Protein AF-0000000080788513 (afdb_homodimer)

Organism: Sulfurisphaera tokodaii (strain DSM 16993 / JCM 10545 / NBRC 100140 / 7) (NCBI:txid273063)

Radius of gyration: 25.27 Å; Cα contacts (8 Å, |Δi|>4): 1192; chains: 2; bounding box: 51×70×57 Å

Nearest PDB structures (foldseek):
  5jgk-assembly2_B  TM=6.630E-01  e=1.196E-06  Aspergillus fumigatus Z5
  5jgl-assembly1_A  TM=6.484E-01  e=6.871E-07  Aspergillus fumigatus
  5egp-assembly2_B  TM=6.580E-01  e=2.216E-06  Aspergillus fumigatus Z5
  5e72-assembly1_A  TM=6.162E-01  e=5.370E-07  Thermococcus kodakarensis KOD1
  5w7k-assembly1_A  TM=5.493E-01  e=1.353E-06  Penicillium oxalicum

Structure (mmCIF, N/CA/C/O backbone):
data_AF-0000000080788513-model_v1
#
loop_
_entity.id
_entity.type
_entity.pdbx_description
1 polymer 'Methyltransferase domain-containing protein'
#
loop_
_atom_site.group_PDB
_atom_site.id
_atom_site.type_symbol
_atom_site.label_atom_id
_atom_site.label_alt_id
_atom_site.label_comp_id
_atom_site.label_asym_id
_atom_site.label_entity_id
_atom_site.label_seq_id
_atom_site.pdbx_PDB_ins_code
_atom_site.Cartn_x
_atom_site.Cartn_y
_atom_site.Cartn_z
_atom_site.occupancy
_atom_site.B_iso_or_equiv
_atom_site.auth_seq_id
_atom_site.auth_comp_id
_atom_site.auth_asym_id
_atom_site.auth_atom_id
_atom_site.pdbx_PDB_model_num
ATOM 1 N N . MET A 1 1 ? -17.047 25.328 -23.75 1 23 1 MET A N 1
ATOM 2 C CA . MET A 1 1 ? -15.641 24.969 -23.781 1 23 1 MET A CA 1
ATOM 3 C C . MET A 1 1 ? -15.164 24.531 -22.391 1 23 1 MET A C 1
ATOM 5 O O . MET A 1 1 ? -14.797 25.359 -21.562 1 23 1 MET A O 1
ATOM 9 N N . THR A 1 2 ? -15.875 23.672 -21.578 1 30.8 2 THR A N 1
ATOM 10 C CA . THR A 1 2 ? -15.93 23.391 -20.156 1 30.8 2 THR A CA 1
ATOM 11 C C . THR A 1 2 ? -14.578 22.891 -19.641 1 30.8 2 THR A C 1
ATOM 13 O O . THR A 1 2 ? -14.031 21.906 -20.156 1 30.8 2 THR A O 1
ATOM 16 N N . SER A 1 3 ? -13.703 23.734 -19.234 1 34.97 3 SER A N 1
ATOM 17 C CA . SER A 1 3 ? -12.305 23.609 -18.859 1 34.97 3 SER A CA 1
ATOM 18 C C . SER A 1 3 ? -12.094 22.438 -17.891 1 34.97 3 SER A C 1
ATOM 20 O O . SER A 1 3 ? -12.945 22.172 -17.047 1 34.97 3 SER A O 1
ATOM 22 N N . ASP A 1 4 ? -11.5 21.375 -18.203 1 39.53 4 ASP A N 1
ATOM 23 C CA . ASP A 1 4 ? -11.086 20.234 -17.406 1 39.53 4 ASP A CA 1
ATOM 24 C C . ASP A 1 4 ? -10.734 20.656 -15.977 1 39.53 4 ASP A C 1
ATOM 26 O O . ASP A 1 4 ? -9.922 21.562 -15.781 1 39.53 4 ASP A O 1
ATOM 30 N N . PRO A 1 5 ? -11.609 20.641 -15.055 1 45.72 5 PRO A N 1
ATOM 31 C CA . PRO A 1 5 ? -11.273 21.141 -13.719 1 45.72 5 PRO A CA 1
ATOM 32 C C . PRO A 1 5 ? -9.875 20.719 -13.266 1 45.72 5 PRO A C 1
ATOM 34 O O . PRO A 1 5 ? -9.461 19.578 -13.516 1 45.72 5 PRO A O 1
ATOM 37 N N . GLU A 1 6 ? -8.883 21.531 -13.398 1 49.72 6 GLU A N 1
ATOM 38 C CA . GLU A 1 6 ? -7.484 21.359 -13.023 1 49.72 6 GLU A CA 1
ATOM 39 C C . GLU A 1 6 ? -7.359 20.891 -11.578 1 49.72 6 GLU A C 1
ATOM 41 O O . GLU A 1 6 ? -8.133 21.297 -10.711 1 49.72 6 GLU A O 1
ATOM 46 N N . LYS A 1 7 ? -6.715 19.844 -11.43 1 58.94 7 LYS A N 1
ATOM 47 C CA . LYS A 1 7 ? -6.25 19.469 -10.102 1 58.94 7 LYS A CA 1
ATOM 48 C C . LYS A 1 7 ? -5.688 20.672 -9.344 1 58.94 7 LYS A C 1
ATOM 50 O O . LYS A 1 7 ? -4.734 21.297 -9.805 1 58.94 7 LYS A O 1
ATOM 55 N N . ASP A 1 8 ? -6.609 21.266 -8.477 1 73.88 8 ASP A N 1
ATOM 56 C CA . ASP A 1 8 ? -6.199 22.391 -7.648 1 73.88 8 ASP A CA 1
ATOM 57 C C . ASP A 1 8 ? -6.488 22.125 -6.172 1 73.88 8 ASP A C 1
ATOM 59 O O . ASP A 1 8 ? -7.637 22.234 -5.73 1 73.88 8 ASP A O 1
ATOM 63 N N . VAL A 1 9 ? -5.516 21.766 -5.434 1 80.25 9 VAL A N 1
ATOM 64 C CA . VAL A 1 9 ? -5.633 21.438 -4.016 1 80.25 9 VAL A CA 1
ATOM 65 C C . VAL A 1 9 ? -6.199 22.641 -3.264 1 80.25 9 VAL A C 1
ATOM 67 O O . VAL A 1 9 ? -7 22.484 -2.34 1 80.25 9 VAL A O 1
ATOM 70 N N . SER A 1 10 ? -5.918 23.844 -3.725 1 86.06 10 SER A N 1
ATOM 71 C CA . SER A 1 10 ? -6.426 25.047 -3.057 1 86.06 10 SER A CA 1
ATOM 72 C C . SER A 1 10 ? -7.945 25.141 -3.176 1 86.06 10 SER A C 1
ATOM 74 O O . SER A 1 10 ? -8.625 25.469 -2.205 1 86.06 10 SER A O 1
ATOM 76 N N . LYS A 1 11 ? -8.383 24.812 -4.289 1 89.25 11 LYS A N 1
ATOM 77 C CA . LYS A 1 11 ? -9.82 24.922 -4.539 1 89.25 11 LYS A CA 1
ATOM 78 C C . LYS A 1 11 ? -10.594 23.906 -3.701 1 89.25 11 LYS A C 1
ATOM 80 O O . LYS A 1 11 ? -11.68 24.219 -3.189 1 89.25 11 LYS A O 1
ATOM 85 N N . ILE A 1 12 ? -10.055 22.797 -3.543 1 91.69 12 ILE A N 1
ATOM 86 C CA . ILE A 1 12 ? -10.742 21.766 -2.773 1 91.69 12 ILE A CA 1
ATOM 87 C C . ILE A 1 12 ? -10.812 22.172 -1.305 1 91.69 12 ILE A C 1
ATOM 89 O O . ILE A 1 12 ? -11.852 22.016 -0.657 1 91.69 12 ILE A O 1
ATOM 93 N N . PHE A 1 13 ? -9.773 22.734 -0.816 1 91.88 13 PHE A N 1
ATOM 94 C CA . PHE A 1 13 ? -9.734 23.109 0.592 1 91.88 13 PHE A CA 1
ATOM 95 C C . PHE A 1 13 ? -10.703 24.266 0.873 1 91.88 13 PHE A C 1
ATOM 97 O O . PHE A 1 13 ? -11.297 24.328 1.952 1 91.88 13 PHE A O 1
ATOM 104 N N . GLU A 1 14 ? -10.828 25.109 -0.089 1 91.12 14 GLU A N 1
ATOM 105 C CA . GLU A 1 14 ? -11.812 26.172 0.037 1 91.12 14 GLU A CA 1
ATOM 106 C C . GLU A 1 14 ? -13.234 25.625 0.011 1 91.12 14 GLU A C 1
ATOM 108 O O . GLU A 1 14 ? -14.07 26 0.833 1 91.12 14 GLU A O 1
ATOM 113 N N . LEU A 1 15 ? -13.391 24.766 -0.878 1 93.56 15 LEU A N 1
ATOM 114 C CA . LEU A 1 15 ? -14.719 24.188 -1.089 1 93.56 15 LEU A CA 1
ATOM 115 C C . LEU A 1 15 ? -15.164 23.391 0.127 1 93.56 15 LEU A C 1
ATOM 117 O O . LEU A 1 15 ? -16.312 23.484 0.553 1 93.56 15 LEU A O 1
ATOM 121 N N . ILE A 1 16 ? -14.266 22.641 0.732 1 93.94 16 ILE A N 1
ATOM 122 C CA . ILE A 1 16 ? -14.641 21.797 1.863 1 93.94 16 ILE A CA 1
ATOM 123 C C . ILE A 1 16 ? -14.508 22.594 3.162 1 93.94 16 ILE A C 1
ATOM 125 O O . ILE A 1 16 ? -14.852 22.094 4.238 1 93.94 16 ILE A O 1
ATOM 129 N N . GLU A 1 17 ? -13.977 23.766 3.061 1 91.5 17 GLU A N 1
ATOM 130 C CA . GLU A 1 17 ? -13.766 24.609 4.238 1 91.5 17 GLU A CA 1
ATOM 131 C C . GLU A 1 17 ? -12.891 23.891 5.27 1 91.5 17 GLU A C 1
ATOM 133 O O . GLU A 1 17 ? -13.281 23.75 6.43 1 91.5 17 GLU A O 1
ATOM 138 N N . TRP A 1 18 ? -11.75 23.484 4.789 1 90.94 18 TRP A N 1
ATOM 139 C CA . TRP A 1 18 ? -10.812 22.812 5.684 1 90.94 18 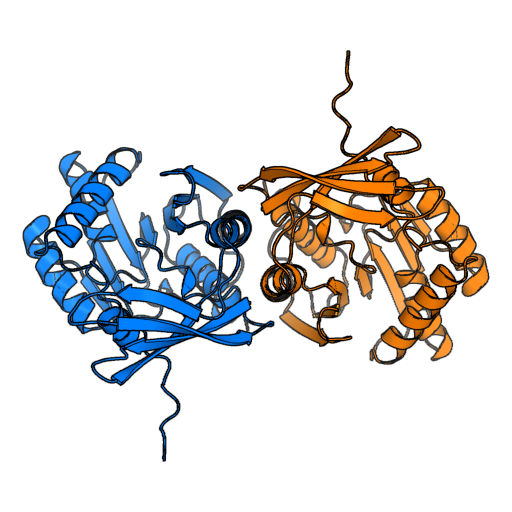TRP A CA 1
ATOM 140 C C . TRP A 1 18 ? -10.508 23.672 6.906 1 90.94 18 TRP A C 1
ATOM 142 O O . TRP A 1 18 ? -10.203 24.859 6.773 1 90.94 18 TRP A O 1
ATOM 152 N N . PRO A 1 19 ? -10.617 23.094 8.117 1 91.75 19 PRO A N 1
ATOM 153 C CA . PRO A 1 19 ? -10.5 23.891 9.344 1 91.75 19 PRO A CA 1
ATOM 154 C C . PRO A 1 19 ? -9.047 24.172 9.727 1 91.75 19 PRO A C 1
ATOM 156 O O . PRO A 1 19 ? -8.547 23.641 10.719 1 91.75 19 PRO A O 1
ATOM 159 N N . GLU A 1 20 ? -8.438 25.141 9.062 1 90.75 20 GLU A N 1
ATOM 160 C CA . GLU A 1 20 ? -7.023 25.422 9.305 1 90.75 20 GLU A CA 1
ATOM 161 C C . GLU A 1 20 ? -6.82 26.875 9.75 1 90.75 20 GLU A C 1
ATOM 163 O O . GLU A 1 20 ? -5.684 27.328 9.867 1 90.75 20 GLU A O 1
ATOM 168 N N . ASP A 1 21 ? -7.945 27.547 9.984 1 91.31 21 ASP A N 1
ATOM 169 C CA . ASP A 1 21 ? -7.895 28.906 10.539 1 91.31 21 ASP A CA 1
ATOM 170 C C . ASP A 1 21 ? -7.855 28.859 12.062 1 91.31 21 ASP A C 1
ATOM 172 O O . ASP A 1 21 ? -8.859 28.547 12.711 1 91.31 21 ASP A O 1
ATOM 176 N N . ILE A 1 22 ? -6.785 29.297 12.594 1 90.38 22 ILE A N 1
ATOM 177 C CA . ILE A 1 22 ? -6.574 29.156 14.031 1 90.38 22 ILE A CA 1
ATOM 178 C C . ILE A 1 22 ? -7.473 30.141 14.781 1 90.38 22 ILE A C 1
ATOM 180 O O . ILE A 1 22 ? -7.68 30.016 15.984 1 90.38 22 ILE A O 1
ATOM 184 N N . ASP A 1 23 ? -7.941 31.094 14.062 1 92.31 23 ASP A N 1
ATOM 185 C CA . ASP A 1 23 ? -8.805 32.062 14.719 1 92.31 23 ASP A CA 1
ATOM 186 C C . ASP A 1 23 ? -10.242 31.562 14.805 1 92.31 23 ASP A C 1
ATOM 188 O O . ASP A 1 23 ? -11.062 32.125 15.539 1 92.31 23 ASP A O 1
ATOM 192 N N . SER A 1 24 ? -10.547 30.578 14.062 1 94.25 24 SER A N 1
ATOM 193 C CA . SER A 1 24 ? -11.852 29.953 14.172 1 94.25 24 SER A CA 1
ATOM 194 C C . SER A 1 24 ? -11.914 29 15.375 1 94.25 24 SER A C 1
ATOM 196 O O . SER A 1 24 ? -10.883 28.531 15.852 1 94.25 24 SER A O 1
ATOM 198 N N . GLU A 1 25 ? -13.117 28.688 15.844 1 95.19 25 GLU A N 1
ATOM 199 C CA . GLU A 1 25 ? -13.297 27.781 16.984 1 95.19 25 GLU A CA 1
ATOM 200 C C . GLU A 1 25 ? -12.758 26.391 16.672 1 95.19 25 GLU A C 1
ATOM 202 O O . GLU A 1 25 ? -12.047 25.797 17.469 1 95.19 25 GLU A O 1
ATOM 207 N N . ILE A 1 26 ? -13.062 25.922 15.523 1 94.56 26 ILE A N 1
ATOM 208 C CA . ILE A 1 26 ? -12.648 24.578 15.141 1 94.56 26 ILE A CA 1
ATOM 209 C C . ILE A 1 26 ? -11.133 24.547 14.945 1 94.56 26 ILE A C 1
ATOM 211 O O . ILE A 1 26 ? -10.469 23.562 15.32 1 94.56 26 ILE A O 1
ATOM 215 N N . GLY A 1 27 ? -10.602 25.578 14.336 1 94.88 27 GLY A N 1
ATOM 216 C CA . GLY A 1 27 ? -9.156 25.672 14.148 1 94.88 27 GLY A CA 1
ATOM 217 C C . GLY A 1 27 ? -8.391 25.703 15.461 1 94.88 27 GLY A C 1
ATOM 218 O O . GLY A 1 27 ? -7.355 25.047 15.594 1 94.88 27 GLY A O 1
ATOM 219 N N . LYS A 1 28 ? -8.922 26.422 16.391 1 95.25 28 LYS A N 1
ATOM 220 C CA . LYS A 1 28 ? -8.305 26.5 17.719 1 95.25 28 LYS A CA 1
ATOM 221 C C . LYS A 1 28 ? -8.312 25.141 18.406 1 95.25 28 LYS A C 1
ATOM 223 O O . LYS A 1 28 ? -7.324 24.75 19.031 1 95.25 28 LYS A O 1
ATOM 228 N N . LYS A 1 29 ? -9.438 24.516 18.281 1 96.81 29 LYS A N 1
ATOM 229 C CA . LYS A 1 29 ? -9.547 23.203 18.875 1 96.81 29 LYS A CA 1
ATOM 230 C C . LYS A 1 29 ? -8.555 22.219 18.266 1 96.81 29 LYS A C 1
ATOM 232 O O . LYS A 1 29 ? -7.941 21.422 18.969 1 96.81 29 LYS A O 1
ATOM 237 N N . ARG A 1 30 ? -8.438 22.297 17 1 96.12 30 ARG A N 1
ATOM 238 C CA . ARG A 1 30 ? -7.484 21.453 16.281 1 96.12 30 ARG A CA 1
ATOM 239 C C . ARG A 1 30 ? -6.055 21.734 16.734 1 96.12 30 ARG A C 1
ATOM 241 O O . ARG A 1 30 ? -5.254 20.812 16.906 1 96.12 30 ARG A O 1
ATOM 248 N N . PHE A 1 31 ? -5.762 23.016 16.922 1 97.44 31 PHE A N 1
ATOM 249 C CA . PHE A 1 31 ? -4.43 23.438 17.359 1 97.44 31 PHE A CA 1
ATOM 250 C C . PHE A 1 31 ? -4.125 22.922 18.75 1 97.44 31 PHE A C 1
ATOM 252 O O . PHE A 1 31 ? -3.055 22.359 19 1 97.44 31 PHE A O 1
ATOM 259 N N . GLU A 1 32 ? -5.082 23 19.594 1 96.81 32 GLU A N 1
ATOM 260 C CA . GLU A 1 32 ? -4.918 22.516 20.969 1 96.81 32 GLU A CA 1
ATOM 261 C C . GLU A 1 32 ? -4.758 21 21 1 96.81 32 GLU A C 1
ATOM 263 O O . GLU A 1 32 ? -3.955 20.484 21.781 1 96.81 32 GLU A O 1
ATOM 268 N N . ALA A 1 33 ? -5.527 20.359 20.203 1 96 33 ALA A N 1
ATOM 269 C CA . ALA A 1 33 ? -5.422 18.906 20.125 1 96 33 ALA A CA 1
ATOM 270 C C . ALA A 1 33 ? -4.039 18.484 19.641 1 96 33 ALA A C 1
ATOM 272 O O . ALA A 1 33 ? -3.482 17.484 20.125 1 96 33 ALA A O 1
ATOM 273 N N . ALA A 1 34 ? -3.52 19.234 18.703 1 97.06 34 ALA A N 1
ATOM 274 C CA . ALA A 1 34 ? -2.184 18.938 18.188 1 97.06 34 ALA A CA 1
ATOM 275 C C . ALA A 1 34 ? -1.124 19.141 19.266 1 97.06 34 ALA A C 1
ATOM 277 O O . ALA A 1 34 ? -0.234 18.297 19.438 1 97.06 34 ALA A O 1
ATOM 278 N N . ILE A 1 35 ? -1.222 20.219 20 1 97.12 35 ILE A N 1
ATOM 279 C CA . ILE A 1 35 ? -0.284 20.484 21.094 1 97.12 35 ILE A CA 1
ATOM 280 C C . ILE A 1 35 ? -0.312 19.328 22.078 1 97.12 35 ILE A C 1
ATOM 282 O O . ILE A 1 35 ? 0.737 18.812 22.484 1 97.12 35 ILE A O 1
ATOM 286 N N . ASN A 1 36 ? -1.496 18.906 22.422 1 95.62 36 ASN A N 1
ATOM 287 C CA . ASN A 1 36 ? -1.652 17.812 23.391 1 95.62 36 ASN A CA 1
ATOM 288 C C . ASN A 1 36 ? -1.079 16.5 22.859 1 95.62 36 ASN A C 1
ATOM 290 O O . ASN A 1 36 ? -0.474 15.742 23.609 1 95.62 36 ASN A O 1
ATOM 294 N N . LEU A 1 37 ? -1.304 16.297 21.656 1 95.25 37 LEU A N 1
ATOM 295 C CA . LEU A 1 37 ? -0.772 15.094 21.031 1 95.25 37 LEU A CA 1
ATOM 296 C C . LEU A 1 37 ? 0.75 15.055 21.125 1 95.25 37 LEU A C 1
ATOM 298 O O . LEU A 1 37 ? 1.328 14.008 21.438 1 95.25 37 LEU A O 1
ATOM 302 N N . PHE A 1 38 ? 1.405 16.141 20.891 1 96.25 38 PHE A N 1
ATOM 303 C CA . PHE A 1 38 ? 2.859 16.188 20.797 1 96.25 38 PHE A CA 1
ATOM 304 C C . PHE A 1 38 ? 3.488 16.188 22.188 1 96.25 38 PHE A C 1
ATOM 306 O O . PHE A 1 38 ? 4.684 15.922 22.344 1 96.25 38 PHE A O 1
ATOM 313 N N . ARG A 1 39 ? 2.719 16.469 23.203 1 91.62 39 ARG A N 1
ATOM 314 C CA . ARG A 1 39 ? 3.23 16.469 24.578 1 91.62 39 ARG A CA 1
ATOM 315 C C . ARG A 1 39 ? 3.67 15.078 24.984 1 91.62 39 ARG A C 1
ATOM 317 O O . ARG A 1 39 ? 4.543 14.922 25.844 1 91.62 39 ARG A O 1
ATOM 324 N N . ASP A 1 40 ? 3.057 14.141 24.328 1 86.06 40 ASP A N 1
ATOM 325 C CA . ASP A 1 40 ? 3.328 12.75 24.688 1 86.06 40 ASP A CA 1
ATOM 326 C C . ASP A 1 40 ? 4.586 12.242 23.984 1 86.06 40 ASP A C 1
ATOM 328 O O . ASP A 1 40 ? 5.047 11.133 24.25 1 86.06 40 ASP A O 1
ATOM 332 N N . PHE A 1 41 ? 5.141 13.055 23.109 1 86.25 41 PHE A N 1
ATOM 333 C CA . PHE A 1 41 ? 6.312 12.617 22.359 1 86.25 41 PHE A CA 1
ATOM 334 C C . PHE A 1 41 ? 7.594 13.031 23.062 1 86.25 41 PHE A C 1
ATOM 336 O O . PHE A 1 41 ? 7.684 14.141 23.609 1 86.25 41 PHE A O 1
ATOM 343 N N . THR A 1 42 ? 8.484 12.023 23.266 1 76.12 42 THR A N 1
ATOM 344 C CA . THR A 1 42 ? 9.773 12.297 23.906 1 76.12 42 THR A CA 1
ATOM 345 C C . THR A 1 42 ? 10.852 12.539 22.859 1 76.12 42 THR A C 1
ATOM 347 O O . THR A 1 42 ? 11.008 11.758 21.922 1 76.12 42 THR A O 1
ATOM 350 N N . PHE A 1 43 ? 11.422 13.719 23.031 1 72.5 43 PHE A N 1
ATOM 351 C CA . PHE A 1 43 ? 12.492 14.07 22.109 1 72.5 43 PHE A CA 1
ATOM 352 C C . PHE A 1 43 ? 13.812 14.258 22.859 1 72.5 43 PHE A C 1
ATOM 354 O O . PHE A 1 43 ? 13.82 14.695 24 1 72.5 43 PHE A O 1
ATOM 361 N N . SER A 1 44 ? 14.758 13.719 22.344 1 68.19 44 SER A N 1
ATOM 362 C CA . SER A 1 44 ? 16.016 13.641 23.094 1 68.19 44 SER A CA 1
ATOM 363 C C . SER A 1 44 ? 16.844 14.914 22.906 1 68.19 44 SER A C 1
ATOM 365 O O . SER A 1 44 ? 17.625 15.281 23.797 1 68.19 44 SER A O 1
ATOM 367 N N . ALA A 1 45 ? 16.672 15.508 21.812 1 67.69 45 ALA A N 1
ATOM 368 C CA . ALA A 1 45 ? 17.562 16.625 21.562 1 67.69 45 ALA A CA 1
ATOM 369 C C . ALA A 1 45 ? 17.141 17.859 22.344 1 67.69 45 ALA A C 1
ATOM 3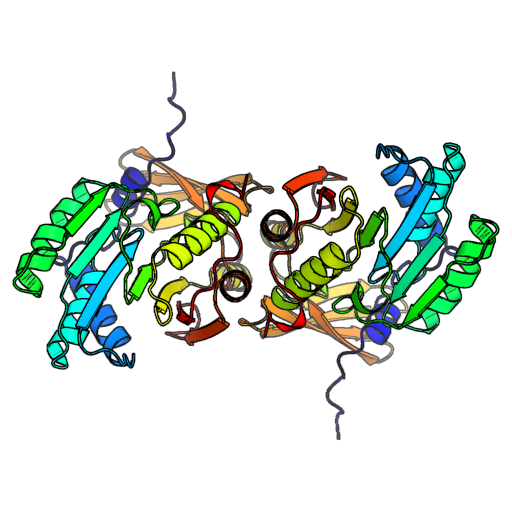71 O O . ALA A 1 45 ? 16.016 17.938 22.828 1 67.69 45 ALA A O 1
ATOM 372 N N . LYS A 1 46 ? 18.172 18.703 22.5 1 74.62 46 LYS A N 1
ATOM 373 C CA . LYS A 1 46 ? 17.859 19.969 23.172 1 74.62 46 LYS A CA 1
ATOM 374 C C . LYS A 1 46 ? 17.469 21.047 22.172 1 74.62 46 LYS A C 1
ATOM 376 O O . LYS A 1 46 ? 16.766 22 22.531 1 74.62 46 LYS A O 1
ATOM 381 N N . LYS A 1 47 ? 17.922 21.016 21 1 86.31 47 LYS A N 1
ATOM 382 C CA . LYS A 1 47 ? 17.641 21.984 19.953 1 86.31 47 LYS A CA 1
ATOM 383 C C . LYS A 1 47 ? 17.062 21.297 18.719 1 86.31 47 LYS A C 1
ATOM 385 O O . LYS A 1 47 ? 17.609 20.297 18.25 1 86.31 47 LYS A O 1
ATOM 390 N N . TYR A 1 48 ? 15.891 22.016 18.281 1 94.38 48 TYR A N 1
ATOM 391 C CA . TYR A 1 48 ? 15.195 21.297 17.234 1 94.38 48 TYR A CA 1
ATOM 392 C C . TYR A 1 48 ? 15.055 22.156 15.977 1 94.38 48 TYR A C 1
ATOM 394 O O . TYR A 1 48 ? 14.75 23.344 16.078 1 94.38 48 TYR A O 1
ATOM 402 N N . ILE A 1 49 ? 15.391 21.578 14.883 1 97.44 49 ILE A N 1
ATOM 403 C CA . ILE A 1 49 ? 14.953 22.047 13.57 1 97.44 49 ILE A CA 1
ATOM 404 C C . ILE A 1 49 ? 13.766 21.203 13.094 1 97.44 49 ILE A C 1
ATOM 406 O O . ILE A 1 49 ? 13.867 19.984 12.969 1 97.44 49 ILE A O 1
ATOM 410 N N . ILE A 1 50 ? 12.633 21.906 12.852 1 98.25 50 ILE A N 1
ATOM 411 C CA . ILE A 1 50 ? 11.398 21.219 12.453 1 98.25 50 ILE A CA 1
ATOM 412 C C . ILE A 1 50 ? 11.055 21.594 11.008 1 98.25 50 ILE A C 1
ATOM 414 O O . ILE A 1 50 ? 11.047 22.781 10.656 1 98.25 50 ILE A O 1
ATOM 418 N N . LEU A 1 51 ? 10.844 20.594 10.203 1 98.81 51 LEU A N 1
ATOM 419 C CA . LEU A 1 51 ? 10.375 20.766 8.828 1 98.81 51 LEU A CA 1
ATOM 420 C C . LEU A 1 51 ? 8.984 20.156 8.648 1 98.81 51 LEU A C 1
ATOM 422 O O . LEU A 1 51 ? 8.836 18.938 8.656 1 98.81 51 LEU A O 1
ATOM 426 N N . GLU A 1 52 ? 7.992 21.016 8.523 1 98.88 52 GLU A N 1
ATOM 427 C CA . GLU A 1 52 ? 6.648 20.531 8.227 1 98.88 52 GLU A CA 1
ATOM 428 C C . GLU A 1 52 ? 6.383 20.516 6.723 1 98.88 52 GLU A C 1
ATOM 430 O O . GLU A 1 52 ? 6.656 21.5 6.035 1 98.88 52 GLU A O 1
ATOM 435 N N . VAL A 1 53 ? 5.836 19.391 6.27 1 98.69 53 VAL A N 1
ATOM 436 C CA . VAL A 1 53 ? 5.547 19.172 4.855 1 98.69 53 VAL A CA 1
ATOM 437 C C . VAL A 1 53 ? 4.035 19.109 4.641 1 98.69 53 VAL A C 1
ATOM 439 O O . VAL A 1 53 ? 3.307 18.562 5.477 1 98.69 53 VAL A O 1
ATOM 442 N N . ALA A 1 54 ? 3.561 19.688 3.486 1 97.56 54 ALA A N 1
ATOM 443 C CA . ALA A 1 54 ? 2.121 19.859 3.307 1 97.56 54 ALA A CA 1
ATOM 444 C C . ALA A 1 54 ? 1.486 20.484 4.539 1 97.56 54 ALA A C 1
ATOM 446 O O . ALA A 1 54 ? 0.495 19.984 5.066 1 97.56 54 ALA A O 1
ATOM 447 N N . GLY A 1 55 ? 2.021 21.656 4.906 1 97.56 55 GLY A N 1
ATOM 448 C CA . GLY A 1 55 ? 1.787 22.156 6.25 1 97.56 55 GLY A CA 1
ATOM 449 C C . GLY A 1 55 ? 0.595 23.094 6.336 1 97.56 55 GLY A C 1
ATOM 450 O O . GLY A 1 55 ? 0.126 23.406 7.43 1 97.56 55 GLY A O 1
ATOM 451 N N . GLY A 1 56 ? 0.131 23.547 5.203 1 96.38 56 GLY A N 1
ATOM 452 C CA . GLY A 1 56 ? -0.985 24.469 5.234 1 96.38 56 GLY A CA 1
ATOM 453 C C . GLY A 1 56 ? -0.705 25.703 6.066 1 96.38 56 GLY A C 1
ATOM 454 O O . GLY A 1 56 ? 0.299 26.391 5.852 1 96.38 56 GLY A O 1
ATOM 455 N N . THR A 1 57 ? -1.556 25.922 7.027 1 97.25 57 THR A N 1
ATOM 456 C CA . THR A 1 57 ? -1.395 27.109 7.867 1 97.25 57 THR A CA 1
ATOM 457 C C . THR A 1 57 ? -0.489 26.812 9.055 1 97.25 57 THR A C 1
ATOM 459 O O . THR A 1 57 ? -0.392 27.609 9.992 1 97.25 57 THR A O 1
ATOM 462 N N . GLY A 1 58 ? 0.093 25.672 9.094 1 98.25 58 GLY A N 1
ATOM 463 C CA . GLY A 1 58 ? 1.166 25.359 10.031 1 98.25 58 GLY A CA 1
ATOM 464 C C . GLY A 1 58 ? 0.666 24.844 11.367 1 98.25 58 GLY A C 1
ATOM 465 O O . GLY A 1 58 ? 1.395 24.875 12.359 1 98.25 58 GLY A O 1
ATOM 466 N N . ILE A 1 59 ? -0.533 24.344 11.406 1 97.75 59 ILE A N 1
ATOM 467 C CA . ILE A 1 59 ? -1.127 23.875 12.656 1 97.75 59 ILE A CA 1
ATOM 468 C C . ILE A 1 59 ? -0.216 22.844 13.312 1 97.75 59 ILE A C 1
ATOM 470 O O . ILE A 1 59 ? 0.09 22.938 14.5 1 97.75 59 ILE A O 1
ATOM 474 N N . GLY A 1 60 ? 0.226 21.922 12.57 1 98.06 60 GLY A N 1
ATOM 475 C CA . GLY A 1 60 ? 1.053 20.844 13.102 1 98.06 60 GLY A CA 1
ATOM 476 C C . GLY A 1 60 ? 2.414 21.312 13.578 1 98.06 60 GLY A C 1
ATOM 477 O O . GLY A 1 60 ? 2.773 21.125 14.742 1 98.06 60 GLY A O 1
ATOM 478 N N . GLY A 1 61 ? 3.184 21.953 12.695 1 98.5 61 GLY A N 1
ATOM 479 C CA . GLY A 1 61 ? 4.527 22.406 13 1 98.5 61 GLY A CA 1
ATOM 480 C C . GLY A 1 61 ? 4.57 23.406 14.148 1 98.5 61 GLY A C 1
ATOM 481 O O . GLY A 1 61 ? 5.434 23.328 15.023 1 98.5 61 GLY A O 1
ATOM 482 N N . ILE A 1 62 ? 3.635 24.312 14.141 1 98.75 62 ILE A N 1
ATOM 483 C CA . ILE A 1 62 ? 3.586 25.328 15.18 1 98.75 62 ILE A CA 1
ATOM 484 C C . ILE A 1 62 ? 3.197 24.688 16.516 1 98.75 62 ILE A C 1
ATOM 486 O O . ILE A 1 62 ? 3.758 25.031 17.562 1 98.75 62 ILE A O 1
ATOM 490 N N . ALA A 1 63 ? 2.246 23.766 16.453 1 98.44 63 ALA A N 1
ATOM 491 C CA . ALA A 1 63 ? 1.87 23.047 17.672 1 98.44 63 ALA A CA 1
ATOM 492 C C . ALA A 1 63 ? 3.053 22.266 18.234 1 98.44 63 ALA A C 1
ATOM 494 O O . ALA A 1 63 ? 3.283 22.25 19.438 1 98.44 63 ALA A O 1
ATOM 495 N N . LEU A 1 64 ? 3.76 21.578 17.344 1 98 64 LEU A N 1
ATOM 496 C CA . LEU A 1 64 ? 4.93 20.828 17.781 1 98 64 LEU A CA 1
ATOM 497 C C . LEU A 1 64 ? 5.977 21.75 18.406 1 98 64 LEU A C 1
ATOM 499 O O . LEU A 1 64 ? 6.496 21.469 19.484 1 98 64 LEU A O 1
ATOM 503 N N . ALA A 1 65 ? 6.262 22.844 17.75 1 97.69 65 ALA A N 1
ATOM 504 C CA . ALA A 1 65 ? 7.219 23.828 18.266 1 97.69 65 ALA A CA 1
ATOM 505 C C . ALA A 1 65 ? 6.789 24.344 19.625 1 97.69 65 ALA A C 1
ATOM 507 O O . ALA A 1 65 ? 7.594 24.406 20.562 1 97.69 65 ALA A O 1
ATOM 508 N N . LYS A 1 66 ? 5.527 24.688 19.703 1 97.38 66 LYS A N 1
ATOM 509 C CA . LYS A 1 66 ? 5 25.219 20.953 1 97.38 66 LYS A CA 1
ATOM 510 C C . LYS A 1 66 ? 5.133 24.203 22.094 1 97.38 66 LYS A C 1
ATOM 512 O O . LYS A 1 66 ? 5.555 24.531 23.188 1 97.38 66 LYS A O 1
ATOM 517 N N . SER A 1 67 ? 4.762 22.969 21.812 1 95.94 67 SER A N 1
ATOM 518 C CA . SER A 1 67 ? 4.863 21.906 22.797 1 95.94 67 SER A CA 1
ATOM 519 C C . SER A 1 67 ? 6.301 21.734 23.281 1 95.94 67 SER A C 1
ATOM 521 O O . SER A 1 67 ? 6.531 21.516 24.469 1 95.94 67 SER A O 1
ATOM 523 N N . LEU A 1 68 ? 7.234 21.875 22.406 1 95.06 68 LEU A N 1
ATOM 524 C CA . LEU A 1 68 ? 8.648 21.75 22.766 1 95.06 68 LEU A CA 1
ATOM 525 C C . LEU A 1 68 ? 9.102 22.953 23.594 1 95.06 68 LEU A C 1
ATOM 527 O O . LEU A 1 68 ? 9.773 22.766 24.625 1 95.06 68 LEU A O 1
ATOM 531 N N . ILE A 1 69 ? 8.719 24.078 23.172 1 94.81 69 ILE A N 1
ATOM 532 C CA . ILE A 1 69 ? 9.102 25.297 23.875 1 94.81 69 ILE A CA 1
ATOM 533 C C . ILE A 1 69 ? 8.523 25.297 25.281 1 94.81 69 ILE A C 1
ATOM 535 O O . ILE A 1 69 ? 9.211 25.641 26.25 1 94.81 69 ILE A O 1
ATOM 539 N N . ASP A 1 70 ? 7.32 24.844 25.375 1 93.31 70 ASP A N 1
ATOM 540 C CA . ASP A 1 70 ? 6.656 24.766 26.672 1 93.31 70 ASP A CA 1
ATOM 541 C C . ASP A 1 70 ? 7.395 23.812 27.609 1 93.31 70 ASP A C 1
ATOM 543 O O . ASP A 1 70 ? 7.262 23.906 28.844 1 93.31 70 ASP A O 1
ATOM 547 N N . ARG A 1 71 ? 8.117 22.922 27.078 1 91.88 71 ARG A N 1
ATOM 548 C CA . ARG A 1 71 ? 8.859 21.938 27.859 1 91.88 71 ARG A CA 1
ATOM 549 C C . ARG A 1 71 ? 10.336 22.344 27.969 1 91.88 71 ARG A C 1
ATOM 551 O O . ARG A 1 71 ? 11.188 21.5 28.281 1 91.88 71 ARG A O 1
ATOM 558 N N . ASN A 1 72 ? 10.688 23.484 27.625 1 91.25 72 ASN A N 1
ATOM 559 C CA . ASN A 1 72 ? 11.984 24.141 27.797 1 91.25 72 ASN A CA 1
ATOM 560 C C . ASN A 1 72 ? 13.008 23.625 26.797 1 91.25 72 ASN A C 1
ATOM 562 O O . ASN A 1 72 ? 14.203 23.562 27.094 1 91.25 72 ASN A O 1
ATOM 566 N N . PHE A 1 73 ? 12.492 23.156 25.672 1 93.06 73 PHE A N 1
ATOM 567 C CA . PHE A 1 73 ? 13.375 22.875 24.547 1 93.06 73 PHE A CA 1
ATOM 568 C C . PHE A 1 73 ? 13.5 24.094 23.641 1 93.06 73 PHE A C 1
ATOM 570 O O . PHE A 1 73 ? 12.656 24.984 23.688 1 93.06 73 PHE A O 1
ATOM 577 N N . GLU A 1 74 ? 14.547 24.062 22.938 1 94.25 74 GLU A N 1
ATOM 578 C CA . GLU A 1 74 ? 14.758 25.141 21.969 1 94.25 74 GLU A CA 1
ATOM 579 C C . GLU A 1 74 ? 14.367 24.703 20.562 1 94.25 74 GLU A C 1
ATOM 581 O O . GLU A 1 74 ? 14.734 23.609 20.125 1 94.25 74 GLU A O 1
ATOM 586 N N . VAL A 1 75 ? 13.625 25.562 19.938 1 96.25 75 VAL A N 1
ATOM 587 C CA . VAL A 1 75 ? 13.367 25.391 18.516 1 96.25 75 VAL A CA 1
ATOM 588 C C . VAL A 1 75 ? 14.156 26.438 17.719 1 96.25 75 VAL A C 1
ATOM 590 O O . VAL A 1 75 ? 13.789 27.609 17.688 1 96.25 75 VAL A O 1
ATOM 593 N N . SER A 1 76 ? 15.227 25.922 17.156 1 95.62 76 SER A N 1
ATOM 594 C CA . SER A 1 76 ? 16.125 26.844 16.453 1 95.62 76 SER A CA 1
ATOM 595 C C . SER A 1 76 ? 15.539 27.281 15.117 1 95.62 76 SER A C 1
ATOM 597 O O . SER A 1 76 ? 15.836 28.375 14.633 1 95.62 76 SER A O 1
ATOM 599 N N . LYS A 1 77 ? 14.766 26.391 14.531 1 97.69 77 LYS A N 1
ATOM 600 C CA . LYS A 1 77 ? 14.195 26.703 13.227 1 97.69 77 LYS A CA 1
ATOM 601 C C . LYS A 1 77 ? 12.914 25.906 12.984 1 97.69 77 LYS A C 1
ATOM 603 O O . LYS A 1 77 ? 12.844 24.719 13.297 1 97.69 77 LYS A O 1
ATOM 608 N N . LEU A 1 78 ? 11.922 26.594 12.539 1 98.75 78 LEU A N 1
ATOM 609 C CA . LEU A 1 78 ? 10.688 26 12.039 1 98.75 78 LEU A CA 1
ATOM 610 C C . LEU A 1 78 ? 10.469 26.344 10.57 1 98.75 78 LEU A C 1
ATOM 612 O O . LEU A 1 78 ? 10.375 27.516 10.211 1 98.75 78 LEU A O 1
ATOM 616 N N . ILE A 1 79 ? 10.492 25.281 9.75 1 98.88 79 ILE A N 1
ATOM 617 C CA . ILE A 1 79 ? 10.25 25.453 8.32 1 98.88 79 ILE A CA 1
ATOM 618 C C . ILE A 1 79 ? 8.914 24.797 7.953 1 98.88 79 ILE A C 1
ATOM 620 O O . ILE A 1 79 ? 8.664 23.641 8.289 1 98.88 79 ILE A O 1
ATOM 624 N N . ILE A 1 80 ? 8.055 25.594 7.336 1 98.88 80 ILE A N 1
ATOM 625 C CA . ILE A 1 80 ? 6.758 25.078 6.895 1 98.88 80 ILE A CA 1
ATOM 626 C C . ILE A 1 80 ? 6.664 25.172 5.371 1 98.88 80 ILE A C 1
ATOM 628 O O . ILE A 1 80 ? 6.883 26.234 4.789 1 98.88 80 ILE A O 1
ATOM 632 N N . THR A 1 81 ? 6.344 24.016 4.723 1 98.75 81 THR A N 1
ATOM 633 C CA . THR A 1 81 ? 6.223 23.969 3.27 1 98.75 81 THR A CA 1
ATOM 634 C C . THR A 1 81 ? 4.816 23.562 2.854 1 98.75 81 THR A C 1
ATOM 636 O O . THR A 1 81 ? 4.156 22.797 3.559 1 98.75 81 THR A O 1
ATOM 639 N N . ASP A 1 82 ? 4.379 24.062 1.791 1 97.44 82 ASP A N 1
ATOM 640 C CA . ASP A 1 82 ? 3.096 23.766 1.16 1 97.44 82 ASP A CA 1
ATOM 641 C C . ASP A 1 82 ? 3.061 24.281 -0.28 1 97.44 82 ASP A C 1
ATOM 643 O O . ASP A 1 82 ? 3.928 25.047 -0.693 1 97.44 82 ASP A O 1
ATOM 647 N N . LEU A 1 83 ? 2.094 23.766 -1.004 1 95.31 83 LEU A N 1
ATOM 648 C CA . LEU A 1 83 ? 1.939 24.25 -2.373 1 95.31 83 LEU A CA 1
ATOM 649 C C . LEU A 1 83 ? 1.17 25.562 -2.406 1 95.31 83 LEU A C 1
ATOM 651 O O . LEU A 1 83 ? 1.258 26.312 -3.381 1 95.31 83 LEU A O 1
ATOM 655 N N . ARG A 1 84 ? 0.424 25.938 -1.344 1 94.06 84 ARG A N 1
ATOM 656 C CA . ARG A 1 84 ? -0.477 27.078 -1.3 1 94.06 84 ARG A CA 1
ATOM 657 C C . ARG A 1 84 ? 0.188 28.281 -0.625 1 94.06 84 ARG A C 1
ATOM 659 O O . ARG A 1 84 ? 0.294 28.328 0.602 1 94.06 84 ARG A O 1
ATOM 666 N N . GLU A 1 85 ? 0.473 29.188 -1.417 1 96.31 85 GLU A N 1
ATOM 667 C CA . GLU A 1 85 ? 1.152 30.375 -0.926 1 96.31 85 GLU A CA 1
ATOM 668 C C . GLU A 1 85 ? 0.309 31.094 0.119 1 96.31 85 GLU A C 1
ATOM 670 O O . GLU A 1 85 ? 0.832 31.562 1.136 1 96.31 85 GLU A O 1
ATOM 675 N N . LYS A 1 86 ? -0.879 31.203 -0.102 1 94.88 86 LYS A N 1
ATOM 676 C CA . LYS A 1 86 ? -1.769 31.922 0.816 1 94.88 86 LYS A CA 1
ATOM 677 C C . LYS A 1 86 ? -1.806 31.234 2.18 1 94.88 86 LYS A C 1
ATOM 679 O O . LYS A 1 86 ? -1.858 31.891 3.215 1 94.88 86 LYS A O 1
ATOM 684 N N . ALA A 1 87 ? -1.829 29.922 2.191 1 95.5 87 ALA A N 1
ATOM 685 C CA . ALA A 1 87 ? -1.788 29.188 3.449 1 95.5 87 ALA A CA 1
ATOM 686 C C . ALA A 1 87 ? -0.491 29.453 4.203 1 95.5 87 ALA A C 1
ATOM 688 O O . ALA A 1 87 ? -0.5 29.625 5.43 1 95.5 87 ALA A O 1
ATOM 689 N N . LEU A 1 88 ? 0.597 29.609 3.484 1 97.94 88 LEU A N 1
ATOM 690 C CA . LEU A 1 88 ? 1.905 29.828 4.09 1 97.94 88 LEU A CA 1
ATOM 691 C C . LEU A 1 88 ? 1.988 31.219 4.699 1 97.94 88 LEU A C 1
ATOM 693 O O . LEU A 1 88 ? 2.645 31.422 5.727 1 97.94 88 LEU A O 1
ATOM 697 N N . GLU A 1 89 ? 1.358 32.156 4.078 1 97.94 89 GLU A N 1
ATOM 698 C CA . GLU A 1 89 ? 1.298 33.5 4.66 1 97.94 89 GLU A CA 1
ATOM 699 C C . GLU A 1 89 ? 0.594 33.5 6.016 1 97.94 89 GLU A C 1
ATOM 701 O O . GLU A 1 89 ? 1.045 34.125 6.961 1 97.94 89 GLU A O 1
ATOM 706 N N . LYS A 1 90 ? -0.454 32.75 6.047 1 97.44 90 LYS A N 1
ATOM 707 C CA . LYS A 1 90 ? -1.16 32.594 7.312 1 97.44 90 LYS A CA 1
ATOM 708 C C . LYS A 1 90 ? -0.293 31.859 8.336 1 97.44 90 LYS A C 1
ATOM 710 O O . LYS A 1 90 ? -0.363 32.156 9.531 1 97.44 90 LYS A O 1
ATOM 715 N N . ALA A 1 91 ? 0.471 30.953 7.895 1 98.44 91 ALA A N 1
ATOM 716 C CA . ALA A 1 91 ? 1.368 30.219 8.781 1 98.44 91 ALA A CA 1
ATOM 717 C C . ALA A 1 91 ? 2.383 31.156 9.438 1 98.44 91 ALA A C 1
ATOM 719 O O . ALA A 1 91 ? 2.707 31 10.617 1 98.44 91 ALA A O 1
ATOM 720 N N . LYS A 1 92 ? 2.871 32.094 8.648 1 98.44 92 LYS A N 1
ATOM 721 C CA . LYS A 1 92 ? 3.799 33.062 9.188 1 98.44 92 LYS A CA 1
ATOM 722 C C . LYS A 1 92 ? 3.15 33.875 10.305 1 98.44 92 LYS A C 1
ATOM 724 O O . LYS A 1 92 ? 3.734 34.062 11.375 1 98.44 92 LYS A O 1
ATOM 729 N N . GLU A 1 93 ? 1.993 34.281 10.031 1 98 93 GLU A N 1
ATOM 730 C CA . GLU A 1 93 ? 1.259 35.062 11.031 1 98 93 GLU A CA 1
ATOM 731 C C . GLU A 1 93 ? 0.983 34.219 12.281 1 98 93 GLU A C 1
ATOM 733 O O . GLU A 1 93 ? 1.182 34.719 13.398 1 98 93 GLU A O 1
ATOM 738 N N . PHE A 1 94 ? 0.542 33.062 12.031 1 98.12 94 PHE A N 1
ATOM 739 C CA . PHE A 1 94 ? 0.194 32.125 13.109 1 98.12 94 PHE A CA 1
ATOM 740 C C . PHE A 1 94 ? 1.412 31.828 13.969 1 98.12 94 PHE A C 1
ATOM 742 O O . PHE A 1 94 ? 1.329 31.844 15.203 1 98.12 94 PHE A O 1
ATOM 749 N N . SER A 1 95 ? 2.549 31.594 13.328 1 98.5 95 SER A N 1
ATOM 750 C CA . SER A 1 95 ? 3.762 31.266 14.07 1 98.5 95 SER A CA 1
ATOM 751 C C . SER A 1 95 ? 4.254 32.469 14.883 1 98.5 95 SER A C 1
ATOM 753 O O . SER A 1 95 ? 4.672 32.312 16.031 1 98.5 95 SER A O 1
ATOM 755 N N . ARG A 1 96 ? 4.141 33.656 14.336 1 97.88 96 ARG A N 1
ATOM 756 C CA . ARG A 1 96 ? 4.508 34.875 15.07 1 97.88 96 ARG A CA 1
ATOM 757 C C . ARG A 1 96 ? 3.656 35.031 16.328 1 97.88 96 ARG A C 1
ATOM 759 O O . ARG A 1 96 ? 4.176 35.312 17.406 1 97.88 96 ARG A O 1
ATOM 766 N N . LYS A 1 97 ? 2.461 34.781 16.188 1 97.31 97 LYS A N 1
ATOM 767 C CA . LYS A 1 97 ? 1.507 34.969 17.266 1 97.31 97 LYS A CA 1
ATOM 768 C C . LYS A 1 97 ? 1.714 33.938 18.359 1 97.31 97 LYS A C 1
ATOM 770 O O . LYS A 1 97 ? 1.734 34.281 19.547 1 97.31 97 LYS A O 1
ATOM 775 N N . GLU A 1 98 ? 1.903 32.688 17.984 1 97.44 98 GLU A N 1
ATOM 776 C CA . GLU A 1 98 ? 1.87 31.594 18.938 1 97.44 98 GLU A CA 1
ATOM 777 C C . GLU A 1 98 ? 3.258 31.328 19.5 1 97.44 98 GLU A C 1
ATOM 779 O O . GLU A 1 98 ? 3.389 30.844 20.641 1 97.44 98 GLU A O 1
ATOM 784 N N . LEU A 1 99 ? 4.328 31.672 18.703 1 97.81 99 LEU A N 1
ATOM 785 C CA . LEU A 1 99 ? 5.668 31.25 19.094 1 97.81 99 LEU A CA 1
ATOM 786 C C . LEU A 1 99 ? 6.547 32.469 19.406 1 97.81 99 LEU A C 1
ATOM 788 O O . LEU A 1 99 ? 7.605 32.312 20.031 1 97.81 99 LEU A O 1
ATOM 792 N N . GLY A 1 100 ? 6.176 33.594 18.969 1 97.25 100 GLY A N 1
ATOM 793 C CA . GLY A 1 100 ? 6.992 34.781 19.156 1 97.25 100 GLY A CA 1
ATOM 794 C C . GLY A 1 100 ? 8.016 34.969 18.062 1 97.25 100 GLY A C 1
ATOM 795 O O . GLY A 1 100 ? 8.797 35.938 18.094 1 97.25 100 GLY A O 1
ATOM 796 N N . PHE A 1 101 ? 8.055 34.031 17.156 1 97.5 101 PHE A N 1
ATOM 797 C CA . PHE A 1 101 ? 8.891 34.188 15.969 1 97.5 101 PHE A CA 1
ATOM 798 C C . PHE A 1 101 ? 8.188 33.656 14.734 1 97.5 101 PHE A C 1
ATOM 800 O O . PHE A 1 101 ? 7.23 32.875 14.852 1 97.5 101 PHE A O 1
ATOM 807 N N . GLU A 1 102 ? 8.703 34.031 13.586 1 98 102 GLU A N 1
ATOM 808 C CA . GLU A 1 102 ? 8.086 33.656 12.312 1 98 102 GLU A CA 1
ATOM 809 C C . GLU A 1 102 ? 8.742 32.406 11.734 1 98 102 GLU A C 1
ATOM 811 O O . GLU A 1 102 ? 9.969 32.312 11.648 1 98 102 GLU A O 1
ATOM 816 N N . ALA A 1 103 ? 7.941 31.516 11.359 1 98.62 103 ALA A N 1
ATOM 817 C CA . ALA A 1 103 ? 8.438 30.328 10.656 1 98.62 103 ALA A CA 1
ATOM 818 C C . ALA A 1 103 ? 8.969 30.703 9.273 1 98.62 103 ALA A C 1
ATOM 820 O O . ALA A 1 103 ? 8.445 31.609 8.625 1 98.62 103 ALA A O 1
ATOM 821 N N . GLU A 1 104 ? 10.008 30.016 8.883 1 98.75 104 GLU A N 1
ATOM 822 C CA . GLU A 1 104 ? 10.406 30.062 7.48 1 98.75 104 GLU A CA 1
ATOM 823 C C . GLU A 1 104 ? 9.43 29.266 6.609 1 98.75 104 GLU A C 1
ATOM 825 O O . GLU A 1 104 ? 9 28.172 6.992 1 98.75 104 GLU A O 1
ATOM 830 N N . THR A 1 105 ? 9.008 29.891 5.508 1 98.75 105 THR A N 1
ATOM 831 C CA . THR A 1 105 ? 8.039 29.188 4.668 1 98.75 105 THR A CA 1
ATOM 832 C C . THR A 1 105 ? 8.562 29.062 3.238 1 98.75 105 THR A C 1
ATOM 834 O O . THR A 1 105 ? 9.312 29.922 2.768 1 98.75 105 THR A O 1
ATOM 837 N N . HIS A 1 106 ? 8.195 27.922 2.553 1 98.62 106 HIS A N 1
ATOM 838 C CA . HIS A 1 106 ? 8.531 27.688 1.154 1 98.62 106 HIS A CA 1
ATOM 839 C C . HIS A 1 106 ? 7.375 27.031 0.404 1 98.62 106 HIS A C 1
ATOM 841 O O . HIS A 1 106 ? 6.789 26.062 0.878 1 98.62 106 HIS A O 1
ATOM 847 N N . VAL A 1 107 ? 7.02 27.688 -0.744 1 98.06 107 VAL A N 1
ATOM 848 C CA . VAL A 1 107 ? 6.184 26.953 -1.686 1 98.06 107 VAL A CA 1
ATOM 849 C C . VAL A 1 107 ? 6.992 25.828 -2.322 1 98.06 107 VAL A C 1
ATOM 851 O O . VAL A 1 107 ? 7.887 26.078 -3.135 1 98.06 107 VAL A O 1
ATOM 854 N N . LEU A 1 108 ? 6.648 24.562 -1.912 1 97.69 108 LEU A N 1
ATOM 855 C CA . LEU A 1 108 ? 7.512 23.453 -2.299 1 97.69 108 LEU A CA 1
ATOM 856 C C . LEU A 1 108 ? 6.73 22.156 -2.344 1 97.69 108 LEU A C 1
ATOM 858 O O . LEU A 1 108 ? 5.902 21.891 -1.468 1 97.69 108 LEU A O 1
ATOM 862 N N . ASP A 1 109 ? 6.957 21.406 -3.395 1 96.69 109 ASP A N 1
ATOM 863 C CA . ASP A 1 109 ? 6.406 20.062 -3.521 1 96.69 109 ASP A CA 1
ATOM 864 C C . ASP A 1 109 ? 6.984 19.125 -2.461 1 96.69 109 ASP A C 1
ATOM 866 O O . ASP A 1 109 ? 8.203 19.094 -2.256 1 96.69 109 ASP A O 1
ATOM 870 N N . ALA A 1 110 ? 6.105 18.453 -1.763 1 97.19 110 ALA A N 1
ATOM 871 C CA . ALA A 1 110 ? 6.496 17.547 -0.681 1 97.19 110 ALA A CA 1
ATOM 872 C C . ALA A 1 110 ? 7.531 16.531 -1.161 1 97.19 110 ALA A C 1
ATOM 874 O O . ALA A 1 110 ? 8.352 16.047 -0.374 1 97.19 110 ALA A O 1
ATOM 875 N N . ARG A 1 111 ? 7.516 16.203 -2.443 1 97.19 111 ARG A N 1
ATOM 876 C CA . ARG A 1 111 ? 8.398 15.195 -3.018 1 97.19 111 ARG A CA 1
ATOM 877 C C . ARG A 1 111 ? 9.805 15.75 -3.225 1 97.19 111 ARG A C 1
ATOM 879 O O . ARG A 1 111 ? 10.727 15.008 -3.572 1 97.19 111 ARG A O 1
ATOM 886 N N . GLU A 1 112 ? 9.992 17.016 -2.943 1 97.62 112 GLU A N 1
ATOM 887 C CA . GLU A 1 112 ? 11.258 17.656 -3.301 1 97.62 112 GLU A CA 1
ATOM 888 C C . GLU A 1 112 ? 11.836 18.438 -2.123 1 97.62 112 GLU A C 1
ATOM 890 O O . GLU A 1 112 ? 12.625 19.359 -2.314 1 97.62 112 GLU A O 1
ATOM 895 N N . ILE A 1 113 ? 11.5 18.078 -0.994 1 98 113 ILE A N 1
ATOM 896 C CA . ILE A 1 113 ? 11.891 18.875 0.161 1 98 113 ILE A CA 1
ATOM 897 C C . ILE A 1 113 ? 13.398 18.734 0.395 1 98 113 ILE A C 1
ATOM 899 O O . ILE A 1 113 ? 14.008 19.578 1.057 1 98 113 ILE A O 1
ATOM 903 N N . HIS A 1 114 ? 14.016 17.688 -0.111 1 97.81 114 HIS A N 1
ATOM 904 C CA . HIS A 1 114 ? 15.453 17.516 0.03 1 97.81 114 HIS A CA 1
ATOM 905 C C . HIS A 1 114 ? 16.219 18.625 -0.672 1 97.81 114 HIS A C 1
ATOM 907 O O . HIS A 1 114 ? 17.391 18.875 -0.361 1 97.81 114 HIS A O 1
ATOM 913 N N . LYS A 1 115 ? 15.586 19.297 -1.513 1 97.56 115 LYS A N 1
ATOM 914 C CA . LYS A 1 115 ? 16.219 20.375 -2.264 1 97.56 115 LYS A CA 1
ATOM 915 C C . LYS A 1 115 ? 16.469 21.594 -1.376 1 97.56 115 LYS A C 1
ATOM 917 O O . LYS A 1 115 ? 17.25 22.484 -1.733 1 97.56 115 LYS A O 1
ATOM 922 N N . LEU A 1 116 ? 15.758 21.656 -0.285 1 98.06 116 LEU A N 1
ATOM 923 C CA . LEU A 1 116 ? 15.984 22.75 0.655 1 98.06 116 LEU A CA 1
ATOM 924 C C . LEU A 1 116 ? 17.375 22.672 1.264 1 98.06 116 LEU A C 1
ATOM 926 O O . LEU A 1 116 ? 17.875 23.641 1.824 1 98.06 116 LEU A O 1
ATOM 930 N N . GLY A 1 117 ? 18 21.484 1.304 1 97.56 117 GLY A N 1
ATOM 931 C CA . GLY A 1 117 ? 19.328 21.297 1.862 1 97.56 117 GLY A CA 1
ATOM 932 C C . GLY A 1 117 ? 19.344 21.297 3.379 1 97.56 117 GLY A C 1
ATOM 933 O O . GLY A 1 117 ? 20.406 21.359 3.992 1 97.56 117 GLY A O 1
ATOM 934 N N . VAL A 1 118 ? 18.234 21.25 3.957 1 96.94 118 VAL A N 1
ATOM 935 C CA . VAL A 1 118 ? 18.125 21.281 5.414 1 96.94 118 VAL A CA 1
ATOM 936 C C . VAL A 1 118 ? 18.266 19.875 5.973 1 96.94 118 VAL A C 1
ATOM 938 O O . VAL A 1 118 ? 17.844 18.906 5.34 1 96.94 118 VAL A O 1
ATOM 941 N N . LYS A 1 119 ? 18.891 19.766 7.121 1 97.56 119 LYS A N 1
ATOM 942 C CA . LYS A 1 119 ? 18.859 18.547 7.938 1 97.56 119 LYS A CA 1
ATOM 943 C C . LYS A 1 119 ? 18.078 18.766 9.227 1 97.56 119 LYS A C 1
ATOM 945 O O . LYS A 1 119 ? 18.609 19.297 10.203 1 97.56 119 LYS A O 1
ATOM 950 N N . ALA A 1 120 ? 16.891 18.312 9.227 1 97.81 120 ALA A N 1
ATOM 951 C CA . ALA A 1 120 ? 15.969 18.562 10.328 1 97.81 120 ALA A CA 1
ATOM 952 C C . ALA A 1 120 ? 16.062 17.469 11.383 1 97.81 120 ALA A C 1
ATOM 954 O O . ALA A 1 120 ? 16.531 16.375 11.102 1 97.81 120 ALA A O 1
ATOM 955 N N . ASP A 1 121 ? 15.672 17.859 12.586 1 96.88 121 ASP A N 1
ATOM 956 C CA . ASP A 1 121 ? 15.477 16.875 13.648 1 96.88 121 ASP A CA 1
ATOM 957 C C . ASP A 1 121 ? 14.141 16.156 13.484 1 96.88 121 ASP A C 1
ATOM 959 O O . ASP A 1 121 ? 14.016 14.984 13.844 1 96.88 121 ASP A O 1
ATOM 963 N N . VAL A 1 122 ? 13.18 16.891 13 1 97.25 122 VAL A N 1
ATOM 964 C CA . VAL A 1 122 ? 11.844 16.344 12.812 1 97.25 122 VAL A CA 1
ATOM 965 C C . VAL A 1 122 ? 11.281 16.781 11.461 1 97.25 122 VAL A C 1
ATOM 967 O O . VAL A 1 122 ? 11.328 17.969 11.125 1 97.25 122 VAL A O 1
ATOM 970 N N . VAL A 1 123 ? 10.875 15.852 10.68 1 98.62 123 VAL A N 1
ATOM 971 C CA . VAL A 1 123 ? 9.984 16.109 9.555 1 98.62 123 VAL A CA 1
ATOM 972 C C . VAL A 1 123 ? 8.562 15.703 9.922 1 98.62 123 VAL A C 1
ATOM 974 O O . VAL A 1 123 ? 8.344 14.625 10.484 1 98.62 123 VAL A O 1
ATOM 977 N N . LEU A 1 124 ? 7.633 16.594 9.633 1 98.75 124 LEU A N 1
ATOM 978 C CA . LEU A 1 124 ? 6.262 16.375 10.086 1 98.75 124 LEU A CA 1
ATOM 979 C C . LEU A 1 124 ? 5.281 16.531 8.93 1 98.75 124 LEU A C 1
ATOM 981 O O . LEU A 1 124 ? 5.312 17.531 8.211 1 98.75 124 LEU A O 1
ATOM 985 N N . MET A 1 125 ? 4.547 15.555 8.695 1 98.62 125 MET A N 1
ATOM 986 C CA . MET A 1 125 ? 3.32 15.648 7.914 1 98.62 125 MET A CA 1
ATOM 987 C C . MET A 1 125 ? 2.092 15.484 8.805 1 98.62 125 MET A C 1
ATOM 989 O O . MET A 1 125 ? 1.84 14.398 9.328 1 98.62 125 MET A O 1
ATOM 993 N N . TYR A 1 126 ? 1.307 16.547 8.914 1 97.75 126 TYR A N 1
ATOM 994 C CA . TYR A 1 126 ? 0.23 16.578 9.891 1 97.75 126 TYR A CA 1
ATOM 995 C C . TYR A 1 126 ? -1.09 16.984 9.25 1 97.75 126 TYR A C 1
ATOM 997 O O . TYR A 1 126 ? -1.117 17.844 8.375 1 97.75 126 TYR A O 1
ATOM 1005 N N . GLY A 1 127 ? -2.18 16.344 9.672 1 95 127 GLY A N 1
ATOM 1006 C CA . GLY A 1 127 ? -3.506 16.797 9.297 1 95 127 GLY A CA 1
ATOM 1007 C C . GLY A 1 127 ? -4.113 16.016 8.156 1 95 127 GLY A C 1
ATOM 1008 O O . GLY A 1 127 ? -4.852 16.562 7.34 1 95 127 GLY A O 1
ATOM 1009 N N . ASN A 1 128 ? -3.717 14.805 7.984 1 94.25 128 ASN A N 1
ATOM 1010 C CA . ASN A 1 128 ? -4.309 13.93 6.98 1 94.25 128 ASN A CA 1
ATOM 1011 C C . ASN A 1 128 ? -4.02 14.43 5.566 1 94.25 128 ASN A C 1
ATOM 1013 O O . ASN A 1 128 ? -4.926 14.516 4.734 1 94.25 128 ASN A O 1
ATOM 1017 N N . SER A 1 129 ? -2.84 14.789 5.359 1 95.94 129 SER A N 1
ATOM 1018 C CA . SER A 1 129 ? -2.43 15.227 4.031 1 95.94 129 SER A CA 1
ATOM 1019 C C . SER A 1 129 ? -2.109 14.039 3.131 1 95.94 129 SER A C 1
ATOM 1021 O O . SER A 1 129 ? -2.184 14.148 1.904 1 95.94 129 SER A O 1
ATOM 1023 N N . HIS A 1 130 ? -1.882 12.867 3.674 1 96.62 130 HIS A N 1
ATOM 1024 C CA . HIS A 1 130 ? -1.355 11.703 2.973 1 96.62 130 HIS A CA 1
ATOM 1025 C C . HIS A 1 130 ? -2.322 11.227 1.896 1 96.62 130 HIS A C 1
ATOM 1027 O O . HIS A 1 130 ? -1.901 10.664 0.881 1 96.62 130 HIS A O 1
ATOM 1033 N N . PRO A 1 131 ? -3.639 11.453 1.986 1 96.31 131 PRO A N 1
ATOM 1034 C CA . PRO A 1 131 ? -4.531 10.953 0.937 1 96.31 131 PRO A CA 1
ATOM 1035 C C . PRO A 1 131 ? -4.273 11.609 -0.417 1 96.31 131 PRO A C 1
ATOM 1037 O O . PRO A 1 131 ? -4.695 11.086 -1.452 1 96.31 131 PRO A O 1
ATOM 1040 N N . HIS A 1 132 ? -3.629 12.734 -0.371 1 95.25 132 HIS A N 1
ATOM 1041 C CA . HIS A 1 132 ? -3.379 13.453 -1.615 1 95.25 132 HIS A CA 1
ATOM 1042 C C . HIS A 1 132 ? -2.135 12.914 -2.318 1 95.25 132 HIS A C 1
ATOM 1044 O O . HIS A 1 132 ? -1.734 13.438 -3.361 1 95.25 132 HIS A O 1
ATOM 1050 N N . PHE A 1 133 ? -1.528 11.953 -1.768 1 96.5 133 PHE A N 1
ATOM 1051 C CA . PHE A 1 133 ? -0.344 11.305 -2.324 1 96.5 133 PHE A CA 1
ATOM 1052 C C . PHE A 1 133 ? -0.687 9.93 -2.879 1 96.5 133 PHE A C 1
ATOM 1054 O O . PHE A 1 133 ? -1.287 9.109 -2.184 1 96.5 133 PHE A O 1
ATOM 1061 N N . SER A 1 134 ? -0.331 9.672 -4.125 1 96.38 134 SER A N 1
ATOM 1062 C CA . SER A 1 134 ? -0.331 8.289 -4.609 1 96.38 134 SER A CA 1
ATOM 1063 C C . SER A 1 134 ? 0.743 7.465 -3.912 1 96.38 134 SER A C 1
ATOM 1065 O O . SER A 1 134 ? 1.55 7.996 -3.148 1 96.38 134 SER A O 1
ATOM 1067 N N . THR A 1 135 ? 0.728 6.195 -4.172 1 96.19 135 THR A N 1
ATOM 1068 C CA . THR A 1 135 ? 1.779 5.348 -3.623 1 96.19 135 THR A CA 1
ATOM 1069 C C . THR A 1 135 ? 3.156 5.844 -4.059 1 96.19 135 THR A C 1
ATOM 1071 O O . THR A 1 135 ? 4.062 5.977 -3.234 1 96.19 135 THR A O 1
ATOM 1074 N N . LEU A 1 136 ? 3.24 6.164 -5.285 1 95.06 136 LEU A N 1
ATOM 1075 C CA . LEU A 1 136 ? 4.512 6.637 -5.82 1 95.06 136 LEU A CA 1
ATOM 1076 C C . LEU A 1 136 ? 4.898 7.98 -5.207 1 95.06 136 LEU A C 1
ATOM 1078 O O . LEU A 1 136 ? 6.066 8.211 -4.891 1 95.06 136 LEU A O 1
ATOM 1082 N N . ASP A 1 137 ? 3.91 8.867 -5.082 1 96.31 137 ASP A N 1
ATOM 1083 C CA . ASP A 1 137 ? 4.168 10.156 -4.445 1 96.31 137 ASP A CA 1
ATOM 1084 C C . ASP A 1 137 ? 4.699 9.977 -3.027 1 96.31 137 ASP A C 1
ATOM 1086 O O . ASP A 1 137 ? 5.629 10.672 -2.613 1 96.31 137 ASP A O 1
ATOM 1090 N N . MET A 1 138 ? 4.113 9.047 -2.307 1 97.81 138 MET A N 1
ATOM 1091 C CA . MET A 1 138 ? 4.523 8.805 -0.927 1 97.81 138 MET A CA 1
ATOM 1092 C C . MET A 1 138 ? 5.953 8.273 -0.871 1 97.81 138 MET A C 1
ATOM 1094 O O . MET A 1 138 ? 6.738 8.672 -0.012 1 97.81 138 MET A O 1
ATOM 1098 N N . ILE A 1 139 ? 6.285 7.418 -1.778 1 97.12 139 ILE A N 1
ATOM 1099 C CA . ILE A 1 139 ? 7.633 6.863 -1.825 1 97.12 139 ILE A CA 1
ATOM 1100 C C . ILE A 1 139 ? 8.641 7.984 -2.078 1 97.12 139 ILE A C 1
ATOM 1102 O O . ILE A 1 139 ? 9.672 8.062 -1.402 1 97.12 139 ILE A O 1
ATOM 1106 N N . LYS A 1 140 ? 8.344 8.852 -3.016 1 97 140 LYS A N 1
ATOM 1107 C CA . LYS A 1 140 ? 9.227 9.977 -3.303 1 97 140 LYS A CA 1
ATOM 1108 C C . LYS A 1 140 ? 9.344 10.898 -2.098 1 97 140 LYS A C 1
ATOM 1110 O O . LYS A 1 140 ? 10.43 11.398 -1.792 1 97 140 LYS A O 1
ATOM 1115 N N . PHE A 1 141 ? 8.219 11.094 -1.464 1 98.44 141 PHE A N 1
ATOM 1116 C CA . PHE A 1 141 ? 8.234 11.906 -0.256 1 98.44 141 PHE A CA 1
ATOM 1117 C C . PHE A 1 141 ? 9.109 11.273 0.814 1 98.44 141 PHE A C 1
ATOM 1119 O O . PHE A 1 141 ? 9.93 11.953 1.436 1 98.44 141 PHE A O 1
ATOM 1126 N N . LEU A 1 142 ? 8.953 10 1.041 1 98.44 142 LEU A N 1
ATOM 1127 C CA . LEU A 1 142 ? 9.727 9.312 2.072 1 98.44 142 LEU A CA 1
ATOM 1128 C C . LEU A 1 142 ? 11.219 9.367 1.758 1 98.44 142 LEU A C 1
ATOM 1130 O O . LEU A 1 142 ? 12.039 9.555 2.658 1 98.44 142 LEU A O 1
ATOM 1134 N N . SER A 1 143 ? 11.539 9.188 0.512 1 97.62 143 SER A N 1
ATOM 1135 C CA . SER A 1 143 ? 12.93 9.328 0.082 1 97.62 143 SER A CA 1
ATOM 1136 C C . SER A 1 143 ? 13.453 10.734 0.359 1 97.62 143 SER A C 1
ATOM 1138 O O . SER A 1 143 ? 14.523 10.906 0.938 1 97.62 143 SER A O 1
ATOM 1140 N N . SER A 1 144 ? 12.664 11.695 0.008 1 98.25 144 SER A N 1
ATOM 1141 C CA . SER A 1 144 ? 13.039 13.094 0.223 1 98.25 144 SER A CA 1
ATOM 1142 C C . SER A 1 144 ? 13.172 13.406 1.709 1 98.25 144 SER A C 1
ATOM 1144 O O . SER A 1 144 ? 14.102 14.109 2.119 1 98.25 144 SER A O 1
ATOM 1146 N N . ALA A 1 145 ? 12.25 12.875 2.477 1 98.62 145 ALA A N 1
ATOM 1147 C CA . ALA A 1 145 ? 12.273 13.078 3.922 1 98.62 145 ALA A CA 1
ATOM 1148 C C . ALA A 1 145 ? 13.531 12.477 4.543 1 98.62 145 ALA A C 1
ATOM 1150 O O . ALA A 1 145 ? 14.18 13.094 5.391 1 98.62 145 ALA A O 1
ATOM 1151 N N . SER A 1 146 ? 13.867 11.281 4.09 1 97.81 146 SER A N 1
ATOM 1152 C CA . SER A 1 146 ? 15.055 10.625 4.621 1 97.81 146 SER A CA 1
ATOM 1153 C C . SER A 1 146 ? 16.312 11.43 4.332 1 97.81 146 SER A C 1
ATOM 1155 O O . SER A 1 146 ? 17.234 11.484 5.156 1 97.81 146 SER A O 1
ATOM 1157 N N . LEU A 1 147 ? 16.359 12.086 3.227 1 97.88 147 LEU A N 1
ATOM 1158 C CA . LEU A 1 147 ? 17.5 12.906 2.828 1 97.88 147 LEU A CA 1
ATOM 1159 C C . LEU A 1 147 ? 17.531 14.211 3.613 1 97.88 147 LEU A C 1
ATOM 1161 O O . LEU A 1 147 ? 18.562 14.883 3.68 1 97.88 147 LEU A O 1
ATOM 1165 N N . SER A 1 148 ? 16.406 14.555 4.191 1 98.44 148 SER A N 1
ATOM 1166 C CA . SER A 1 148 ? 16.266 15.859 4.828 1 98.44 148 SER A CA 1
ATOM 1167 C C . SER A 1 148 ? 16.375 15.758 6.344 1 98.44 148 SER A C 1
ATOM 1169 O O . SER A 1 148 ? 16.219 16.75 7.055 1 98.44 148 SER A O 1
ATOM 1171 N N . LEU A 1 149 ? 16.625 14.555 6.812 1 97.88 149 LEU A N 1
ATOM 1172 C CA . LEU A 1 149 ? 16.703 14.32 8.25 1 97.88 149 LEU A CA 1
ATOM 1173 C C . LEU A 1 149 ? 18.141 14.078 8.695 1 97.88 149 LEU A C 1
ATOM 1175 O O . LEU A 1 149 ? 18.938 13.539 7.941 1 97.88 149 LEU A O 1
ATOM 1179 N N . LYS A 1 150 ? 18.406 14.555 9.891 1 95.94 150 LYS A N 1
ATOM 1180 C CA . LYS A 1 150 ? 19.625 14.125 10.562 1 95.94 150 LYS A CA 1
ATOM 1181 C C . LYS A 1 150 ? 19.641 12.609 10.758 1 95.94 150 LYS A C 1
ATOM 1183 O O . LYS A 1 150 ? 18.609 11.953 10.617 1 95.94 150 LYS A O 1
ATOM 1188 N N . GLU A 1 151 ? 20.781 12 11.148 1 94.94 151 GLU A N 1
ATOM 1189 C CA . GLU A 1 151 ? 20.938 10.562 11.32 1 94.94 151 GLU A CA 1
ATOM 1190 C C . GLU A 1 151 ? 19.984 10.023 12.383 1 94.94 151 GLU A C 1
ATOM 1192 O O . GLU A 1 151 ? 19.469 8.906 12.258 1 94.94 151 GLU A O 1
ATOM 1197 N N . ASP A 1 152 ? 19.75 10.812 13.359 1 94.12 152 ASP A N 1
ATOM 1198 C CA . ASP A 1 152 ? 18.844 10.398 14.43 1 94.12 152 ASP A CA 1
ATOM 1199 C C . ASP A 1 152 ? 17.516 11.125 14.328 1 94.12 152 ASP A C 1
ATOM 1201 O O . ASP A 1 152 ? 16.797 11.266 15.32 1 94.12 152 ASP A O 1
ATOM 1205 N N . GLY A 1 153 ? 17.219 11.68 13.133 1 95.38 153 GLY A N 1
ATOM 1206 C CA . GLY A 1 153 ? 15.992 12.438 12.922 1 95.38 153 GLY A CA 1
ATOM 1207 C C . GLY A 1 153 ? 14.742 11.57 12.938 1 95.38 153 GLY A C 1
ATOM 1208 O O . GLY A 1 153 ? 14.836 10.344 12.906 1 95.38 153 GLY A O 1
ATOM 1209 N N . ILE A 1 154 ? 13.602 12.273 13.047 1 96.69 154 ILE A N 1
ATOM 1210 C CA . ILE A 1 154 ? 12.32 11.594 13.188 1 96.69 154 ILE A CA 1
ATOM 1211 C C . ILE A 1 154 ? 11.344 12.125 12.141 1 96.69 154 ILE A C 1
ATOM 1213 O O . ILE A 1 154 ? 11.242 13.336 11.922 1 96.69 154 ILE A O 1
ATOM 1217 N N . LEU A 1 155 ? 10.711 11.203 11.461 1 98.38 155 LEU A N 1
ATOM 1218 C CA . LEU A 1 155 ? 9.57 11.547 10.617 1 98.38 155 LEU A CA 1
ATOM 1219 C C . LEU A 1 155 ? 8.258 11.188 11.305 1 98.38 155 LEU A C 1
ATOM 1221 O O . LEU A 1 155 ? 8.102 10.07 11.812 1 98.38 155 LEU A O 1
ATOM 1225 N N . LEU A 1 156 ? 7.34 12.141 11.367 1 98.31 156 LEU A N 1
ATOM 1226 C CA . LEU A 1 156 ? 5.992 11.938 11.883 1 98.31 156 LEU A CA 1
ATOM 1227 C C . LEU A 1 156 ? 4.953 12.141 10.789 1 98.31 156 LEU A C 1
ATOM 1229 O O . LEU A 1 156 ? 4.934 13.188 10.133 1 98.31 156 LEU A O 1
ATOM 1233 N N . ILE A 1 157 ? 4.152 11.141 10.602 1 98.75 157 ILE A N 1
ATOM 1234 C CA . ILE A 1 157 ? 3.033 11.25 9.672 1 98.75 157 ILE A CA 1
ATOM 1235 C C . ILE A 1 157 ? 1.721 11.016 10.414 1 98.75 157 ILE A C 1
ATOM 1237 O O . ILE A 1 157 ? 1.432 9.891 10.844 1 98.75 157 ILE A O 1
ATOM 1241 N N . GLN A 1 158 ? 0.985 12.039 10.578 1 98.12 158 GLN A N 1
ATOM 1242 C CA . GLN A 1 158 ? -0.323 11.914 11.211 1 98.12 158 GLN A CA 1
ATOM 1243 C C . GLN A 1 158 ? -1.426 11.758 10.164 1 98.12 158 GLN A C 1
ATOM 1245 O O . GLN A 1 158 ? -1.492 12.531 9.203 1 98.12 158 GLN A O 1
ATOM 1250 N N . GLY A 1 159 ? -2.172 10.742 10.281 1 95.69 159 GLY A N 1
ATOM 1251 C CA . GLY A 1 159 ? -3.252 10.539 9.328 1 95.69 159 GLY A CA 1
ATOM 1252 C C . GLY A 1 159 ? -4.301 9.555 9.828 1 95.69 159 GLY A C 1
ATOM 1253 O O . GLY A 1 159 ? -4.492 9.406 11.031 1 95.69 159 GLY A O 1
ATOM 1254 N N . MET A 1 160 ? -5.074 9.117 8.859 1 95.69 160 MET A N 1
ATOM 1255 C CA . MET A 1 160 ? -6.207 8.242 9.148 1 95.69 160 MET A CA 1
ATOM 1256 C C . MET A 1 160 ? -6.121 6.953 8.344 1 95.69 160 MET A C 1
ATOM 1258 O O . MET A 1 160 ? -5.578 6.941 7.234 1 95.69 160 MET A O 1
ATOM 1262 N N . ASN A 1 161 ? -6.668 5.895 8.977 1 95.94 161 ASN A N 1
ATOM 1263 C CA . ASN A 1 161 ? -6.875 4.637 8.266 1 95.94 161 ASN A CA 1
ATOM 1264 C C . ASN A 1 161 ? -8.125 4.684 7.391 1 95.94 161 ASN A C 1
ATOM 1266 O O . ASN A 1 161 ? -9.195 4.227 7.805 1 95.94 161 ASN A O 1
ATOM 1270 N N . MET A 1 162 ? -7.98 5.117 6.234 1 94.62 162 MET A N 1
ATOM 1271 C CA . MET A 1 162 ? -9.117 5.383 5.359 1 94.62 162 MET A CA 1
ATOM 1272 C C . MET A 1 162 ? -9.68 4.086 4.793 1 94.62 162 MET A C 1
ATOM 1274 O O . MET A 1 162 ? -10.891 3.975 4.559 1 94.62 162 MET A O 1
ATOM 1278 N N . LEU A 1 163 ? -8.812 3.125 4.555 1 93.75 163 LEU A N 1
ATOM 1279 C CA . LEU A 1 163 ? -9.289 1.832 4.074 1 93.75 163 LEU A CA 1
ATOM 1280 C C . LEU A 1 163 ? -10.242 1.195 5.078 1 93.75 163 LEU A C 1
ATOM 1282 O O . LEU A 1 163 ? -11.281 0.645 4.691 1 93.75 163 LEU A O 1
ATOM 1286 N N . LEU A 1 164 ? -9.867 1.266 6.309 1 92.81 164 LEU A N 1
ATOM 1287 C CA . LEU A 1 164 ? -10.734 0.717 7.344 1 92.81 164 LEU A CA 1
ATOM 1288 C C . LEU A 1 164 ? -12.102 1.387 7.32 1 92.81 164 LEU A C 1
ATOM 1290 O O . LEU A 1 164 ? -13.125 0.725 7.508 1 92.81 164 LEU A O 1
ATOM 1294 N N . ASP A 1 165 ? -12.078 2.635 7.074 1 91.5 165 ASP A N 1
ATOM 1295 C CA . ASP A 1 165 ? -13.336 3.369 6.973 1 91.5 165 ASP A CA 1
ATOM 1296 C C . ASP A 1 165 ? -14.195 2.828 5.836 1 91.5 165 ASP A C 1
ATOM 1298 O O . ASP A 1 165 ? -15.398 2.629 6 1 91.5 165 ASP A O 1
ATOM 1302 N N . ILE A 1 166 ? -13.633 2.582 4.742 1 92.31 166 ILE A N 1
ATOM 1303 C CA . ILE A 1 166 ? -14.328 2.061 3.572 1 92.31 166 ILE A CA 1
ATOM 1304 C C . ILE A 1 166 ? -14.828 0.646 3.855 1 92.31 166 ILE A C 1
ATOM 1306 O O . ILE A 1 166 ? -15.938 0.279 3.453 1 92.31 166 ILE A O 1
ATOM 1310 N N . ILE A 1 167 ? -14 -0.096 4.527 1 92.38 167 ILE A N 1
ATOM 1311 C CA . ILE A 1 167 ? -14.359 -1.47 4.863 1 92.38 167 ILE A CA 1
ATOM 1312 C C . ILE A 1 167 ? -15.594 -1.476 5.762 1 92.38 167 ILE A C 1
ATOM 1314 O O . ILE A 1 167 ? -16.5 -2.281 5.566 1 92.38 167 ILE A O 1
ATOM 1318 N N . ASN A 1 168 ? -15.68 -0.572 6.664 1 91.94 168 ASN A N 1
ATOM 1319 C CA . ASN A 1 168 ? -16.75 -0.542 7.656 1 91.94 168 ASN A CA 1
ATOM 1320 C C . ASN A 1 168 ? -18.016 0.115 7.102 1 91.94 168 ASN A C 1
ATOM 1322 O O . ASN A 1 168 ? -19.125 -0.328 7.391 1 91.94 168 ASN A O 1
ATOM 1326 N N . LYS A 1 169 ? -17.797 1.106 6.293 1 92.31 169 LYS A N 1
ATOM 1327 C CA . LYS A 1 169 ? -18.953 1.91 5.895 1 92.31 169 LYS A CA 1
ATOM 1328 C C . LYS A 1 169 ? -19.312 1.67 4.43 1 92.31 169 LYS A C 1
ATOM 1330 O O . LYS A 1 169 ? -20.391 2.051 3.977 1 92.31 169 LYS A O 1
ATOM 1335 N N . GLY A 1 170 ? -18.391 1.091 3.73 1 93.06 170 GLY A N 1
ATOM 1336 C CA . GLY A 1 170 ? -18.578 0.937 2.297 1 93.06 170 GLY A CA 1
ATOM 1337 C C . GLY A 1 170 ? -18.172 2.16 1.503 1 93.06 170 GLY A C 1
ATOM 1338 O O . GLY A 1 170 ? -18.375 3.293 1.945 1 93.06 170 GLY A O 1
ATOM 1339 N N . TYR A 1 171 ? -17.641 1.937 0.332 1 95.31 171 TYR A N 1
ATOM 1340 C CA . TYR A 1 171 ? -17.328 3.039 -0.57 1 95.31 171 TYR A CA 1
ATOM 1341 C C . TYR A 1 171 ? -18.609 3.652 -1.145 1 95.31 171 TYR A C 1
ATOM 1343 O O . TYR A 1 171 ? -19.531 2.936 -1.519 1 95.31 171 TYR A O 1
ATOM 1351 N N . LYS A 1 172 ? -18.656 4.945 -1.194 1 95.31 172 LYS A N 1
ATOM 1352 C CA . LYS A 1 172 ? -19.828 5.641 -1.692 1 95.31 172 LYS A CA 1
ATOM 1353 C C . LYS A 1 172 ? -19.562 6.305 -3.039 1 95.31 172 LYS A C 1
ATOM 1355 O O . LYS A 1 172 ? -18.625 7.105 -3.162 1 95.31 172 LYS A O 1
ATOM 1360 N N . GLN A 1 173 ? -20.406 6.031 -3.975 1 96.19 173 GLN A N 1
ATOM 1361 C CA . GLN A 1 173 ? -20.312 6.672 -5.281 1 96.19 173 GLN A CA 1
ATOM 1362 C C . GLN A 1 173 ? -20.672 8.156 -5.199 1 96.19 173 GLN A C 1
ATOM 1364 O O . GLN A 1 173 ? -20.125 8.969 -5.949 1 96.19 173 GLN A O 1
ATOM 1369 N N . VAL A 1 174 ? -21.609 8.43 -4.375 1 97.5 174 VAL A N 1
ATOM 1370 C CA . VAL A 1 174 ? -22.016 9.789 -4.043 1 97.5 174 VAL A CA 1
ATOM 1371 C C . VAL A 1 174 ? -22.016 9.984 -2.529 1 97.5 174 VAL A C 1
ATOM 1373 O O . VAL A 1 174 ? -22.547 9.148 -1.791 1 97.5 174 VAL A O 1
ATOM 1376 N N . LEU A 1 175 ? -21.391 11.047 -2.07 1 96.56 175 LEU A N 1
ATOM 1377 C CA . LEU A 1 175 ? -21.281 11.289 -0.638 1 96.56 175 LEU A CA 1
ATOM 1378 C C . LEU A 1 175 ? -21.672 12.727 -0.304 1 96.56 175 LEU A C 1
ATOM 1380 O O . LEU A 1 175 ? -21.141 13.672 -0.889 1 96.56 175 LEU A O 1
ATOM 1384 N N . PRO A 1 176 ? -22.672 12.867 0.573 1 97.12 176 PRO A N 1
ATOM 1385 C CA . PRO A 1 176 ? -22.875 14.211 1.126 1 97.12 176 PRO A CA 1
ATOM 1386 C C . PRO A 1 176 ? -21.734 14.641 2.043 1 97.12 176 PRO A C 1
ATOM 1388 O O . PRO A 1 176 ? -21.438 13.961 3.025 1 97.12 176 PRO A O 1
ATOM 1391 N N . GLU A 1 177 ? -21.062 15.688 1.708 1 96.44 177 GLU A N 1
ATOM 1392 C CA . GLU A 1 177 ? -19.906 16.172 2.463 1 96.44 177 GLU A CA 1
ATOM 1393 C C . GLU A 1 177 ? -20.328 17.203 3.494 1 96.44 177 GLU A C 1
ATOM 1395 O O . GLU A 1 177 ? -19.828 17.203 4.625 1 96.44 177 GLU A O 1
ATOM 1400 N N . LYS A 1 178 ? -21.109 18.125 3.074 1 96.38 178 LYS A N 1
ATOM 1401 C CA . LYS A 1 178 ? -21.672 19.172 3.918 1 96.38 178 LYS A CA 1
ATOM 1402 C C . LYS A 1 178 ? -23.047 19.594 3.428 1 96.38 178 LYS A C 1
ATOM 1404 O O . LYS A 1 178 ? -23.219 19.938 2.256 1 96.38 178 LYS A O 1
ATOM 1409 N N . VAL A 1 179 ? -24.031 19.531 4.387 1 97 179 VAL A N 1
ATOM 1410 C CA . VAL A 1 179 ? -25.391 19.906 4.035 1 97 179 VAL A CA 1
ATOM 1411 C C . VAL A 1 179 ? -25.938 20.875 5.078 1 97 179 VAL A C 1
ATOM 1413 O O . VAL A 1 179 ? -26.234 20.469 6.211 1 97 179 VAL A O 1
ATOM 1416 N N . THR A 1 180 ? -26 22.062 4.641 1 96.38 180 THR A N 1
ATOM 1417 C CA . THR A 1 180 ? -26.609 23.125 5.422 1 96.38 180 THR A CA 1
ATOM 1418 C C . THR A 1 180 ? -27.594 23.922 4.57 1 96.38 180 THR A C 1
ATOM 1420 O O . THR A 1 180 ? -27.797 23.609 3.396 1 96.38 180 THR A O 1
ATOM 1423 N N . ASP A 1 181 ? -28.172 24.953 5.266 1 95.56 181 ASP A N 1
ATOM 1424 C CA . ASP A 1 181 ? -29.141 25.766 4.547 1 95.56 181 ASP A CA 1
ATOM 1425 C C . ASP A 1 181 ? -28.469 26.547 3.42 1 95.56 181 ASP A C 1
ATOM 1427 O O . ASP A 1 181 ? -29.094 26.859 2.402 1 95.56 181 ASP A O 1
ATOM 1431 N N . ASN A 1 182 ? -27.266 26.844 3.557 1 95.12 182 ASN A N 1
ATOM 1432 C CA . ASN A 1 182 ? -26.594 27.719 2.602 1 95.12 182 ASN A CA 1
ATOM 1433 C C . ASN A 1 182 ? -25.547 26.969 1.789 1 95.12 182 ASN A C 1
ATOM 1435 O O . ASN A 1 182 ? -24.875 27.547 0.935 1 95.12 182 ASN A O 1
ATOM 1439 N N . LYS A 1 183 ? -25.406 25.625 2.061 1 96.56 183 LYS A N 1
ATOM 1440 C CA . LYS A 1 183 ? -24.406 24.828 1.348 1 96.56 183 LYS A CA 1
ATOM 1441 C C . LYS A 1 183 ? -24.828 23.359 1.262 1 96.56 183 LYS A C 1
ATOM 1443 O O . LYS A 1 183 ? -25.109 22.734 2.281 1 96.56 183 LYS A O 1
ATOM 1448 N N . VAL A 1 184 ? -24.859 22.922 0.044 1 98.19 184 VAL A N 1
ATOM 1449 C CA . VAL A 1 184 ? -25.094 21.5 -0.215 1 98.19 184 VAL A CA 1
ATOM 1450 C C . VAL A 1 184 ? -23.922 20.938 -1.031 1 98.19 184 VAL A C 1
ATOM 1452 O O . VAL A 1 184 ? -23.984 20.906 -2.264 1 98.19 184 VAL A O 1
ATOM 1455 N N . LEU A 1 185 ? -22.891 20.469 -0.315 1 98.25 185 LEU A N 1
ATOM 1456 C CA . LEU A 1 185 ? -21.688 19.953 -0.937 1 98.25 185 LEU A CA 1
ATOM 1457 C C . LEU A 1 185 ? -21.719 18.422 -1.022 1 98.25 185 LEU A C 1
ATOM 1459 O O . LEU A 1 185 ? -21.891 17.75 -0.007 1 98.25 185 LEU A O 1
ATOM 1463 N N . ILE A 1 186 ? -21.609 17.938 -2.227 1 98.25 186 ILE A N 1
ATOM 1464 C CA . ILE A 1 186 ? -21.531 16.484 -2.424 1 98.25 186 ILE A CA 1
ATOM 1465 C C . ILE A 1 186 ? -20.25 16.141 -3.17 1 98.25 186 ILE A C 1
ATOM 1467 O O . ILE A 1 186 ? -19.641 17 -3.807 1 98.25 186 ILE A O 1
ATOM 1471 N N . SER A 1 187 ? -19.75 14.984 -3.055 1 97.5 187 SER A N 1
ATOM 1472 C CA . SER A 1 187 ? -18.672 14.445 -3.863 1 97.5 187 SER A CA 1
ATOM 1473 C C . SER A 1 187 ? -19.109 13.211 -4.637 1 97.5 187 SER A C 1
ATOM 1475 O O . SER A 1 187 ? -19.906 12.414 -4.137 1 97.5 187 SER A O 1
ATOM 1477 N N . LEU A 1 188 ? -18.656 13.117 -5.879 1 98.06 188 LEU A N 1
ATOM 1478 C CA . LEU A 1 188 ? -19 12.008 -6.762 1 98.06 188 LEU A CA 1
ATOM 1479 C C . LEU A 1 188 ? -17.75 11.289 -7.266 1 98.06 188 LEU A C 1
ATOM 1481 O O . LEU A 1 188 ? -16.766 11.938 -7.605 1 98.06 188 LEU A O 1
ATOM 1485 N N . HIS A 1 189 ? -17.875 9.969 -7.297 1 97.56 189 HIS A N 1
ATOM 1486 C CA . HIS A 1 189 ? -16.828 9.164 -7.922 1 97.56 189 HIS A CA 1
ATOM 1487 C C . HIS A 1 189 ? -16.734 9.445 -9.422 1 97.56 189 HIS A C 1
ATOM 1489 O O . HIS A 1 189 ? -17.766 9.453 -10.109 1 97.56 189 HIS A O 1
ATOM 1495 N N . VAL A 1 190 ? -15.539 9.68 -9.883 1 97.06 190 VAL A N 1
ATOM 1496 C CA . VAL A 1 190 ? -15.328 9.906 -11.312 1 97.06 190 VAL A CA 1
ATOM 1497 C C . VAL A 1 190 ? -14.609 8.711 -11.93 1 97.06 190 VAL A C 1
ATOM 1499 O O . VAL A 1 190 ? -15.078 8.141 -12.914 1 97.06 190 VAL A O 1
ATOM 1502 N N . SER A 1 191 ? -13.484 8.32 -11.359 1 96.5 191 SER A N 1
ATOM 1503 C CA . SER A 1 191 ? -12.68 7.219 -11.891 1 96.5 191 SER A CA 1
ATOM 1504 C C . SER A 1 191 ? -11.703 6.688 -10.852 1 96.5 191 SER A C 1
ATOM 1506 O O . SER A 1 191 ? -11.531 7.293 -9.789 1 96.5 191 SER A O 1
ATOM 1508 N N . TYR A 1 192 ? -11.211 5.547 -11.172 1 96 192 TYR A N 1
ATOM 1509 C CA . TYR A 1 192 ? -10.156 4.906 -10.391 1 96 192 TYR A CA 1
ATOM 1510 C C . TYR A 1 192 ? -8.906 4.695 -11.234 1 96 192 TYR A C 1
ATOM 1512 O O . TYR A 1 192 ? -8.977 4.125 -12.328 1 96 192 TYR A O 1
ATOM 1520 N N . ASP A 1 193 ? -7.766 5.258 -10.758 1 95.88 193 ASP A N 1
ATOM 1521 C CA . ASP A 1 193 ? -6.473 5.051 -11.406 1 95.88 193 ASP A CA 1
ATOM 1522 C C . ASP A 1 193 ? -5.734 3.865 -10.789 1 95.88 193 ASP A C 1
ATOM 1524 O O . ASP A 1 193 ? -5.16 3.98 -9.703 1 95.88 193 ASP A O 1
ATOM 1528 N N . GLU A 1 194 ? -5.609 2.768 -11.438 1 93.19 194 GLU A N 1
ATOM 1529 C CA . GLU A 1 194 ? -5.055 1.529 -10.898 1 93.19 194 GLU A CA 1
ATOM 1530 C C . GLU A 1 194 ? -3.537 1.621 -10.766 1 93.19 194 GLU A C 1
ATOM 1532 O O . GLU A 1 194 ? -2.932 0.869 -10 1 93.19 194 GLU A O 1
ATOM 1537 N N . ILE A 1 195 ? -2.912 2.48 -11.516 1 93.94 195 ILE A N 1
ATOM 1538 C CA . ILE A 1 195 ? -1.461 2.633 -11.469 1 93.94 195 ILE A CA 1
ATOM 1539 C C . ILE A 1 195 ? -1.068 3.492 -10.273 1 93.94 195 ILE A C 1
ATOM 1541 O O . ILE A 1 195 ? -0.123 3.164 -9.547 1 93.94 195 ILE A O 1
ATOM 1545 N N . ARG A 1 196 ? -1.884 4.484 -10.031 1 95 196 ARG A N 1
ATOM 1546 C CA . ARG A 1 196 ? -1.562 5.414 -8.953 1 95 196 ARG A CA 1
ATOM 1547 C C . ARG A 1 196 ? -2.275 5.02 -7.664 1 95 196 ARG A C 1
ATOM 1549 O O . ARG A 1 196 ? -1.921 5.496 -6.582 1 95 196 ARG A O 1
ATOM 1556 N N . GLY A 1 197 ? -3.301 4.219 -7.738 1 95.5 197 GLY A N 1
ATOM 1557 C CA . GLY A 1 197 ? -4.094 3.828 -6.582 1 95.5 197 GLY A CA 1
ATOM 1558 C C . GLY A 1 197 ? -4.988 4.938 -6.07 1 95.5 197 GLY A C 1
ATOM 1559 O O . GLY A 1 197 ? -5.309 4.984 -4.879 1 95.5 197 GLY A O 1
ATOM 1560 N N . THR A 1 198 ? -5.359 5.859 -6.953 1 96.94 198 THR A N 1
ATOM 1561 C CA . THR A 1 198 ? -6.129 7.012 -6.508 1 96.94 198 THR A CA 1
ATOM 1562 C C . THR A 1 198 ? -7.535 6.984 -7.094 1 96.94 198 THR A C 1
ATOM 1564 O O . THR A 1 198 ? -7.758 6.418 -8.164 1 96.94 198 THR A O 1
ATOM 1567 N N . PHE A 1 199 ? -8.43 7.555 -6.352 1 96.69 199 PHE A N 1
ATOM 1568 C CA . PHE A 1 199 ? -9.812 7.762 -6.762 1 96.69 199 PHE A CA 1
ATOM 1569 C C . PHE A 1 199 ? -10.062 9.234 -7.078 1 96.69 199 PHE A C 1
ATOM 1571 O O . PHE A 1 199 ? -9.898 10.094 -6.215 1 96.69 199 PHE A O 1
ATOM 1578 N N . ARG A 1 200 ? -10.438 9.445 -8.312 1 97.12 200 ARG A N 1
ATOM 1579 C CA . ARG A 1 200 ? -10.797 10.805 -8.711 1 97.12 200 ARG A CA 1
ATOM 1580 C C . ARG A 1 200 ? -12.242 11.125 -8.344 1 97.12 200 ARG A C 1
ATOM 1582 O O . ARG A 1 200 ? -13.156 10.383 -8.703 1 97.12 200 ARG A O 1
ATOM 1589 N N . ARG A 1 201 ? -12.359 12.188 -7.605 1 97.19 201 ARG A N 1
ATOM 1590 C CA . ARG A 1 201 ? -13.695 12.609 -7.211 1 97.19 201 ARG A CA 1
ATOM 1591 C C . ARG A 1 201 ? -13.93 14.078 -7.547 1 97.19 201 ARG A C 1
ATOM 1593 O O . ARG A 1 201 ? -13.008 14.883 -7.496 1 97.19 201 ARG A O 1
ATOM 1600 N N . ILE A 1 202 ? -15.102 14.336 -7.867 1 97.31 202 ILE A N 1
ATOM 1601 C CA . ILE A 1 202 ? -15.492 15.727 -8.062 1 97.31 202 ILE A CA 1
ATOM 1602 C C . ILE A 1 202 ? -16.359 16.188 -6.895 1 97.31 202 ILE A C 1
ATOM 1604 O O . ILE A 1 202 ? -17.281 15.484 -6.48 1 97.31 202 ILE A O 1
ATOM 1608 N N . TYR A 1 203 ? -15.977 17.266 -6.34 1 97.19 203 TYR A N 1
ATOM 1609 C CA . TYR A 1 203 ? -16.766 17.969 -5.332 1 97.19 203 TYR A CA 1
ATOM 1610 C C . TYR A 1 203 ? -17.562 19.094 -5.961 1 97.19 203 TYR A C 1
ATOM 1612 O O . TYR A 1 203 ? -17.031 19.891 -6.746 1 97.19 203 TYR A O 1
ATOM 1620 N N . ILE A 1 204 ? -18.828 19.141 -5.578 1 97.44 204 ILE A N 1
ATOM 1621 C CA . ILE A 1 204 ? -19.672 20.188 -6.164 1 97.44 204 ILE A CA 1
ATOM 1622 C C . ILE A 1 204 ? -20.641 20.719 -5.105 1 97.44 204 ILE A C 1
ATOM 1624 O O . ILE A 1 204 ? -21.312 19.938 -4.426 1 97.44 204 ILE A O 1
ATOM 1628 N N . ASP A 1 205 ? -20.578 22.016 -4.957 1 98 205 ASP A N 1
ATOM 1629 C CA . ASP A 1 205 ? -21.609 22.688 -4.176 1 98 205 ASP A CA 1
ATOM 1630 C C . ASP A 1 205 ? -22.844 22.969 -5.027 1 98 205 ASP A C 1
ATOM 1632 O O . ASP A 1 205 ? -22.812 23.812 -5.926 1 98 205 ASP A O 1
ATOM 1636 N N . LEU A 1 206 ? -23.938 22.359 -4.668 1 97.62 206 LEU A N 1
ATOM 1637 C CA . LEU A 1 206 ? -25.125 22.391 -5.512 1 97.62 206 LEU A CA 1
ATOM 1638 C C . LEU A 1 206 ? -25.781 23.766 -5.473 1 97.62 206 LEU A C 1
ATOM 1640 O O . LEU A 1 206 ? -26.625 24.078 -6.32 1 97.62 206 LEU A O 1
ATOM 1644 N N . ILE A 1 207 ? -25.469 24.578 -4.547 1 97.56 207 ILE A N 1
ATOM 1645 C CA . ILE A 1 207 ? -26.047 25.906 -4.43 1 97.56 207 ILE A CA 1
ATOM 1646 C C . ILE A 1 207 ? -25.219 26.906 -5.23 1 97.56 207 ILE A C 1
ATOM 1648 O O . ILE A 1 207 ? -25.734 27.562 -6.148 1 97.56 207 ILE A O 1
ATOM 1652 N N . SER A 1 208 ? -23.984 27.031 -5.008 1 96.31 208 SER A N 1
ATOM 1653 C CA . SER A 1 208 ? -23.109 28.016 -5.652 1 96.31 208 SER A CA 1
ATOM 1654 C C . SER A 1 208 ? -22.672 27.547 -7.031 1 96.31 208 SER A C 1
ATOM 1656 O O . SER A 1 208 ? -22.25 28.344 -7.867 1 96.31 208 SER A O 1
ATOM 1658 N N . GLY A 1 209 ? -22.594 26.234 -7.191 1 96.19 209 GLY A N 1
ATOM 1659 C CA . GLY A 1 209 ? -22.078 25.672 -8.43 1 96.19 209 GLY A CA 1
ATOM 1660 C C . GLY A 1 209 ? -20.562 25.516 -8.43 1 96.19 209 GLY A C 1
ATOM 1661 O O . GLY A 1 209 ? -20 24.938 -9.359 1 96.19 209 GLY A O 1
ATOM 1662 N N . ASN A 1 210 ? -19.922 25.953 -7.41 1 95.62 210 ASN A N 1
ATOM 1663 C CA . ASN A 1 210 ? -18.484 25.766 -7.32 1 95.62 210 ASN A CA 1
ATOM 1664 C C . ASN A 1 210 ? -18.109 24.297 -7.277 1 95.62 210 ASN A C 1
ATOM 1666 O O . ASN A 1 210 ? -18.812 23.484 -6.676 1 95.62 210 ASN A O 1
ATOM 1670 N N . ARG A 1 211 ? -17.016 23.969 -7.969 1 96 211 ARG A N 1
ATOM 1671 C CA . ARG A 1 211 ? -16.609 22.562 -8.016 1 96 211 ARG A CA 1
ATOM 1672 C C . ARG A 1 211 ? -15.094 22.422 -8.062 1 96 211 ARG A C 1
ATOM 1674 O O . ARG A 1 211 ? -14.391 23.375 -8.391 1 96 211 ARG A O 1
ATOM 1681 N N . ALA A 1 212 ? -14.633 21.297 -7.676 1 95.94 212 ALA A N 1
ATOM 1682 C CA . ALA A 1 212 ? -13.219 20.953 -7.703 1 95.94 212 ALA A CA 1
ATOM 1683 C C . ALA A 1 212 ? -13.023 19.453 -7.852 1 95.94 212 ALA A C 1
ATOM 1685 O O . ALA A 1 212 ? -13.852 18.656 -7.387 1 95.94 212 ALA A O 1
ATOM 1686 N N . ILE A 1 213 ? -11.969 19.094 -8.539 1 95.75 213 ILE A N 1
ATOM 1687 C CA . ILE A 1 213 ? -11.625 17.688 -8.703 1 95.75 213 ILE A CA 1
ATOM 1688 C C . ILE A 1 213 ? -10.398 17.359 -7.863 1 95.75 213 ILE A C 1
ATOM 1690 O O . ILE A 1 213 ? -9.453 18.141 -7.793 1 95.75 213 ILE A O 1
ATOM 1694 N N . VAL A 1 214 ? -10.453 16.188 -7.254 1 95.06 214 VAL A N 1
ATOM 1695 C CA . VAL A 1 214 ? -9.312 15.781 -6.438 1 95.06 214 VAL A CA 1
ATOM 1696 C C . VAL A 1 214 ? -9.047 14.289 -6.641 1 95.06 214 VAL A C 1
ATOM 1698 O O . VAL A 1 214 ? -9.961 13.523 -6.949 1 95.06 214 VAL A O 1
ATOM 1701 N N . ASP A 1 215 ? -7.848 13.891 -6.605 1 95.94 215 ASP A N 1
ATOM 1702 C CA . ASP A 1 215 ? -7.418 12.5 -6.555 1 95.94 215 ASP A CA 1
ATOM 1703 C C . ASP A 1 215 ? -7.016 12.094 -5.137 1 95.94 215 ASP A C 1
ATOM 1705 O O . ASP A 1 215 ? -6.125 12.711 -4.543 1 95.94 215 ASP A O 1
ATOM 1709 N N . LEU A 1 216 ? -7.684 11.07 -4.668 1 96.06 216 LEU A N 1
ATOM 1710 C CA . LEU A 1 216 ? -7.426 10.633 -3.301 1 96.06 216 LEU A CA 1
ATOM 1711 C C . LEU A 1 216 ? -7.02 9.164 -3.268 1 96.06 216 LEU A C 1
ATOM 1713 O O . LEU A 1 216 ? -7.562 8.352 -4.012 1 96.06 216 LEU A O 1
ATOM 1717 N N . LYS A 1 217 ? -6.113 8.891 -2.475 1 96.69 217 LYS A N 1
ATOM 1718 C CA . LYS A 1 217 ? -5.816 7.496 -2.15 1 96.69 217 LYS A CA 1
ATOM 1719 C C . LYS A 1 217 ? -6.344 7.129 -0.767 1 96.69 217 LYS A C 1
ATOM 1721 O O . LYS A 1 217 ? -6.18 7.891 0.189 1 96.69 217 LYS A O 1
ATOM 1726 N N . PHE A 1 218 ? -6.938 5.973 -0.679 1 96.06 218 PHE A N 1
ATOM 1727 C CA . PHE A 1 218 ? -7.461 5.488 0.592 1 96.06 218 PHE A CA 1
ATOM 1728 C C . PHE A 1 218 ? -6.449 4.578 1.282 1 96.06 218 PHE A C 1
ATOM 1730 O O . PHE A 1 218 ? -6.535 3.354 1.18 1 96.06 218 PHE A O 1
ATOM 1737 N N . TRP A 1 219 ? -5.652 5.188 2.043 1 96.75 219 TRP A N 1
ATOM 1738 C CA . TRP A 1 219 ? -4.516 4.527 2.676 1 96.75 219 TRP A CA 1
ATOM 1739 C C . TRP A 1 219 ? -4.965 3.686 3.865 1 96.75 219 TRP A C 1
ATOM 1741 O O . TRP A 1 219 ? -5.918 4.043 4.562 1 96.75 219 TRP A O 1
ATOM 1751 N N . ASP A 1 220 ? -4.297 2.592 4.059 1 95.12 220 ASP A N 1
ATOM 1752 C CA . ASP A 1 220 ? -4.262 2.018 5.402 1 95.12 220 ASP A CA 1
ATOM 1753 C C . ASP A 1 220 ? -2.91 2.252 6.066 1 95.12 220 ASP A C 1
ATOM 1755 O O . ASP A 1 220 ? -1.964 2.709 5.422 1 95.12 220 ASP A O 1
ATOM 1759 N N . PHE A 1 221 ? -2.82 2.059 7.328 1 97 221 PHE A N 1
ATOM 1760 C CA . PHE A 1 221 ? -1.582 2.318 8.055 1 97 221 PHE A CA 1
ATOM 1761 C C . PHE A 1 221 ? -0.505 1.312 7.664 1 97 221 PHE A C 1
ATOM 1763 O O . PHE A 1 221 ? 0.68 1.647 7.629 1 97 221 PHE A O 1
ATOM 1770 N N . ALA A 1 222 ? -0.891 0.097 7.352 1 96.5 222 ALA A N 1
ATOM 1771 C CA . ALA A 1 222 ? 0.081 -0.939 7.016 1 96.5 222 ALA A CA 1
ATOM 1772 C C . ALA A 1 222 ? 0.908 -0.54 5.797 1 96.5 222 ALA A C 1
ATOM 1774 O O . ALA A 1 222 ? 2.117 -0.779 5.754 1 96.5 222 ALA A O 1
ATOM 1775 N N . GLU A 1 223 ? 0.228 -0.024 4.805 1 97 223 GLU A N 1
ATOM 1776 C CA . GLU A 1 223 ? 0.951 0.43 3.621 1 97 223 GLU A CA 1
ATOM 1777 C C . GLU A 1 223 ? 1.957 1.522 3.973 1 97 223 GLU A C 1
ATOM 1779 O O . GLU A 1 223 ? 3.113 1.469 3.549 1 97 223 GLU A O 1
ATOM 1784 N N . ILE A 1 224 ? 1.541 2.504 4.746 1 97.88 224 ILE A N 1
ATOM 1785 C CA . ILE A 1 224 ? 2.424 3.596 5.148 1 97.88 224 ILE A CA 1
ATOM 1786 C C . ILE A 1 224 ? 3.58 3.045 5.977 1 97.88 224 ILE A C 1
ATOM 1788 O O . ILE A 1 224 ? 4.742 3.371 5.727 1 97.88 224 ILE A O 1
ATOM 1792 N N . LEU A 1 225 ? 3.264 2.211 6.926 1 97.94 225 LEU A N 1
ATOM 1793 C CA . LEU A 1 225 ? 4.277 1.605 7.785 1 97.94 225 LEU A CA 1
ATOM 1794 C C . LEU A 1 225 ? 5.281 0.809 6.961 1 97.94 225 LEU A C 1
ATOM 1796 O O . LEU A 1 225 ? 6.492 0.925 7.168 1 97.94 225 LEU A O 1
ATOM 1800 N N . GLY A 1 226 ? 4.746 0.01 6.113 1 96.5 226 GLY A N 1
ATOM 1801 C CA . GLY A 1 226 ? 5.621 -0.79 5.273 1 96.5 226 GLY A CA 1
ATOM 1802 C C . GLY A 1 226 ? 6.594 0.045 4.461 1 96.5 226 GLY A C 1
ATOM 1803 O O . GLY A 1 226 ? 7.789 -0.25 4.418 1 96.5 226 GLY A O 1
ATOM 1804 N N . LEU A 1 227 ? 6.082 1.047 3.828 1 97.19 227 LEU A N 1
ATOM 1805 C CA . LEU A 1 227 ? 6.938 1.937 3.053 1 97.19 227 LEU A CA 1
ATOM 1806 C C . LEU A 1 227 ? 7.984 2.596 3.943 1 97.19 227 LEU A C 1
ATOM 1808 O O . LEU A 1 227 ? 9.156 2.676 3.572 1 97.19 227 LEU A O 1
ATOM 1812 N N . CYS A 1 228 ? 7.547 3.041 5.09 1 98 228 CYS A N 1
ATOM 1813 C CA . CYS A 1 228 ? 8.453 3.713 6.012 1 98 228 CYS A CA 1
ATOM 1814 C C . CYS A 1 228 ? 9.586 2.785 6.438 1 98 228 CYS A C 1
ATOM 1816 O O . CYS A 1 228 ? 10.727 3.229 6.617 1 98 228 CYS A O 1
ATOM 1818 N N . LYS A 1 229 ? 9.305 1.534 6.586 1 96.69 229 LYS A N 1
ATOM 1819 C CA . LYS A 1 229 ? 10.297 0.576 7.066 1 96.69 229 LYS A CA 1
ATOM 1820 C C . LYS A 1 229 ? 11.43 0.407 6.055 1 96.69 229 LYS A C 1
ATOM 1822 O O . LYS A 1 229 ? 12.508 -0.087 6.398 1 96.69 229 LYS A O 1
ATOM 1827 N N . ILE A 1 230 ? 11.172 0.758 4.844 1 96.44 230 ILE A N 1
ATOM 1828 C CA . ILE A 1 230 ? 12.211 0.713 3.828 1 96.44 230 ILE A CA 1
ATOM 1829 C C . ILE A 1 230 ? 13.203 1.853 4.055 1 96.44 230 ILE A C 1
ATOM 1831 O O . ILE A 1 230 ? 14.414 1.675 3.889 1 96.44 230 ILE A O 1
ATOM 1835 N N . PHE A 1 231 ? 12.719 3.006 4.547 1 97.31 231 PHE A N 1
ATOM 1836 C CA . PHE A 1 231 ? 13.523 4.223 4.582 1 97.31 231 PHE A CA 1
ATOM 1837 C C . PHE A 1 231 ? 13.961 4.539 6.008 1 97.31 231 PHE A C 1
ATOM 1839 O O . PHE A 1 231 ? 14.758 5.449 6.227 1 97.31 231 PHE A O 1
ATOM 1846 N N . PHE A 1 232 ? 13.453 3.803 6.961 1 97.5 232 PHE A N 1
ATOM 1847 C CA . PHE A 1 232 ? 13.75 4.066 8.359 1 97.5 232 PHE A CA 1
ATOM 1848 C C . PHE A 1 232 ? 13.992 2.766 9.117 1 97.5 232 PHE A C 1
ATOM 1850 O O . PHE A 1 232 ? 13.328 1.762 8.859 1 97.5 232 PHE A O 1
ATOM 1857 N N . ARG A 1 233 ? 14.828 2.807 10.086 1 96.44 233 ARG A N 1
ATOM 1858 C CA . ARG A 1 233 ? 15.219 1.603 10.812 1 96.44 233 ARG A CA 1
ATOM 1859 C C . ARG A 1 233 ? 14.188 1.23 11.867 1 96.44 233 ARG A C 1
ATOM 1861 O O . ARG A 1 233 ? 14.031 0.054 12.203 1 96.44 233 ARG A O 1
ATOM 1868 N N . GLU A 1 234 ? 13.609 2.201 12.43 1 96.62 234 GLU A N 1
ATOM 1869 C CA . GLU A 1 234 ? 12.578 1.989 13.438 1 96.62 234 GLU A CA 1
ATOM 1870 C C . GLU A 1 234 ? 11.273 2.68 13.047 1 96.62 234 GLU A C 1
ATOM 1872 O O . GLU A 1 234 ? 11.258 3.883 12.773 1 96.62 234 GLU A O 1
ATOM 1877 N N . VAL A 1 235 ? 10.227 1.936 12.977 1 97.62 235 VAL A N 1
ATOM 1878 C CA . VAL A 1 235 ? 8.914 2.463 12.602 1 97.62 235 VAL A CA 1
ATOM 1879 C C . VAL A 1 235 ? 7.852 1.923 13.562 1 97.62 235 VAL A C 1
ATOM 1881 O O . VAL A 1 235 ? 7.855 0.737 13.898 1 97.62 235 VAL A O 1
ATOM 1884 N N . SER A 1 236 ? 6.996 2.779 14.016 1 96.81 236 SER A N 1
ATOM 1885 C CA . SER A 1 236 ? 5.898 2.383 14.891 1 96.81 236 SER A CA 1
ATOM 1886 C C . SER A 1 236 ? 4.652 3.221 14.633 1 96.81 236 SER A C 1
ATOM 1888 O O . SER A 1 236 ? 4.699 4.199 13.883 1 96.81 236 SER A O 1
ATOM 1890 N N . LEU A 1 237 ? 3.57 2.787 15.133 1 97.44 237 LEU A N 1
ATOM 1891 C CA . LEU A 1 237 ? 2.289 3.475 15.023 1 97.44 237 LEU A CA 1
ATOM 1892 C C . LEU A 1 237 ? 1.73 3.795 16.406 1 97.44 237 LEU A C 1
ATOM 1894 O O . LEU A 1 237 ? 1.614 2.908 17.266 1 97.44 237 LEU A O 1
ATOM 1898 N N . LYS A 1 238 ? 1.466 5.039 16.609 1 96.25 238 LYS A N 1
ATOM 1899 C CA . LYS A 1 238 ? 0.727 5.469 17.797 1 96.25 238 LYS A CA 1
ATOM 1900 C C . LYS A 1 238 ? -0.721 5.805 17.453 1 96.25 238 LYS A C 1
ATOM 1902 O O . LYS A 1 238 ? -0.984 6.77 16.719 1 96.25 238 LYS A O 1
ATOM 1907 N N . LYS A 1 239 ? -1.606 5.105 18.031 1 95.19 239 LYS A N 1
ATOM 1908 C CA . LYS A 1 239 ? -3.025 5.324 17.766 1 95.19 239 LYS A CA 1
ATOM 1909 C C . LYS A 1 239 ? -3.553 6.52 18.547 1 95.19 239 LYS A C 1
ATOM 1911 O O . LYS A 1 239 ? -3.211 6.703 19.719 1 95.19 239 LYS A O 1
ATOM 1916 N N . ILE A 1 240 ? -4.27 7.363 17.844 1 94.69 240 ILE A N 1
ATOM 1917 C CA . ILE A 1 240 ? -5.012 8.445 18.484 1 94.69 240 ILE A CA 1
ATOM 1918 C C . ILE A 1 240 ? -6.426 7.977 18.812 1 94.69 240 ILE A C 1
ATOM 1920 O O . ILE A 1 240 ? -6.93 8.234 19.906 1 94.69 240 ILE A O 1
ATOM 1924 N N . ASP A 1 241 ? -7.117 7.297 17.891 1 94.12 241 ASP A N 1
ATOM 1925 C CA . ASP A 1 241 ? -8.391 6.602 18.062 1 94.12 241 ASP A CA 1
ATOM 1926 C C . ASP A 1 241 ? -8.516 5.441 17.078 1 94.12 241 ASP A C 1
ATOM 1928 O O . ASP A 1 241 ? -7.516 4.918 16.594 1 94.12 241 ASP A O 1
ATOM 1932 N N . SER A 1 242 ? -9.742 5.008 16.812 1 92 242 SER A N 1
ATOM 1933 C CA . SER A 1 242 ? -9.938 3.801 16.016 1 92 242 SER A CA 1
ATOM 1934 C C . SER A 1 242 ? -9.484 4.008 14.57 1 92 242 SER A C 1
ATOM 1936 O O . SER A 1 242 ? -9.086 3.057 13.898 1 92 242 SER A O 1
ATOM 1938 N N . TYR A 1 243 ? -9.469 5.285 14.117 1 94.25 243 TYR A N 1
ATOM 1939 C CA . TYR A 1 243 ? -9.188 5.531 12.711 1 94.25 243 TYR 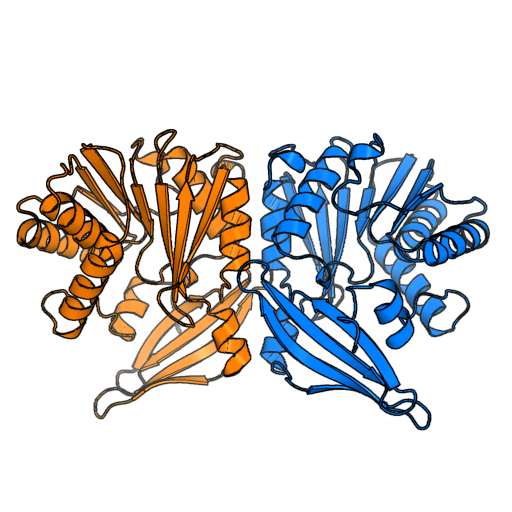A CA 1
ATOM 1940 C C . TYR A 1 243 ? -7.941 6.398 12.547 1 94.25 243 TYR A C 1
ATOM 1942 O O . TYR A 1 243 ? -7.305 6.391 11.492 1 94.25 243 TYR A O 1
ATOM 1950 N N . ARG A 1 244 ? -7.625 7.168 13.641 1 96.06 244 ARG A N 1
ATOM 1951 C CA . ARG A 1 244 ? -6.527 8.125 13.5 1 96.06 244 ARG A CA 1
ATOM 1952 C C . ARG A 1 244 ? -5.285 7.637 14.242 1 96.06 244 ARG A C 1
ATOM 1954 O O . ARG A 1 244 ? -5.391 6.941 15.258 1 96.06 244 ARG A O 1
ATOM 1961 N N . GLY A 1 245 ? -4.133 7.996 13.711 1 96.62 245 GLY A N 1
ATOM 1962 C CA . GLY A 1 245 ? -2.855 7.664 14.32 1 96.62 245 GLY A CA 1
ATOM 1963 C C . GLY A 1 245 ? -1.698 8.469 13.766 1 96.62 245 GLY A C 1
ATOM 1964 O O . GLY A 1 245 ? -1.886 9.297 12.867 1 96.62 245 GLY A O 1
ATOM 1965 N N . ILE A 1 246 ? -0.583 8.289 14.383 1 97.75 246 ILE A N 1
ATOM 1966 C CA . ILE A 1 246 ? 0.664 8.891 13.922 1 97.75 246 ILE A CA 1
ATOM 1967 C C . ILE A 1 246 ? 1.709 7.809 13.688 1 97.75 246 ILE A C 1
ATOM 1969 O O . ILE A 1 246 ? 1.98 6.992 14.57 1 97.75 246 ILE A O 1
ATOM 1973 N N . VAL A 1 247 ? 2.166 7.758 12.492 1 98.25 247 VAL A N 1
ATOM 1974 C CA . VAL A 1 247 ? 3.301 6.895 12.18 1 98.25 247 VAL A CA 1
ATOM 1975 C C . VAL A 1 247 ? 4.602 7.582 12.578 1 98.25 247 VAL A C 1
ATOM 1977 O O . VAL A 1 247 ? 4.848 8.727 12.195 1 98.25 247 VAL A O 1
ATOM 1980 N N . ILE A 1 248 ? 5.398 6.91 13.352 1 97.75 248 ILE A N 1
ATOM 1981 C CA . ILE A 1 248 ? 6.66 7.434 13.859 1 97.75 248 ILE A CA 1
ATOM 1982 C C . ILE A 1 248 ? 7.828 6.672 13.234 1 97.75 248 ILE A C 1
ATOM 1984 O O . ILE A 1 248 ? 7.941 5.457 13.398 1 97.75 248 ILE A O 1
ATOM 1988 N N . CYS A 1 249 ? 8.664 7.371 12.547 1 98.06 249 CYS A N 1
ATOM 1989 C CA . CYS A 1 249 ? 9.812 6.781 11.859 1 98.06 249 CYS A CA 1
ATOM 1990 C C . CYS A 1 249 ? 11.117 7.375 12.375 1 98.06 249 CYS A C 1
ATOM 1992 O O . CYS A 1 249 ? 11.305 8.594 12.352 1 98.06 249 CYS A O 1
ATOM 1994 N N . LYS A 1 250 ? 12.039 6.523 12.75 1 96.44 250 LYS A N 1
ATOM 1995 C CA . LYS A 1 250 ? 13.312 6.988 13.312 1 96.44 250 LYS A CA 1
ATOM 1996 C C . LYS A 1 250 ? 14.492 6.395 12.547 1 96.44 250 LYS A C 1
ATOM 1998 O O . LYS A 1 250 ? 14.391 5.301 11.984 1 96.44 250 LYS A O 1
ATOM 2003 N N . TYR A 1 251 ? 15.609 7.129 12.57 1 96.12 251 TYR A N 1
ATOM 2004 C CA . TYR A 1 251 ? 16.891 6.691 12.016 1 96.12 251 TYR A CA 1
ATOM 2005 C C . TYR A 1 251 ? 16.766 6.438 10.516 1 96.12 251 TYR A C 1
ATOM 2007 O O . TYR A 1 251 ? 16.859 5.293 10.062 1 96.12 251 TYR A O 1
ATOM 2015 N N . PRO A 1 252 ? 16.688 7.582 9.797 1 97.31 252 PRO A N 1
ATOM 2016 C CA . PRO A 1 252 ? 16.516 7.457 8.352 1 97.31 252 PRO A CA 1
ATOM 2017 C C . PRO A 1 252 ? 17.688 6.75 7.676 1 97.31 252 PRO A C 1
ATOM 2019 O O . PRO A 1 252 ? 18.812 6.824 8.164 1 97.31 252 PRO A O 1
ATOM 2022 N N . ARG A 1 253 ? 17.406 5.969 6.602 1 93.56 253 ARG A N 1
ATOM 2023 C CA . ARG A 1 253 ? 18.406 5.406 5.703 1 93.56 253 ARG A CA 1
ATOM 2024 C C . ARG A 1 253 ? 18.141 5.832 4.262 1 93.56 253 ARG A C 1
ATOM 2026 O O . ARG A 1 253 ? 17 5.945 3.838 1 93.56 253 ARG A O 1
ATOM 2033 N N . ILE A 1 254 ? 19.25 6.082 3.641 1 87.31 254 ILE A N 1
ATOM 2034 C CA . ILE A 1 254 ? 19.156 6.469 2.238 1 87.31 254 ILE A CA 1
ATOM 2035 C C . ILE A 1 254 ? 19.219 5.227 1.354 1 87.31 254 ILE A C 1
ATOM 2037 O O . ILE A 1 254 ? 20.266 4.586 1.249 1 87.31 254 ILE A O 1
ATOM 2041 N N . VAL A 1 255 ? 18.062 4.93 0.776 1 87.94 255 VAL A N 1
ATOM 2042 C CA . VAL A 1 255 ? 18.016 3.676 0.028 1 87.94 255 VAL A CA 1
ATOM 2043 C C . VAL A 1 255 ? 17.875 3.971 -1.464 1 87.94 255 VAL A C 1
ATOM 2045 O O . VAL A 1 255 ? 18.453 3.266 -2.297 1 87.94 255 VAL A O 1
ATOM 2048 N N . ILE A 1 256 ? 17.188 4.961 -1.782 1 89.56 256 ILE A N 1
ATOM 2049 C CA . ILE A 1 256 ? 16.969 5.379 -3.162 1 89.56 256 ILE A CA 1
ATOM 2050 C C . ILE A 1 256 ? 16.609 6.859 -3.203 1 89.56 256 ILE A C 1
ATOM 2052 O O . ILE A 1 256 ? 15.867 7.348 -2.346 1 89.56 256 ILE A O 1
ATOM 2056 N N . LYS A 1 257 ? 17.141 7.57 -4.199 1 91.38 257 LYS A N 1
ATOM 2057 C CA . LYS A 1 257 ? 16.844 8.992 -4.336 1 91.38 257 LYS A CA 1
ATOM 2058 C C . LYS A 1 257 ? 15.531 9.211 -5.082 1 91.38 257 LYS A C 1
ATOM 2060 O O . LYS A 1 257 ? 15.156 8.406 -5.938 1 91.38 257 LYS A O 1
ATOM 2065 N N . PRO A 1 258 ? 14.883 10.32 -4.742 1 89.25 258 PRO A N 1
ATOM 2066 C CA . PRO A 1 258 ? 13.594 10.594 -5.387 1 89.25 258 PRO A CA 1
ATOM 2067 C C . PRO A 1 258 ? 13.688 10.594 -6.91 1 89.25 258 PRO A C 1
ATOM 2069 O O . PRO A 1 258 ? 12.773 10.109 -7.586 1 89.25 258 PRO A O 1
ATOM 2072 N N . GLU A 1 259 ? 14.766 11.016 -7.449 1 89.88 259 GLU A N 1
ATOM 2073 C CA . GLU A 1 259 ? 14.93 11.148 -8.898 1 89.88 259 GLU A CA 1
ATOM 2074 C C . GLU A 1 259 ? 15.047 9.781 -9.562 1 89.88 259 GLU A C 1
ATOM 2076 O O . GLU A 1 259 ? 14.867 9.664 -10.781 1 89.88 259 GLU A O 1
ATOM 2081 N N . GLU A 1 260 ? 15.352 8.758 -8.812 1 89.38 260 GLU A N 1
ATOM 2082 C CA . GLU A 1 260 ? 15.531 7.41 -9.352 1 89.38 260 GLU A CA 1
ATOM 2083 C C . GLU A 1 260 ? 14.211 6.648 -9.391 1 89.38 260 GLU A C 1
ATOM 2085 O O . GLU A 1 260 ? 14.133 5.559 -9.961 1 89.38 260 GLU A O 1
ATOM 2090 N N . ILE A 1 261 ? 13.234 7.215 -8.719 1 86 261 ILE A N 1
ATOM 2091 C CA . ILE A 1 261 ? 11.922 6.582 -8.664 1 86 261 ILE A CA 1
ATOM 2092 C C . ILE A 1 261 ? 11.055 7.113 -9.805 1 86 261 ILE A C 1
ATOM 2094 O O . ILE A 1 261 ? 10.625 8.273 -9.781 1 86 261 ILE A O 1
ATOM 2098 N N . GLU A 1 262 ? 11.016 6.531 -11 1 76.88 262 GLU A N 1
ATOM 2099 C CA . GLU A 1 262 ? 10.297 6.996 -12.18 1 76.88 262 GLU A CA 1
ATOM 2100 C C . GLU A 1 262 ? 8.945 6.297 -12.312 1 76.88 262 GLU A C 1
ATOM 2102 O O . GLU A 1 262 ? 8.797 5.145 -11.914 1 76.88 262 GLU A O 1
ATOM 2107 N N . MET B 1 1 ? -10.977 -27.766 24.875 1 23.17 1 MET B N 1
ATOM 2108 C CA . MET B 1 1 ? -9.648 -27.156 24.797 1 23.17 1 MET B CA 1
ATOM 2109 C C . MET B 1 1 ? -9.383 -26.625 23.391 1 23.17 1 MET B C 1
ATOM 2111 O O . MET B 1 1 ? -9.008 -27.391 22.484 1 23.17 1 MET B O 1
ATOM 2115 N N . THR B 1 2 ? -10.258 -25.828 22.656 1 31.48 2 THR B N 1
ATOM 2116 C CA . THR B 1 2 ? -10.508 -25.516 21.266 1 31.48 2 THR B CA 1
ATOM 2117 C C . THR B 1 2 ? -9.273 -24.875 20.625 1 31.48 2 THR B C 1
ATOM 2119 O O . THR B 1 2 ? -8.789 -23.844 21.109 1 31.48 2 THR B O 1
ATOM 2122 N N . SER B 1 3 ? -8.352 -25.609 20.109 1 35.62 3 SER B N 1
ATOM 2123 C CA . SER B 1 3 ? -7.023 -25.312 19.594 1 35.62 3 SER B CA 1
ATOM 2124 C C . SER B 1 3 ? -7.059 -24.125 18.641 1 35.62 3 SER B C 1
ATOM 2126 O O . SER B 1 3 ? -8.016 -23.969 17.875 1 35.62 3 SER B O 1
ATOM 2128 N N . ASP B 1 4 ? -6.586 -23 18.891 1 40.44 4 ASP B N 1
ATOM 2129 C CA . ASP B 1 4 ? -6.41 -21.797 18.078 1 40.44 4 ASP B CA 1
ATOM 2130 C C . ASP B 1 4 ? -6.133 -22.172 16.625 1 40.44 4 ASP B C 1
ATOM 2132 O O . ASP B 1 4 ? -5.23 -22.953 16.344 1 40.44 4 ASP B O 1
ATOM 2136 N N . PRO B 1 5 ? -7.09 -22.266 15.773 1 46.28 5 PRO B N 1
ATOM 2137 C CA . PRO B 1 5 ? -6.82 -22.688 14.398 1 46.28 5 PRO B CA 1
ATOM 2138 C C . PRO B 1 5 ? -5.527 -22.109 13.844 1 46.28 5 PRO B C 1
ATOM 2140 O O . PRO B 1 5 ? -5.215 -20.938 14.094 1 46.28 5 PRO B O 1
ATOM 2143 N N . GLU B 1 6 ? -4.438 -22.812 13.836 1 50.03 6 GLU B N 1
ATOM 2144 C CA . GLU B 1 6 ? -3.107 -22.469 13.328 1 50.03 6 GLU B CA 1
ATOM 2145 C C . GLU B 1 6 ? -3.172 -21.953 11.898 1 50.03 6 GLU B C 1
ATOM 2147 O O . GLU B 1 6 ? -3.959 -22.453 11.086 1 50.03 6 GLU B O 1
ATOM 2152 N N . LYS B 1 7 ? -2.672 -20.844 11.711 1 58.94 7 LYS B N 1
ATOM 2153 C CA . LYS B 1 7 ? -2.383 -20.391 10.359 1 58.94 7 LYS B CA 1
ATOM 2154 C C . LYS B 1 7 ? -1.706 -21.5 9.539 1 58.94 7 LYS B C 1
ATOM 2156 O O . LYS B 1 7 ? -0.632 -21.969 9.914 1 58.94 7 LYS B O 1
ATOM 2161 N N . ASP B 1 8 ? -2.596 -22.234 8.742 1 73.75 8 ASP B N 1
ATOM 2162 C CA . ASP B 1 8 ? -2.098 -23.297 7.867 1 73.75 8 ASP B CA 1
ATOM 2163 C C . ASP B 1 8 ? -2.564 -23.078 6.43 1 73.75 8 ASP B C 1
ATOM 2165 O O . ASP B 1 8 ? -3.721 -23.359 6.102 1 73.75 8 ASP B O 1
ATOM 2169 N N . VAL B 1 9 ? -1.733 -22.578 5.605 1 80.12 9 VAL B N 1
ATOM 2170 C CA . VAL B 1 9 ? -2.035 -22.297 4.203 1 80.12 9 VAL B CA 1
ATOM 2171 C C . VAL B 1 9 ? -2.484 -23.562 3.502 1 80.12 9 VAL B C 1
ATOM 2173 O O . VAL B 1 9 ? -3.387 -23.547 2.662 1 80.12 9 VAL B O 1
ATOM 2176 N N . SER B 1 10 ? -1.973 -24.719 3.928 1 85.69 10 SER B N 1
ATOM 2177 C CA . SER B 1 10 ? -2.359 -25.984 3.305 1 85.69 10 SER B CA 1
ATOM 2178 C C . SER B 1 10 ? -3.826 -26.297 3.57 1 85.69 10 SER B C 1
ATOM 2180 O O . SER B 1 10 ? -4.547 -26.734 2.668 1 85.69 10 SER B O 1
ATOM 2182 N N . LYS B 1 11 ? -4.203 -26.047 4.723 1 88.94 11 LYS B N 1
ATOM 2183 C CA . LYS B 1 11 ? -5.574 -26.359 5.113 1 88.94 11 LYS B CA 1
ATOM 2184 C C . LYS B 1 11 ? -6.57 -25.484 4.359 1 88.94 11 LYS B C 1
ATOM 2186 O O . LYS B 1 11 ? -7.637 -25.953 3.953 1 88.94 11 LYS B O 1
ATOM 2191 N N . ILE B 1 12 ? -6.227 -24.297 4.156 1 91.5 12 ILE B N 1
ATOM 2192 C CA . ILE B 1 12 ? -7.125 -23.391 3.463 1 91.5 12 ILE B CA 1
ATOM 2193 C C . ILE B 1 12 ? -7.281 -23.812 2.006 1 91.5 12 ILE B C 1
ATOM 2195 O O . ILE B 1 12 ? -8.391 -23.812 1.465 1 91.5 12 ILE B O 1
ATOM 2199 N N . PHE B 1 13 ? -6.23 -24.219 1.421 1 91.69 13 PHE B N 1
ATOM 2200 C CA . PHE B 1 13 ? -6.277 -24.594 0.012 1 91.69 13 PHE B CA 1
ATOM 2201 C C . PHE B 1 13 ? -7.086 -25.875 -0.182 1 91.69 13 PHE B C 1
ATOM 2203 O O . PHE B 1 13 ? -7.766 -26.031 -1.197 1 91.69 13 PHE B O 1
ATOM 2210 N N . GLU B 1 14 ? -6.984 -26.719 0.775 1 90.88 14 GLU B N 1
ATOM 2211 C CA . GLU B 1 14 ? -7.812 -27.922 0.739 1 90.88 14 GLU B CA 1
ATOM 2212 C C . GLU B 1 14 ? -9.289 -27.594 0.913 1 90.88 14 GLU B C 1
ATOM 2214 O O . GLU B 1 14 ? -10.141 -28.094 0.176 1 90.88 14 GLU B O 1
ATOM 2219 N N . LEU B 1 15 ? -9.477 -26.75 1.823 1 93.5 15 LEU B N 1
ATOM 2220 C CA . LEU B 1 15 ? -10.852 -26.375 2.17 1 93.5 15 LEU B CA 1
ATOM 2221 C C . LEU B 1 15 ? -11.523 -25.656 1.009 1 93.5 15 LEU B C 1
ATOM 2223 O O . LEU B 1 15 ? -12.688 -25.938 0.698 1 93.5 15 LEU B O 1
ATOM 2227 N N . ILE B 1 16 ? -10.812 -24.797 0.321 1 93.94 16 ILE B N 1
ATOM 2228 C CA . ILE B 1 16 ? -11.422 -24.016 -0.76 1 93.94 16 ILE B CA 1
ATOM 2229 C C . ILE B 1 16 ? -11.305 -24.797 -2.072 1 93.94 16 ILE B C 1
ATOM 2231 O O . ILE B 1 16 ? -11.828 -24.359 -3.102 1 93.94 16 ILE B O 1
ATOM 2235 N N . GLU B 1 17 ? -10.594 -25.875 -2.035 1 91.44 17 GLU B N 1
ATOM 2236 C CA . GLU B 1 17 ? -10.383 -26.688 -3.236 1 91.44 17 GLU B CA 1
ATOM 2237 C C . GLU B 1 17 ? -9.734 -25.859 -4.348 1 91.44 17 GLU B C 1
ATOM 2239 O O . GLU B 1 17 ? -10.266 -25.781 -5.457 1 91.44 17 GLU B O 1
ATOM 2244 N N . TRP B 1 18 ? -8.633 -25.281 -3.977 1 90.88 18 TRP B N 1
ATOM 2245 C CA . TRP B 1 18 ? -7.914 -24.469 -4.961 1 90.88 18 TRP B CA 1
ATOM 2246 C C . TRP B 1 18 ? -7.613 -25.297 -6.211 1 90.88 18 TRP B C 1
ATOM 2248 O O . TRP B 1 18 ? -7.125 -26.422 -6.121 1 90.88 18 TRP B O 1
ATOM 2258 N N . PRO B 1 19 ? -7.941 -24.75 -7.41 1 91.81 19 PRO B N 1
ATOM 2259 C CA . PRO B 1 19 ? -7.828 -25.516 -8.656 1 91.81 19 PRO B CA 1
ATOM 2260 C C . PRO B 1 19 ? -6.391 -25.609 -9.172 1 91.81 19 PRO B C 1
ATOM 2262 O O . PRO B 1 19 ? -6.066 -25 -10.203 1 91.81 19 PRO B O 1
ATOM 2265 N N . GLU B 1 20 ? -5.59 -26.469 -8.578 1 90.75 20 GLU B N 1
ATOM 2266 C CA . GLU B 1 20 ? -4.18 -26.547 -8.945 1 90.75 20 GLU B CA 1
ATOM 2267 C C . GLU B 1 20 ? -3.816 -27.953 -9.422 1 90.75 20 GLU B C 1
ATOM 2269 O O . GLU B 1 20 ? -2.645 -28.25 -9.664 1 90.75 20 GLU B O 1
ATOM 2274 N N . ASP B 1 21 ? -4.852 -28.781 -9.555 1 91.31 21 ASP B N 1
ATOM 2275 C CA . ASP B 1 21 ? -4.66 -30.109 -10.125 1 91.31 21 ASP B CA 1
ATOM 2276 C C . ASP B 1 21 ? -4.781 -30.078 -11.648 1 91.31 21 ASP B C 1
ATOM 2278 O O . ASP B 1 21 ? -5.879 -29.922 -12.188 1 91.31 21 ASP B O 1
ATOM 2282 N N . ILE B 1 22 ? -3.709 -30.344 -12.281 1 90.31 22 ILE B N 1
ATOM 2283 C CA . ILE B 1 22 ? -3.668 -30.172 -13.727 1 90.31 22 ILE B CA 1
ATOM 2284 C C . ILE B 1 22 ? -4.477 -31.281 -14.391 1 90.31 22 ILE B C 1
ATOM 2286 O O . ILE B 1 22 ? -4.828 -31.188 -15.57 1 90.31 22 ILE B O 1
ATOM 2290 N N . ASP B 1 23 ? -4.727 -32.281 -13.656 1 92.31 23 ASP B N 1
ATOM 2291 C CA . ASP B 1 23 ? -5.496 -33.406 -14.227 1 92.31 23 ASP B CA 1
ATOM 2292 C C . ASP B 1 23 ? -6.992 -33.094 -14.172 1 92.31 23 ASP B C 1
ATOM 2294 O O . ASP B 1 23 ? -7.785 -33.781 -14.836 1 92.31 23 ASP B O 1
ATOM 2298 N N . SER B 1 24 ? -7.363 -32.188 -13.383 1 94.25 24 SER B N 1
ATOM 2299 C CA . SER B 1 24 ? -8.758 -31.75 -13.359 1 94.25 24 SER B CA 1
ATOM 2300 C C . SER B 1 24 ? -9.07 -30.844 -14.539 1 94.25 24 SER B C 1
ATOM 2302 O O . SER B 1 24 ? -8.172 -30.234 -15.117 1 94.25 24 SER B O 1
ATOM 2304 N N . GLU B 1 25 ? -10.344 -30.703 -14.883 1 95.12 25 GLU B N 1
ATOM 2305 C CA . GLU B 1 25 ? -10.773 -29.844 -15.984 1 95.12 25 GLU B CA 1
ATOM 2306 C C . GLU B 1 25 ? -10.414 -28.391 -15.719 1 95.12 25 GLU B C 1
ATOM 2308 O O . GLU B 1 25 ? -9.867 -27.703 -16.594 1 95.12 25 GLU B O 1
ATOM 2313 N N . ILE B 1 26 ? -10.672 -27.953 -14.555 1 94.44 26 ILE B N 1
ATOM 2314 C CA . ILE B 1 26 ? -10.414 -26.562 -14.203 1 94.44 26 ILE B CA 1
ATOM 2315 C C . ILE B 1 26 ? -8.906 -26.312 -14.156 1 94.44 26 ILE B C 1
ATOM 2317 O O . ILE B 1 26 ? -8.438 -25.25 -14.586 1 94.44 26 ILE B O 1
ATOM 2321 N N . GLY B 1 27 ? -8.172 -27.266 -13.609 1 94.75 27 GLY B N 1
ATOM 2322 C CA . GLY B 1 27 ? -6.727 -27.141 -13.57 1 94.75 27 GLY B CA 1
ATOM 2323 C C . GLY B 1 27 ? -6.094 -27.078 -14.945 1 94.75 27 GLY B C 1
ATOM 2324 O O . GLY B 1 27 ? -5.184 -26.281 -15.18 1 94.75 27 GLY B O 1
ATOM 2325 N N . LYS B 1 28 ? -6.598 -27.875 -15.82 1 95.12 28 LYS B N 1
ATOM 2326 C CA . LYS B 1 28 ? -6.113 -27.875 -17.203 1 95.12 28 LYS B CA 1
ATOM 2327 C C . LYS B 1 28 ? -6.391 -26.531 -17.875 1 95.12 28 LYS B C 1
ATOM 2329 O O . LYS B 1 28 ? -5.535 -26 -18.594 1 95.12 28 LYS B O 1
ATOM 2334 N N . LYS B 1 29 ? -7.578 -26.078 -17.641 1 96.69 29 LYS B N 1
ATOM 2335 C CA . LYS B 1 29 ? -7.945 -24.781 -18.219 1 96.69 29 LYS B CA 1
ATOM 2336 C C . LYS B 1 29 ? -7.043 -23.672 -17.703 1 96.69 29 LYS B C 1
ATOM 2338 O O . LYS B 1 29 ? -6.625 -22.797 -18.453 1 96.69 29 LYS B O 1
ATOM 2343 N N . ARG B 1 30 ? -6.793 -23.719 -16.453 1 96 30 ARG B N 1
ATOM 2344 C CA . ARG B 1 30 ? -5.906 -22.734 -15.836 1 96 30 ARG B CA 1
ATOM 2345 C C . ARG B 1 30 ? -4.504 -22.828 -16.422 1 96 30 ARG B C 1
ATOM 2347 O O . ARG B 1 30 ? -3.863 -21.797 -16.672 1 96 30 ARG B O 1
ATOM 2354 N N . PHE B 1 31 ? -4.043 -24.047 -16.641 1 97.38 31 PHE B N 1
ATOM 2355 C CA . PHE B 1 31 ? -2.715 -24.266 -17.203 1 97.38 31 PHE B CA 1
ATOM 2356 C C . PHE B 1 31 ? -2.627 -23.719 -18.625 1 97.38 31 PHE B C 1
ATOM 2358 O O . PHE B 1 31 ? -1.677 -23.016 -18.969 1 97.38 31 PHE B O 1
ATOM 2365 N N . GLU B 1 32 ? -3.633 -23.953 -19.375 1 96.81 32 GLU B N 1
ATOM 2366 C CA . GLU B 1 32 ? -3.678 -23.469 -20.75 1 96.81 32 GLU B CA 1
ATOM 2367 C C . GLU B 1 32 ? -3.742 -21.938 -20.797 1 96.81 32 GLU B C 1
ATOM 2369 O O . GLU B 1 32 ? -3.105 -21.312 -21.641 1 96.81 32 GLU B O 1
ATOM 2374 N N . ALA B 1 33 ? -4.527 -21.406 -19.922 1 95.94 33 ALA B N 1
ATOM 2375 C CA . ALA B 1 33 ? -4.625 -19.953 -19.859 1 95.94 33 ALA B CA 1
ATOM 2376 C C . ALA B 1 33 ? -3.277 -19.328 -19.5 1 95.94 33 ALA B C 1
ATOM 2378 O O . ALA B 1 33 ? -2.916 -18.266 -20.031 1 95.94 33 ALA B O 1
ATOM 2379 N N . ALA B 1 34 ? -2.564 -19.984 -18.625 1 97.06 34 ALA B N 1
ATOM 2380 C CA . ALA B 1 34 ? -1.239 -19.5 -18.234 1 97.06 34 ALA B CA 1
ATOM 2381 C C . ALA B 1 34 ? -0.272 -19.547 -19.422 1 97.06 34 ALA B C 1
ATOM 2383 O O . ALA B 1 34 ? 0.467 -18.594 -19.656 1 97.06 34 ALA B O 1
ATOM 2384 N N . ILE B 1 35 ? -0.277 -20.641 -20.141 1 97.12 35 ILE B N 1
ATOM 2385 C CA . ILE B 1 35 ? 0.577 -20.781 -21.312 1 97.12 35 ILE B CA 1
ATOM 2386 C C . ILE B 1 35 ? 0.284 -19.641 -22.297 1 97.12 35 ILE B C 1
ATOM 2388 O O . ILE B 1 35 ? 1.204 -18.984 -22.797 1 97.12 35 ILE B O 1
ATOM 2392 N N . ASN B 1 36 ? -0.984 -19.406 -22.516 1 95.62 36 ASN B N 1
ATOM 2393 C CA . ASN B 1 36 ? -1.391 -18.375 -23.469 1 95.62 36 ASN B CA 1
ATOM 2394 C C . ASN B 1 36 ? -0.965 -16.984 -22.984 1 95.62 36 ASN B C 1
ATOM 2396 O O . ASN B 1 36 ? -0.55 -16.141 -23.797 1 95.62 36 ASN B O 1
ATOM 2400 N N . LEU B 1 37 ? -1.104 -16.797 -21.766 1 95.31 37 LEU B N 1
ATOM 2401 C CA . LEU B 1 37 ? -0.69 -15.516 -21.172 1 95.31 37 LEU B CA 1
ATOM 2402 C C . LEU B 1 37 ? 0.792 -15.258 -21.438 1 95.31 37 LEU B C 1
ATOM 2404 O O . LEU B 1 37 ? 1.181 -14.148 -21.797 1 95.31 37 LEU B O 1
ATOM 2408 N N . PHE B 1 38 ? 1.613 -16.25 -21.266 1 96.31 38 PHE B N 1
ATOM 2409 C CA . PHE B 1 38 ? 3.061 -16.078 -21.312 1 96.31 38 PHE B CA 1
ATOM 2410 C C . PHE B 1 38 ? 3.535 -15.992 -22.766 1 96.31 38 PHE B C 1
ATOM 2412 O O . PHE B 1 38 ? 4.648 -15.539 -23.031 1 96.31 38 PHE B O 1
ATOM 2419 N N . ARG B 1 39 ? 2.734 -16.422 -23.688 1 91.81 39 ARG B N 1
ATOM 2420 C CA . ARG B 1 39 ? 3.094 -16.359 -25.109 1 91.81 39 ARG B CA 1
ATOM 2421 C C . ARG B 1 39 ? 3.246 -14.906 -25.562 1 91.81 39 ARG B C 1
ATOM 2423 O O . ARG B 1 39 ? 3.98 -14.625 -26.516 1 91.81 39 ARG B O 1
ATOM 2430 N N . ASP B 1 40 ? 2.564 -14.07 -24.828 1 86.81 40 ASP B N 1
ATOM 2431 C CA . ASP B 1 40 ? 2.57 -12.656 -25.203 1 86.81 40 ASP B CA 1
ATOM 2432 C C . ASP B 1 40 ? 3.791 -11.945 -24.641 1 86.81 40 ASP B C 1
ATOM 2434 O O . ASP B 1 40 ? 4.031 -10.773 -24.938 1 86.81 40 ASP B O 1
ATOM 2438 N N . PHE B 1 41 ? 4.547 -12.641 -23.828 1 87 41 PHE B N 1
ATOM 2439 C CA . PHE B 1 41 ? 5.703 -12.008 -23.219 1 87 41 PHE B CA 1
ATOM 2440 C C . PHE B 1 41 ? 6.949 -12.203 -24.078 1 87 41 PHE B C 1
ATOM 2442 O O . PHE B 1 41 ? 7.156 -13.281 -24.641 1 87 41 PHE B O 1
ATOM 2449 N N . THR B 1 42 ? 7.648 -11.07 -24.281 1 78.12 42 THR B N 1
ATOM 2450 C CA . THR B 1 42 ? 8.883 -11.133 -25.047 1 78.12 42 THR B CA 1
ATOM 2451 C C . THR B 1 42 ? 10.094 -11.258 -24.125 1 78.12 42 THR B C 1
ATOM 2453 O O . THR B 1 42 ? 10.242 -10.484 -23.172 1 78.12 42 THR B O 1
ATOM 2456 N N . PHE B 1 43 ? 10.812 -12.32 -24.422 1 75.56 43 PHE B N 1
ATOM 2457 C CA . PHE B 1 43 ? 12.023 -12.57 -23.656 1 75.56 43 PHE B CA 1
ATOM 2458 C C . PHE B 1 43 ? 13.258 -12.523 -24.547 1 75.56 43 PHE B C 1
ATOM 2460 O O . PHE B 1 43 ? 13.188 -12.898 -25.719 1 75.56 43 PHE B O 1
ATOM 2467 N N . SER B 1 44 ? 14.211 -11.938 -24.047 1 71 44 SER B N 1
ATOM 2468 C CA . SER B 1 44 ? 15.367 -11.664 -24.906 1 71 44 SER B CA 1
ATOM 2469 C C . SER B 1 44 ? 16.391 -12.789 -24.828 1 71 44 SER B C 1
ATOM 2471 O O . SER B 1 44 ? 17.062 -13.086 -25.812 1 71 44 SER B O 1
ATOM 2473 N N . ALA B 1 45 ? 16.469 -13.391 -23.703 1 69.75 45 ALA B N 1
ATOM 2474 C CA . ALA B 1 45 ? 17.531 -14.391 -23.562 1 69.75 45 ALA B CA 1
ATOM 2475 C C . ALA B 1 45 ? 17.141 -15.695 -24.266 1 69.75 45 ALA B C 1
ATOM 2477 O O . ALA B 1 45 ? 15.969 -15.922 -24.562 1 69.75 45 ALA B O 1
ATOM 2478 N N . LYS B 1 46 ? 18.203 -16.438 -24.516 1 76.44 46 LYS B N 1
ATOM 2479 C CA . LYS B 1 46 ? 17.969 -17.703 -25.172 1 76.44 46 LYS B CA 1
ATOM 2480 C C . LYS B 1 46 ? 17.906 -18.844 -24.172 1 76.44 46 LYS B C 1
ATOM 2482 O O . LYS B 1 46 ? 17.375 -19.922 -24.469 1 76.44 46 LYS B O 1
ATOM 2487 N N . LYS B 1 47 ? 18.5 -18.672 -23.078 1 87.25 47 LYS B N 1
ATOM 2488 C CA . LYS B 1 47 ? 18.484 -19.672 -22.016 1 87.25 47 LYS B CA 1
ATOM 2489 C C . LYS B 1 47 ? 17.969 -19.078 -20.703 1 87.25 47 LYS B C 1
ATOM 2491 O O . LYS B 1 47 ? 18.438 -18.031 -20.266 1 87.25 47 LYS B O 1
ATOM 2496 N N . TYR B 1 48 ? 16.969 -19.953 -20.172 1 94.81 48 TYR B N 1
ATOM 2497 C CA . TYR B 1 48 ? 16.297 -19.312 -19.047 1 94.81 48 TYR B CA 1
ATOM 2498 C C . TYR B 1 48 ? 16.422 -20.172 -17.797 1 94.81 48 TYR B C 1
ATOM 2500 O O . TYR B 1 48 ? 16.297 -21.406 -17.859 1 94.81 48 TYR B O 1
ATOM 2508 N N . ILE B 1 49 ? 16.766 -19.547 -16.719 1 97.69 49 ILE B N 1
ATOM 2509 C CA . ILE B 1 49 ? 16.547 -20.062 -15.375 1 97.69 49 ILE B CA 1
ATOM 2510 C C . ILE B 1 49 ? 15.297 -19.406 -14.781 1 97.69 49 ILE B C 1
ATOM 2512 O O . ILE B 1 49 ? 15.234 -18.188 -14.656 1 97.69 49 ILE B O 1
ATOM 2516 N N . ILE B 1 50 ? 14.305 -20.25 -14.43 1 98.38 50 ILE B N 1
ATOM 2517 C CA . ILE B 1 50 ? 13.039 -19.75 -13.906 1 98.38 50 ILE B CA 1
ATOM 2518 C C . ILE B 1 50 ? 12.898 -20.156 -12.438 1 98.38 50 ILE B C 1
ATOM 2520 O O . ILE B 1 50 ? 13.094 -21.328 -12.086 1 98.38 50 ILE B O 1
ATOM 2524 N N . LEU B 1 51 ? 12.633 -19.188 -11.609 1 98.88 51 LEU B N 1
ATOM 2525 C CA . LEU B 1 51 ? 12.344 -19.422 -10.195 1 98.88 51 LEU B CA 1
ATOM 2526 C C . LEU B 1 51 ? 10.906 -19.016 -9.867 1 98.88 51 LEU B C 1
ATOM 2528 O O . LEU B 1 51 ? 10.586 -17.828 -9.852 1 98.88 51 LEU B O 1
ATOM 2532 N N . GLU B 1 52 ? 10.055 -20 -9.664 1 98.88 52 GLU B N 1
ATOM 2533 C CA . GLU B 1 52 ? 8.695 -19.703 -9.227 1 98.88 52 GLU B CA 1
ATOM 2534 C C . GLU B 1 52 ? 8.586 -19.734 -7.707 1 98.88 52 GLU B C 1
ATOM 2536 O O . GLU B 1 52 ? 9.062 -20.656 -7.055 1 98.88 52 GLU B O 1
ATOM 2541 N N . VAL B 1 53 ? 7.918 -18.688 -7.191 1 98.69 53 VAL B N 1
ATOM 2542 C CA . VAL B 1 53 ? 7.742 -18.5 -5.758 1 98.69 53 VAL B CA 1
ATOM 2543 C C . VAL B 1 53 ? 6.27 -18.656 -5.391 1 98.69 53 VAL B C 1
ATOM 2545 O O . VAL B 1 53 ? 5.391 -18.219 -6.141 1 98.69 53 VAL B O 1
ATOM 2548 N N . ALA B 1 54 ? 6.012 -19.281 -4.188 1 97.56 54 ALA B N 1
ATOM 2549 C CA . ALA B 1 54 ? 4.637 -19.656 -3.865 1 97.56 54 ALA B CA 1
ATOM 2550 C C . ALA B 1 54 ? 3.977 -20.391 -5.031 1 97.56 54 ALA B C 1
ATOM 2552 O O . ALA B 1 54 ? 2.875 -20.031 -5.453 1 97.56 54 ALA B O 1
ATOM 2553 N N . GLY B 1 55 ? 4.633 -21.469 -5.465 1 97.56 55 GLY B N 1
ATOM 2554 C CA . GLY B 1 55 ? 4.34 -22.016 -6.777 1 97.56 55 GLY B CA 1
ATOM 2555 C C . GLY B 1 55 ? 3.291 -23.109 -6.75 1 97.56 55 GLY B C 1
ATOM 2556 O O . GLY B 1 55 ? 2.766 -23.5 -7.793 1 97.56 55 GLY B O 1
ATOM 2557 N N . GLY B 1 56 ? 3.01 -23.609 -5.578 1 96.31 56 GLY B N 1
ATOM 2558 C CA . GLY B 1 56 ? 2.043 -24.688 -5.496 1 96.31 56 GLY B CA 1
ATOM 2559 C C . GLY B 1 56 ? 2.414 -25.891 -6.355 1 96.31 56 GLY B C 1
ATOM 2560 O O . GLY B 1 56 ? 3.523 -26.406 -6.242 1 96.31 56 GLY B O 1
ATOM 2561 N N . THR B 1 57 ? 1.506 -26.234 -7.23 1 97.25 57 THR B N 1
ATOM 2562 C CA . THR B 1 57 ? 1.752 -27.391 -8.086 1 97.25 57 THR B CA 1
ATOM 2563 C C . THR B 1 57 ? 2.482 -26.969 -9.359 1 97.25 57 THR B C 1
ATOM 2565 O O . THR B 1 57 ? 2.602 -27.766 -10.297 1 97.25 57 THR B O 1
ATOM 2568 N N . GLY B 1 58 ? 2.877 -25.75 -9.445 1 98.19 58 GLY B N 1
ATOM 2569 C CA . GLY B 1 58 ? 3.795 -25.312 -10.477 1 98.19 58 GLY B CA 1
ATOM 2570 C C . GLY B 1 58 ? 3.096 -24.891 -11.758 1 98.19 58 GLY B C 1
ATOM 2571 O O . GLY B 1 58 ? 3.715 -24.828 -12.82 1 98.19 58 GLY B O 1
ATOM 2572 N N . ILE B 1 59 ? 1.836 -24.562 -11.68 1 97.69 59 ILE B N 1
ATOM 2573 C CA . ILE B 1 59 ? 1.06 -24.203 -12.867 1 97.69 59 ILE B CA 1
ATOM 2574 C C . ILE B 1 59 ? 1.741 -23.047 -13.602 1 97.69 59 ILE B C 1
ATOM 2576 O O . ILE B 1 59 ? 1.942 -23.109 -14.812 1 97.69 59 ILE B O 1
ATOM 2580 N N . GLY B 1 60 ? 2.113 -22.062 -12.898 1 98.06 60 GLY B N 1
ATOM 2581 C CA . GLY B 1 60 ? 2.719 -20.891 -13.5 1 98.06 60 GLY B CA 1
ATOM 2582 C C . GLY B 1 60 ? 4.082 -21.156 -14.109 1 98.06 60 GLY B C 1
ATOM 2583 O O . GLY B 1 60 ? 4.293 -20.938 -15.305 1 98.06 60 GLY B O 1
ATOM 2584 N N . GLY B 1 61 ? 5.016 -21.656 -13.312 1 98.56 61 GLY B N 1
ATOM 2585 C CA . GLY B 1 61 ? 6.375 -21.922 -13.758 1 98.56 61 GLY B CA 1
ATOM 2586 C C . GLY B 1 61 ? 6.445 -22.906 -14.906 1 98.56 61 GLY B C 1
ATOM 2587 O O . GLY B 1 61 ? 7.203 -22.703 -15.859 1 98.56 61 GLY B O 1
ATOM 2588 N N . ILE B 1 62 ? 5.676 -23.938 -14.812 1 98.75 62 ILE B N 1
ATOM 2589 C CA . ILE B 1 62 ? 5.672 -24.969 -15.852 1 98.75 62 ILE B CA 1
ATOM 2590 C C . ILE B 1 62 ? 5.066 -24.406 -17.125 1 98.75 62 ILE B C 1
ATOM 2592 O O . ILE B 1 62 ? 5.562 -24.672 -18.234 1 98.75 62 ILE B O 1
ATOM 2596 N N . ALA B 1 63 ? 3.992 -23.625 -16.969 1 98.5 63 ALA B N 1
ATOM 2597 C CA . ALA B 1 63 ? 3.398 -22.984 -18.141 1 98.5 63 ALA B CA 1
ATOM 2598 C C . ALA B 1 63 ? 4.391 -22.047 -18.812 1 98.5 63 ALA B C 1
ATOM 2600 O O . ALA B 1 63 ? 4.5 -22.016 -20.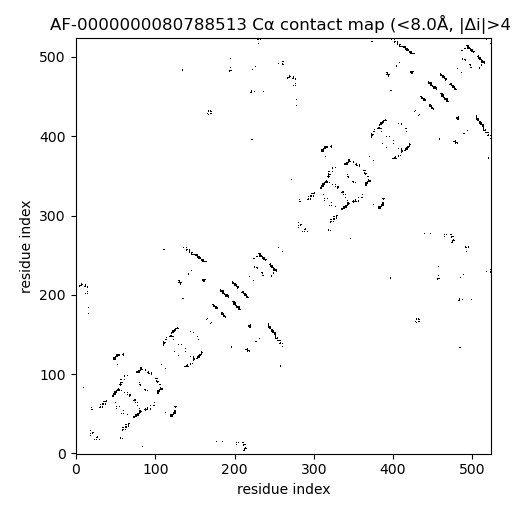031 1 98.5 63 ALA B O 1
ATOM 2601 N N . LEU B 1 64 ? 5.074 -21.25 -18 1 98.19 64 LEU B N 1
ATOM 2602 C CA . LEU B 1 64 ? 6.07 -20.344 -18.547 1 98.19 64 LEU B CA 1
ATOM 2603 C C . LEU B 1 64 ? 7.176 -21.109 -19.266 1 98.19 64 LEU B C 1
ATOM 2605 O O . LEU B 1 64 ? 7.539 -20.766 -20.391 1 98.19 64 LEU B O 1
ATOM 2609 N N . ALA B 1 65 ? 7.684 -22.141 -18.656 1 97.94 65 ALA B N 1
ATOM 2610 C CA . ALA B 1 65 ? 8.711 -22.969 -19.266 1 97.94 65 ALA B CA 1
ATOM 2611 C C . ALA B 1 65 ? 8.234 -23.562 -20.594 1 97.94 65 ALA B C 1
ATOM 2613 O O . ALA B 1 65 ? 8.938 -23.516 -21.594 1 97.94 65 ALA B O 1
ATOM 2614 N N . LYS B 1 66 ? 7.035 -24.094 -20.531 1 97.56 66 LYS B N 1
ATOM 2615 C CA . LYS B 1 66 ? 6.469 -24.703 -21.734 1 97.56 66 LYS B CA 1
ATOM 2616 C C . LYS B 1 66 ? 6.336 -23.672 -22.859 1 97.56 66 LYS B C 1
ATOM 2618 O O . LYS B 1 66 ? 6.688 -23.969 -24.016 1 97.56 66 LYS B O 1
ATOM 2623 N N . SER B 1 67 ? 5.816 -22.516 -22.547 1 96.25 67 SER B N 1
ATOM 2624 C CA . SER B 1 67 ? 5.664 -21.453 -23.531 1 96.25 67 SER B CA 1
ATOM 2625 C C . SER B 1 67 ? 7 -21.094 -24.156 1 96.25 67 SER B C 1
ATOM 2627 O O . SER B 1 67 ? 7.078 -20.844 -25.375 1 96.25 67 SER B O 1
ATOM 2629 N N . LEU B 1 68 ? 8.031 -21.062 -23.391 1 95.44 68 LEU B N 1
ATOM 2630 C CA . LEU B 1 68 ? 9.375 -20.75 -23.875 1 95.44 68 LEU B CA 1
ATOM 2631 C C . LEU B 1 68 ? 9.906 -21.859 -24.766 1 95.44 68 LEU B C 1
ATOM 2633 O O . LEU B 1 68 ? 10.43 -21.609 -25.844 1 95.44 68 LEU B O 1
ATOM 2637 N N . ILE B 1 69 ? 9.742 -23.031 -24.312 1 95.31 69 ILE B N 1
ATOM 2638 C CA . ILE B 1 69 ? 10.227 -24.188 -25.062 1 95.31 69 ILE B CA 1
ATOM 2639 C C . ILE B 1 69 ? 9.516 -24.281 -26.406 1 95.31 69 ILE B C 1
ATOM 2641 O O . ILE B 1 69 ? 10.141 -24.516 -27.438 1 95.31 69 ILE B O 1
ATOM 2645 N N . ASP B 1 70 ? 8.25 -24.016 -26.359 1 93.88 70 ASP B N 1
ATOM 2646 C CA . ASP B 1 70 ? 7.453 -24.047 -27.594 1 93.88 70 ASP B CA 1
ATOM 2647 C C . ASP B 1 70 ? 7.945 -23 -28.594 1 93.88 70 ASP B C 1
ATOM 2649 O O . ASP B 1 70 ? 7.695 -23.109 -29.797 1 93.88 70 ASP B O 1
ATOM 2653 N N . ARG B 1 71 ? 8.586 -22 -28.125 1 92.31 71 ARG B N 1
ATOM 2654 C CA . ARG B 1 71 ? 9.102 -20.922 -28.969 1 92.31 71 ARG B CA 1
ATOM 2655 C C . ARG B 1 71 ? 10.594 -21.109 -29.234 1 92.31 71 ARG B C 1
ATOM 2657 O O . ARG B 1 71 ? 11.281 -20.156 -29.625 1 92.31 71 ARG B O 1
ATOM 2664 N N . ASN B 1 72 ? 11.141 -22.188 -28.938 1 91.56 72 ASN B N 1
ATOM 2665 C CA . ASN B 1 72 ? 12.492 -22.641 -29.234 1 91.56 72 ASN B CA 1
ATOM 2666 C C . ASN B 1 72 ? 13.523 -21.969 -28.328 1 91.56 72 ASN B C 1
ATOM 2668 O O . ASN B 1 72 ? 14.664 -21.734 -28.75 1 91.56 72 ASN B O 1
ATOM 2672 N N . PHE B 1 73 ? 13.062 -21.578 -27.156 1 93.44 73 PHE B N 1
ATOM 2673 C CA . PHE B 1 73 ? 14.008 -21.172 -26.125 1 93.44 73 PHE B CA 1
ATOM 2674 C C . PHE B 1 73 ? 14.398 -22.344 -25.25 1 93.44 73 PHE B C 1
ATOM 2676 O O . PHE B 1 73 ? 13.703 -23.375 -25.234 1 93.44 73 PHE B O 1
ATOM 2683 N N . GLU B 1 74 ? 15.5 -22.188 -24.672 1 94.81 74 GLU B N 1
ATOM 2684 C CA . GLU B 1 74 ? 15.953 -23.219 -23.734 1 94.81 74 GLU B CA 1
ATOM 2685 C C . GLU B 1 74 ? 15.641 -22.828 -22.297 1 94.81 74 GLU B C 1
ATOM 2687 O O . GLU B 1 74 ? 15.859 -21.688 -21.891 1 94.81 74 GLU B O 1
ATOM 2692 N N . VAL B 1 75 ? 15.094 -23.781 -21.594 1 96.56 75 VAL B N 1
ATOM 2693 C CA . VAL B 1 75 ? 14.961 -23.641 -20.141 1 96.56 75 VAL B CA 1
ATOM 2694 C C . VAL B 1 75 ? 15.969 -24.547 -19.438 1 96.56 75 VAL B C 1
ATOM 2696 O O . VAL B 1 75 ? 15.773 -25.766 -19.359 1 96.56 75 VAL B O 1
ATOM 2699 N N . SER B 1 76 ? 17.016 -23.891 -18.984 1 95.88 76 SER B N 1
ATOM 2700 C CA . SER B 1 76 ? 18.094 -24.656 -18.375 1 95.88 76 SER B CA 1
ATOM 2701 C C . SER B 1 76 ? 17.719 -25.156 -16.984 1 95.88 76 SER B C 1
ATOM 2703 O O . SER B 1 76 ? 18.219 -26.188 -16.531 1 95.88 76 SER B O 1
ATOM 2705 N N . LYS B 1 77 ? 16.891 -24.391 -16.328 1 97.75 77 LYS B N 1
ATOM 2706 C CA . LYS B 1 77 ? 16.5 -24.766 -14.977 1 97.75 77 LYS B CA 1
ATOM 2707 C C . LYS B 1 77 ? 15.148 -24.172 -14.602 1 97.75 77 LYS B C 1
ATOM 2709 O O . LYS B 1 77 ? 14.883 -23 -14.898 1 97.75 77 LYS B O 1
ATOM 2714 N N . LEU B 1 78 ? 14.305 -24.984 -14.086 1 98.75 78 LEU B N 1
ATOM 2715 C CA . LEU B 1 78 ? 13.055 -24.562 -13.453 1 98.75 78 LEU B CA 1
ATOM 2716 C C . LEU B 1 78 ? 13.039 -24.938 -11.977 1 98.75 78 LEU B C 1
ATOM 2718 O O . LEU B 1 78 ? 13.148 -26.109 -11.617 1 98.75 78 LEU B O 1
ATOM 2722 N N . ILE B 1 79 ? 12.992 -23.875 -11.148 1 98.88 79 ILE B N 1
ATOM 2723 C CA . ILE B 1 79 ? 12.922 -24.062 -9.703 1 98.88 79 ILE B CA 1
ATOM 2724 C C . ILE B 1 79 ? 11.555 -23.609 -9.195 1 98.88 79 ILE B C 1
ATOM 2726 O O . ILE B 1 79 ? 11.109 -22.5 -9.492 1 98.88 79 ILE B O 1
ATOM 2730 N N . ILE B 1 80 ? 10.883 -24.516 -8.516 1 98.88 80 ILE B N 1
ATOM 2731 C CA . ILE B 1 80 ? 9.578 -24.188 -7.938 1 98.88 80 ILE B CA 1
ATOM 2732 C C . ILE B 1 80 ? 9.648 -24.266 -6.414 1 98.88 80 ILE B C 1
ATOM 2734 O O . ILE B 1 80 ? 10.086 -25.297 -5.867 1 98.88 80 ILE B O 1
ATOM 2738 N N . THR B 1 81 ? 9.234 -23.188 -5.727 1 98.75 81 THR B N 1
ATOM 2739 C CA . THR B 1 81 ? 9.258 -23.141 -4.27 1 98.75 81 THR B CA 1
ATOM 2740 C C . THR B 1 81 ? 7.855 -22.922 -3.713 1 98.75 81 THR B C 1
ATOM 2742 O O . THR B 1 81 ? 7.027 -22.266 -4.344 1 98.75 81 THR B O 1
ATOM 2745 N N . ASP B 1 82 ? 7.602 -23.484 -2.619 1 97.38 82 ASP B N 1
ATOM 2746 C CA . ASP B 1 82 ? 6.359 -23.375 -1.861 1 97.38 82 ASP B CA 1
ATOM 2747 C C . ASP B 1 82 ? 6.543 -23.875 -0.428 1 97.38 82 ASP B C 1
ATOM 2749 O O . ASP B 1 82 ? 7.551 -24.5 -0.108 1 97.38 82 ASP B O 1
ATOM 2753 N N . LEU B 1 83 ? 5.586 -23.484 0.388 1 95.25 83 LEU B N 1
ATOM 2754 C CA . LEU B 1 83 ? 5.641 -23.984 1.763 1 95.25 83 LEU B CA 1
ATOM 2755 C C . LEU B 1 83 ? 5.078 -25.391 1.862 1 95.25 83 LEU B C 1
ATOM 2757 O O . LEU B 1 83 ? 5.363 -26.109 2.82 1 95.25 83 LEU B O 1
ATOM 2761 N N . ARG B 1 84 ? 4.293 -25.891 0.886 1 94.06 84 ARG B N 1
ATOM 2762 C CA . ARG B 1 84 ? 3.564 -27.156 0.927 1 94.06 84 ARG B CA 1
ATOM 2763 C C . ARG B 1 84 ? 4.324 -28.25 0.181 1 94.06 84 ARG B C 1
ATOM 2765 O O . ARG B 1 84 ? 4.312 -28.281 -1.052 1 94.06 84 ARG B O 1
ATOM 2772 N N . GLU B 1 85 ? 4.816 -29.078 0.934 1 96.25 85 GLU B N 1
ATOM 2773 C CA . GLU B 1 85 ? 5.605 -30.172 0.372 1 96.25 85 GLU B CA 1
ATOM 2774 C C . GLU B 1 85 ? 4.777 -31.016 -0.586 1 96.25 85 GLU B C 1
ATOM 2776 O O . GLU B 1 85 ? 5.254 -31.406 -1.652 1 96.25 85 GLU B O 1
ATOM 2781 N N . LYS B 1 86 ? 3.646 -31.297 -0.248 1 94.81 86 LYS B N 1
ATOM 2782 C CA . LYS B 1 86 ? 2.781 -32.125 -1.078 1 94.81 86 LYS B CA 1
ATOM 2783 C C . LYS B 1 86 ? 2.51 -31.469 -2.426 1 94.81 86 LYS B C 1
ATOM 2785 O O . LYS B 1 86 ? 2.451 -32.156 -3.455 1 94.81 86 LYS B O 1
ATOM 2790 N N . ALA B 1 87 ? 2.285 -30.172 -2.424 1 95.44 87 ALA B N 1
ATOM 2791 C CA . ALA B 1 87 ? 2.096 -29.453 -3.676 1 95.44 87 ALA B CA 1
ATOM 2792 C C . ALA B 1 87 ? 3.338 -29.547 -4.559 1 95.44 87 ALA B C 1
ATOM 2794 O O . ALA B 1 87 ? 3.232 -29.703 -5.773 1 95.44 87 ALA B O 1
ATOM 2795 N N . LEU B 1 88 ? 4.504 -29.516 -3.951 1 97.94 88 LEU B N 1
ATOM 2796 C CA . LEU B 1 88 ? 5.766 -29.562 -4.684 1 97.94 88 LEU B CA 1
ATOM 2797 C C . LEU B 1 88 ? 5.992 -30.938 -5.305 1 97.94 88 LEU B C 1
ATOM 2799 O O . LEU B 1 88 ? 6.57 -31.031 -6.391 1 97.94 88 LEU B O 1
ATOM 2803 N N . GLU B 1 89 ? 5.566 -31.953 -4.633 1 97.94 89 GLU B N 1
ATOM 2804 C CA . GLU B 1 89 ? 5.641 -33.281 -5.215 1 97.94 89 GLU B CA 1
ATOM 2805 C C . GLU B 1 89 ? 4.812 -33.375 -6.492 1 97.94 89 GLU B C 1
ATOM 2807 O O . GLU B 1 89 ? 5.254 -33.969 -7.484 1 97.94 89 GLU B O 1
ATOM 2812 N N . LYS B 1 90 ? 3.67 -32.812 -6.414 1 97.44 90 LYS B N 1
ATOM 2813 C CA . LYS B 1 90 ? 2.826 -32.781 -7.605 1 97.44 90 LYS B CA 1
ATOM 2814 C C . LYS B 1 90 ? 3.475 -31.938 -8.703 1 97.44 90 LYS B C 1
ATOM 2816 O O . LYS B 1 90 ? 3.334 -32.25 -9.891 1 97.44 90 LYS B O 1
ATOM 2821 N N . ALA B 1 91 ? 4.133 -30.906 -8.336 1 98.44 91 ALA B N 1
ATOM 2822 C CA . ALA B 1 91 ? 4.824 -30.062 -9.297 1 98.44 91 ALA B CA 1
ATOM 2823 C C . ALA B 1 91 ? 5.895 -30.844 -10.055 1 98.44 91 ALA B C 1
ATOM 2825 O O . ALA B 1 91 ? 6.074 -30.656 -11.258 1 98.44 91 ALA B O 1
ATOM 2826 N N . LYS B 1 92 ? 6.59 -31.672 -9.32 1 98.5 92 LYS B N 1
ATOM 2827 C CA . LYS B 1 92 ? 7.59 -32.531 -9.953 1 98.5 92 LYS B CA 1
ATOM 2828 C C . LYS B 1 92 ? 6.957 -33.438 -11.008 1 98.5 92 LYS B C 1
ATOM 2830 O O . LYS B 1 92 ? 7.449 -33.531 -12.133 1 98.5 92 LYS B O 1
ATOM 2835 N N . GLU B 1 93 ? 5.902 -34 -10.633 1 98 93 GLU B N 1
ATOM 2836 C CA . GLU B 1 93 ? 5.191 -34.875 -11.547 1 98 93 GLU B CA 1
ATOM 2837 C C . GLU B 1 93 ? 4.676 -34.125 -12.766 1 98 93 GLU B C 1
ATOM 2839 O O . GLU B 1 93 ? 4.832 -34.562 -13.898 1 98 93 GLU B O 1
ATOM 2844 N N . PHE B 1 94 ? 4.09 -33 -12.461 1 98.12 94 PHE B N 1
ATOM 2845 C CA . PHE B 1 94 ? 3.51 -32.156 -13.5 1 98.12 94 PHE B CA 1
ATOM 2846 C C . PHE B 1 94 ? 4.582 -31.688 -14.469 1 98.12 94 PHE B C 1
ATOM 2848 O O . PHE B 1 94 ? 4.379 -31.719 -15.688 1 98.12 94 PHE B O 1
ATOM 2855 N N . SER B 1 95 ? 5.73 -31.297 -13.945 1 98.5 95 SER B N 1
ATOM 2856 C CA . SER B 1 95 ? 6.809 -30.797 -14.805 1 98.5 95 SER B CA 1
ATOM 2857 C C . SER B 1 95 ? 7.379 -31.922 -15.664 1 98.5 95 SER B C 1
ATOM 2859 O O . SER B 1 95 ? 7.656 -31.719 -16.844 1 98.5 95 SER B O 1
ATOM 2861 N N . ARG B 1 96 ? 7.492 -33.125 -15.117 1 97.88 96 ARG B N 1
ATOM 2862 C CA . ARG B 1 96 ? 7.953 -34.25 -15.898 1 97.88 96 ARG B CA 1
ATOM 2863 C C . ARG B 1 96 ? 7.008 -34.531 -17.062 1 97.88 96 ARG B C 1
ATOM 2865 O O . ARG B 1 96 ? 7.453 -34.781 -18.188 1 97.88 96 ARG B O 1
ATOM 2872 N N . LYS B 1 97 ? 5.828 -34.5 -16.781 1 97.31 97 LYS B N 1
ATOM 2873 C CA . LYS B 1 97 ? 4.805 -34.812 -17.781 1 97.31 97 LYS B CA 1
ATOM 2874 C C . LYS B 1 97 ? 4.75 -33.781 -18.875 1 97.31 97 LYS B C 1
ATOM 2876 O O . LYS B 1 97 ? 4.695 -34.094 -20.062 1 97.31 97 LYS B O 1
ATOM 2881 N N . GLU B 1 98 ? 4.789 -32.5 -18.516 1 97.44 98 GLU B N 1
ATOM 2882 C CA . GLU B 1 98 ? 4.504 -31.438 -19.453 1 97.44 98 GLU B CA 1
ATOM 2883 C C . GLU B 1 98 ? 5.773 -30.969 -20.156 1 97.44 98 GLU B C 1
ATOM 2885 O O . GLU B 1 98 ? 5.723 -30.484 -21.297 1 97.44 98 GLU B O 1
ATOM 2890 N N . LEU B 1 99 ? 6.957 -31.141 -19.469 1 97.88 99 LEU B N 1
ATOM 2891 C CA . LEU B 1 99 ? 8.18 -30.547 -20 1 97.88 99 LEU B CA 1
ATOM 2892 C C . LEU B 1 99 ? 9.18 -31.609 -20.406 1 97.88 99 LEU B C 1
ATOM 2894 O O . LEU B 1 99 ? 10.141 -31.328 -21.125 1 97.88 99 LEU B O 1
ATOM 2898 N N . GLY B 1 100 ? 9.031 -32.781 -19.953 1 97.25 100 GLY B N 1
ATOM 2899 C CA . GLY B 1 100 ? 9.984 -33.844 -20.219 1 97.25 100 GLY B CA 1
ATOM 2900 C C . GLY B 1 100 ? 11.133 -33.875 -19.234 1 97.25 100 GLY B C 1
ATOM 2901 O O . GLY B 1 100 ? 12.031 -34.719 -19.344 1 97.25 100 GLY B O 1
ATOM 2902 N N . PHE B 1 101 ? 11.125 -32.938 -18.328 1 97.56 101 PHE B N 1
ATOM 2903 C CA . PHE B 1 101 ? 12.094 -32.969 -17.234 1 97.56 101 PHE B CA 1
ATOM 2904 C C . PHE B 1 101 ? 11.438 -32.5 -15.938 1 97.56 101 PHE B C 1
ATOM 2906 O O . PHE B 1 101 ? 10.367 -31.906 -15.953 1 97.56 101 PHE B O 1
ATOM 2913 N N . GLU B 1 102 ? 12.117 -32.812 -14.836 1 98.06 102 GLU B N 1
ATOM 2914 C CA . GLU B 1 102 ? 11.586 -32.531 -13.508 1 98.06 102 GLU B CA 1
ATOM 2915 C C . GLU B 1 102 ? 12.102 -31.188 -12.992 1 98.06 102 GLU B C 1
ATOM 2917 O O . GLU B 1 102 ? 13.305 -30.922 -13.023 1 98.06 102 GLU B O 1
ATOM 2922 N N . ALA B 1 103 ? 11.211 -30.406 -12.547 1 98.62 103 ALA B N 1
ATOM 2923 C CA . ALA B 1 103 ? 11.602 -29.156 -11.891 1 98.62 103 ALA B CA 1
ATOM 2924 C C . ALA B 1 103 ? 12.312 -29.438 -10.57 1 98.62 103 ALA B C 1
ATOM 2926 O O . ALA B 1 103 ? 11.992 -30.406 -9.875 1 98.62 103 ALA B O 1
ATOM 2927 N N . GLU B 1 104 ? 13.289 -28.625 -10.281 1 98.75 104 GLU B N 1
ATOM 2928 C CA . GLU B 1 104 ? 13.82 -28.594 -8.922 1 98.75 104 GLU B CA 1
ATOM 2929 C C . GLU B 1 104 ? 12.836 -27.938 -7.957 1 98.75 104 GLU B C 1
ATOM 2931 O O . GLU B 1 104 ? 12.211 -26.922 -8.289 1 98.75 104 GLU B O 1
ATOM 2936 N N . THR B 1 105 ? 12.625 -28.609 -6.824 1 98.75 105 THR B N 1
ATOM 2937 C CA . THR B 1 105 ? 11.656 -28.047 -5.887 1 98.75 105 THR B CA 1
ATOM 2938 C C . THR B 1 105 ? 12.289 -27.828 -4.516 1 98.75 105 THR B C 1
ATOM 2940 O O . THR B 1 105 ? 13.203 -28.562 -4.129 1 98.75 105 THR B O 1
ATOM 2943 N N . HIS B 1 106 ? 11.844 -26.75 -3.787 1 98.62 106 HIS B N 1
ATOM 2944 C CA . HIS B 1 106 ? 12.289 -26.469 -2.428 1 98.62 106 HIS B CA 1
ATOM 2945 C C . HIS B 1 106 ? 11.125 -25.984 -1.561 1 98.62 106 HIS B C 1
ATOM 2947 O O . HIS B 1 106 ? 10.367 -25.094 -1.966 1 98.62 106 HIS B O 1
ATOM 2953 N N . VAL B 1 107 ? 10.977 -26.672 -0.392 1 98.06 107 VAL B N 1
ATOM 2954 C CA . VAL B 1 107 ? 10.141 -26.047 0.634 1 98.06 107 VAL B CA 1
ATOM 2955 C C . VAL B 1 107 ? 10.844 -24.812 1.193 1 98.06 107 VAL B C 1
ATOM 2957 O O . VAL B 1 107 ? 11.836 -24.938 1.908 1 98.06 107 VAL B O 1
ATOM 2960 N N . LEU B 1 108 ? 10.289 -23.641 0.838 1 97.69 108 LEU B N 1
ATOM 2961 C CA . LEU B 1 108 ? 11.016 -22.406 1.146 1 97.69 108 LEU B CA 1
ATOM 2962 C C . LEU B 1 108 ? 10.062 -21.234 1.276 1 97.69 108 LEU B C 1
ATOM 2964 O O . LEU B 1 108 ? 9.125 -21.094 0.49 1 97.69 108 LEU B O 1
ATOM 2968 N N . ASP B 1 109 ? 10.273 -20.453 2.299 1 96.69 109 ASP B N 1
ATOM 2969 C CA . ASP B 1 109 ? 9.555 -19.188 2.49 1 96.69 109 ASP B CA 1
ATOM 2970 C C . ASP B 1 109 ? 9.883 -18.188 1.384 1 96.69 109 ASP B C 1
ATOM 2972 O O . ASP B 1 109 ? 11.055 -17.984 1.06 1 96.69 109 ASP B O 1
ATOM 2976 N N . ALA B 1 110 ? 8.852 -17.656 0.78 1 97.19 110 ALA B N 1
ATOM 2977 C CA . ALA B 1 110 ? 9 -16.719 -0.328 1 97.19 110 ALA B CA 1
ATOM 2978 C C . ALA B 1 110 ? 9.914 -15.562 0.056 1 97.19 110 ALA B C 1
ATOM 2980 O O . ALA B 1 110 ? 10.578 -14.969 -0.804 1 97.19 110 ALA B O 1
ATOM 2981 N N . ARG B 1 111 ? 9.984 -15.227 1.338 1 97.12 111 ARG B N 1
ATOM 2982 C CA . ARG B 1 111 ? 10.766 -14.094 1.831 1 97.12 111 ARG B CA 1
ATOM 2983 C C . ARG B 1 111 ? 12.25 -14.438 1.886 1 97.12 111 ARG B C 1
ATOM 2985 O O . ARG B 1 111 ? 13.086 -13.57 2.141 1 97.12 111 ARG B O 1
ATOM 2992 N N . GLU B 1 112 ? 12.578 -15.664 1.572 1 97.62 112 GLU B N 1
ATOM 2993 C CA . GLU B 1 112 ? 13.953 -16.109 1.799 1 97.62 112 GLU B CA 1
ATOM 2994 C C . GLU B 1 112 ? 14.516 -16.812 0.567 1 97.62 112 GLU B C 1
ATOM 2996 O O . GLU B 1 112 ? 15.445 -17.609 0.674 1 97.62 112 GLU B O 1
ATOM 3001 N N . ILE B 1 113 ? 14.023 -16.516 -0.52 1 98 113 ILE B N 1
ATOM 3002 C CA . ILE B 1 113 ? 14.414 -17.266 -1.712 1 98 113 ILE B CA 1
ATOM 3003 C C . ILE B 1 113 ? 15.844 -16.922 -2.094 1 98 113 ILE B C 1
ATOM 3005 O O . ILE B 1 113 ? 16.5 -17.672 -2.816 1 98 113 ILE B O 1
ATOM 3009 N N . HIS B 1 114 ? 16.359 -15.773 -1.659 1 97.88 114 HIS B N 1
ATOM 3010 C CA . HIS B 1 114 ? 17.734 -15.391 -1.942 1 97.88 114 HIS B CA 1
ATOM 3011 C C . HIS B 1 114 ? 18.719 -16.375 -1.326 1 97.88 114 HIS B C 1
ATOM 3013 O O . HIS B 1 114 ? 19.875 -16.469 -1.758 1 97.88 114 HIS B O 1
ATOM 3019 N N . LYS B 1 115 ? 18.281 -17.125 -0.417 1 97.56 115 LYS B N 1
ATOM 3020 C CA . LYS B 1 115 ? 19.125 -18.094 0.262 1 97.56 115 LYS B CA 1
ATOM 3021 C C . LYS B 1 115 ? 19.453 -19.281 -0.651 1 97.56 115 LYS B C 1
ATOM 3023 O O . LYS B 1 115 ? 20.391 -20.047 -0.376 1 97.56 115 LYS B O 1
ATOM 3028 N N . LEU B 1 116 ? 18.672 -19.453 -1.669 1 98.06 116 LEU B N 1
ATOM 3029 C CA . LEU B 1 116 ? 18.953 -20.5 -2.633 1 98.06 116 LEU B CA 1
ATOM 3030 C C . LEU B 1 116 ? 20.25 -20.219 -3.379 1 98.06 116 LEU B C 1
ATOM 3032 O O . LEU B 1 116 ? 20.828 -21.125 -3.994 1 98.06 116 LEU B O 1
ATOM 3036 N N . GLY B 1 117 ? 20.688 -18.969 -3.477 1 97.62 117 GLY B N 1
ATOM 3037 C CA . GLY B 1 117 ? 21.906 -18.578 -4.164 1 97.62 117 GLY B CA 1
ATOM 3038 C C . GLY B 1 117 ? 21.766 -18.609 -5.676 1 97.62 117 GLY B C 1
ATOM 3039 O O . GLY B 1 117 ? 22.766 -18.484 -6.395 1 97.62 117 GLY B O 1
ATOM 3040 N N . VAL B 1 118 ? 20.609 -18.734 -6.145 1 97.06 118 VAL B N 1
ATOM 3041 C CA . VAL B 1 118 ? 20.359 -18.797 -7.582 1 97.06 118 VAL B CA 1
ATOM 3042 C C . VAL B 1 118 ? 20.234 -17.391 -8.141 1 97.06 118 VAL B C 1
ATOM 3044 O O . VAL B 1 118 ? 19.734 -16.484 -7.465 1 97.06 118 VAL B O 1
ATOM 3047 N N . LYS B 1 119 ? 20.719 -17.188 -9.336 1 97.75 119 LYS B N 1
ATOM 3048 C CA . LYS B 1 119 ? 20.453 -16 -10.141 1 97.75 119 LYS B CA 1
ATOM 3049 C C . LYS B 1 119 ? 19.578 -16.344 -11.344 1 97.75 119 LYS B C 1
ATOM 3051 O O . LYS B 1 119 ? 20.078 -16.797 -12.375 1 97.75 119 LYS B O 1
ATOM 3056 N N . ALA B 1 120 ? 18.344 -16.062 -11.227 1 98 120 ALA B N 1
ATOM 3057 C CA . ALA B 1 120 ? 17.359 -16.453 -12.234 1 98 120 ALA B CA 1
ATOM 3058 C C . ALA B 1 120 ? 17.188 -15.359 -13.281 1 98 120 ALA B C 1
ATOM 3060 O O . ALA B 1 120 ? 17.531 -14.203 -13.055 1 98 120 ALA B O 1
ATOM 3061 N N . ASP B 1 121 ? 16.75 -15.812 -14.445 1 97.12 121 ASP B N 1
ATOM 3062 C CA . ASP B 1 121 ? 16.297 -14.883 -15.477 1 97.12 121 ASP B CA 1
ATOM 3063 C C . ASP B 1 121 ? 14.898 -14.352 -15.172 1 97.12 121 ASP B C 1
ATOM 3065 O O . ASP B 1 121 ? 14.578 -13.211 -15.508 1 97.12 121 ASP B O 1
ATOM 3069 N N . VAL B 1 122 ? 14.102 -15.227 -14.609 1 97.56 122 VAL B N 1
ATOM 3070 C CA . VAL B 1 122 ? 12.727 -14.867 -14.281 1 97.56 122 VAL B CA 1
ATOM 3071 C C . VAL B 1 122 ? 12.375 -15.375 -12.883 1 97.56 122 VAL B C 1
ATOM 3073 O O . VAL B 1 122 ? 12.617 -16.531 -12.562 1 97.56 122 VAL B O 1
ATOM 3076 N N . VAL B 1 123 ? 11.93 -14.508 -12.055 1 98.75 123 VAL B N 1
ATOM 3077 C CA . VAL B 1 123 ? 11.203 -14.883 -10.852 1 98.75 123 VAL B CA 1
ATOM 3078 C C . VAL B 1 123 ? 9.703 -14.688 -11.07 1 98.75 123 VAL B C 1
ATOM 3080 O O . VAL B 1 123 ? 9.281 -13.656 -11.602 1 98.75 123 VAL B O 1
ATOM 3083 N N . LEU B 1 124 ? 8.945 -15.703 -10.695 1 98.75 124 LEU B N 1
ATOM 3084 C CA . LEU B 1 124 ? 7.523 -15.695 -11 1 98.75 124 LEU B CA 1
ATOM 3085 C C . LEU B 1 124 ? 6.695 -15.977 -9.758 1 98.75 124 LEU B C 1
ATOM 3087 O O . LEU B 1 124 ? 6.941 -16.953 -9.047 1 98.75 124 LEU B O 1
ATOM 3091 N N . MET B 1 125 ? 5.848 -15.109 -9.453 1 98.62 125 MET B N 1
ATOM 3092 C CA . MET B 1 125 ? 4.73 -15.375 -8.547 1 98.62 125 MET B CA 1
ATOM 3093 C C . MET B 1 125 ? 3.412 -15.398 -9.312 1 98.62 125 MET B C 1
ATOM 3095 O O . MET B 1 125 ? 2.951 -14.367 -9.805 1 98.62 125 MET B O 1
ATOM 3099 N N . TYR B 1 126 ? 2.779 -16.562 -9.344 1 97.75 126 TYR B N 1
ATOM 3100 C CA . TYR B 1 126 ? 1.625 -16.75 -10.219 1 97.75 126 TYR B CA 1
ATOM 3101 C C . TYR B 1 126 ? 0.451 -17.344 -9.445 1 97.75 126 TYR B C 1
ATOM 3103 O O . TYR B 1 126 ? 0.639 -18.203 -8.578 1 97.75 126 TYR B O 1
ATOM 3111 N N . GLY B 1 127 ? -0.753 -16.875 -9.758 1 95 127 GLY B N 1
ATOM 3112 C CA . GLY B 1 127 ? -1.953 -17.516 -9.258 1 95 127 GLY B CA 1
ATOM 3113 C C . GLY B 1 127 ? -2.547 -16.828 -8.047 1 95 127 GLY B C 1
ATOM 3114 O O . GLY B 1 127 ? -3.107 -17.469 -7.16 1 95 127 GLY B O 1
ATOM 3115 N N . ASN B 1 128 ? -2.324 -15.578 -7.914 1 94.31 128 ASN B N 1
ATOM 3116 C CA . ASN B 1 128 ? -2.934 -14.789 -6.852 1 94.31 128 ASN B CA 1
ATOM 3117 C C . ASN B 1 128 ? -2.434 -15.219 -5.477 1 94.31 128 ASN B C 1
ATOM 3119 O O . ASN B 1 128 ? -3.227 -15.422 -4.555 1 94.31 128 ASN B O 1
ATOM 3123 N N . SER B 1 129 ? -1.192 -15.406 -5.391 1 95.94 129 SER B N 1
ATOM 3124 C CA . SER B 1 129 ? -0.589 -15.766 -4.113 1 95.94 129 SER B CA 1
ATOM 3125 C C . SER B 1 129 ? -0.358 -14.539 -3.242 1 95.94 129 SER B C 1
ATOM 3127 O O . SER B 1 129 ? -0.292 -14.641 -2.016 1 95.94 129 SER B O 1
ATOM 3129 N N . HIS B 1 130 ? -0.356 -13.352 -3.803 1 96.69 130 HIS B N 1
ATOM 3130 C CA . HIS B 1 130 ? 0.062 -12.117 -3.152 1 96.69 130 HIS B CA 1
ATOM 3131 C C . HIS B 1 130 ? -0.85 -11.773 -1.979 1 96.69 130 HIS B C 1
ATOM 3133 O O . HIS B 1 130 ? -0.414 -11.148 -1.012 1 96.69 130 HIS B O 1
ATOM 3139 N N . PRO B 1 131 ? -2.123 -12.195 -1.935 1 96.31 131 PRO B N 1
ATOM 3140 C CA . PRO B 1 131 ? -2.965 -11.82 -0.795 1 96.31 131 PRO B CA 1
ATOM 3141 C C . PRO B 1 131 ? -2.477 -12.422 0.521 1 96.31 131 PRO B C 1
ATOM 3143 O O . PRO B 1 131 ? -2.857 -11.953 1.597 1 96.31 131 PRO B O 1
ATOM 3146 N N . HIS B 1 132 ? -1.684 -13.43 0.403 1 95.31 132 HIS B N 1
ATOM 3147 C CA . HIS B 1 132 ? -1.205 -14.094 1.61 1 95.31 132 HIS B CA 1
ATOM 3148 C C . HIS B 1 132 ? 0.012 -13.383 2.188 1 95.31 132 HIS B C 1
ATOM 3150 O O . HIS B 1 132 ? 0.588 -13.828 3.182 1 95.31 132 HIS B O 1
ATOM 3156 N N . PHE B 1 133 ? 0.408 -12.352 1.575 1 96.5 133 PHE B N 1
ATOM 3157 C CA . PHE B 1 133 ? 1.537 -11.539 2.014 1 96.5 133 PHE B CA 1
ATOM 3158 C C . PHE B 1 133 ? 1.057 -10.219 2.609 1 96.5 133 PHE B C 1
ATOM 3160 O O . PHE B 1 133 ? 0.283 -9.492 1.981 1 96.5 133 PHE B O 1
ATOM 3167 N N . SER B 1 134 ? 1.489 -9.906 3.82 1 96.38 134 SER B N 1
ATOM 3168 C CA . SER B 1 134 ? 1.339 -8.539 4.312 1 96.38 134 SER B CA 1
ATOM 3169 C C . SER B 1 134 ? 2.207 -7.566 3.521 1 96.38 134 SER B C 1
ATOM 3171 O O . SER B 1 134 ? 3.002 -7.98 2.676 1 96.38 134 SER B O 1
ATOM 3173 N N . THR B 1 135 ? 2.045 -6.312 3.793 1 96.25 135 THR B N 1
ATOM 3174 C CA . THR B 1 135 ? 2.902 -5.324 3.146 1 96.25 135 THR B CA 1
ATOM 3175 C C . THR B 1 135 ? 4.371 -5.609 3.439 1 96.25 135 THR B C 1
ATOM 3177 O O . THR B 1 135 ? 5.203 -5.617 2.529 1 96.25 135 THR B O 1
ATOM 3180 N N . LEU B 1 136 ? 4.621 -5.906 4.648 1 95.12 136 LEU B N 1
ATOM 3181 C CA . LEU B 1 136 ? 5.996 -6.184 5.055 1 95.12 136 LEU B CA 1
ATOM 3182 C C . LEU B 1 136 ? 6.508 -7.457 4.395 1 95.12 136 LEU B C 1
ATOM 3184 O O . LEU B 1 136 ? 7.664 -7.516 3.965 1 95.12 136 LEU B O 1
ATOM 3188 N N . ASP B 1 137 ? 5.652 -8.477 4.367 1 96.31 137 ASP B N 1
ATOM 3189 C CA . ASP B 1 137 ? 6.031 -9.719 3.701 1 96.31 137 ASP B CA 1
ATOM 3190 C C . ASP B 1 137 ? 6.383 -9.477 2.234 1 96.31 137 ASP B C 1
ATOM 3192 O O . ASP B 1 137 ? 7.355 -10.031 1.723 1 96.31 137 ASP B O 1
ATOM 3196 N N . MET B 1 138 ? 5.594 -8.656 1.583 1 97.81 138 MET B N 1
ATOM 3197 C CA . MET B 1 138 ? 5.82 -8.359 0.172 1 97.81 138 MET B CA 1
ATOM 3198 C C . MET B 1 138 ? 7.145 -7.629 -0.024 1 97.81 138 MET B C 1
ATOM 3200 O O . MET B 1 138 ? 7.887 -7.922 -0.961 1 97.81 138 MET B O 1
ATOM 3204 N N . ILE B 1 139 ? 7.434 -6.727 0.849 1 97.19 139 ILE B N 1
ATOM 3205 C CA . ILE B 1 139 ? 8.688 -5.98 0.762 1 97.19 139 ILE B CA 1
ATOM 3206 C C . ILE B 1 139 ? 9.867 -6.938 0.907 1 97.19 139 ILE B C 1
ATOM 3208 O O . ILE B 1 139 ? 10.82 -6.875 0.131 1 97.19 139 ILE B O 1
ATOM 3212 N N . LYS B 1 140 ? 9.797 -7.832 1.864 1 97 140 LYS B N 1
ATOM 3213 C CA . LYS B 1 140 ? 10.859 -8.812 2.055 1 97 140 LYS B CA 1
ATOM 3214 C C . LYS B 1 140 ? 10.992 -9.727 0.838 1 97 140 LYS B C 1
ATOM 3216 O O . LYS B 1 140 ? 12.102 -10.062 0.423 1 97 140 LYS B O 1
ATOM 3221 N N . PHE B 1 141 ? 9.844 -10.086 0.32 1 98.44 141 PHE B N 1
ATOM 3222 C CA . PHE B 1 141 ? 9.852 -10.898 -0.889 1 98.44 141 PHE B CA 1
ATOM 3223 C C . PHE B 1 141 ? 10.523 -10.148 -2.039 1 98.44 141 PHE B C 1
ATOM 3225 O O . PHE B 1 141 ? 11.359 -10.711 -2.744 1 98.44 141 PHE B O 1
ATOM 3232 N N . LEU B 1 142 ? 10.148 -8.922 -2.242 1 98.44 142 LEU B N 1
ATOM 3233 C CA . LEU B 1 142 ? 10.711 -8.133 -3.342 1 98.44 142 LEU B CA 1
ATOM 3234 C C . LEU B 1 142 ? 12.219 -7.969 -3.18 1 98.44 142 LEU B C 1
ATOM 3236 O O . LEU B 1 142 ? 12.961 -8.047 -4.16 1 98.44 142 LEU B O 1
ATOM 3240 N N . SER B 1 143 ? 12.641 -7.73 -1.97 1 97.69 143 SER B N 1
ATOM 3241 C CA . SER B 1 143 ? 14.07 -7.668 -1.684 1 97.69 143 SER B CA 1
ATOM 3242 C C . SER B 1 143 ? 14.758 -8.984 -2.02 1 97.69 143 SER B C 1
ATOM 3244 O O . SER B 1 143 ? 15.781 -9 -2.705 1 97.69 143 SER B O 1
ATOM 3246 N N . SER B 1 144 ? 14.164 -10.047 -1.595 1 98.31 144 SER B N 1
ATOM 3247 C CA . SER B 1 144 ? 14.711 -11.375 -1.854 1 98.31 144 SER B CA 1
ATOM 3248 C C . SER B 1 144 ? 14.742 -11.672 -3.348 1 98.31 144 SER B C 1
ATOM 3250 O O . SER B 1 144 ? 15.719 -12.242 -3.852 1 98.31 144 SER B O 1
ATOM 3252 N N . ALA B 1 145 ? 13.672 -11.297 -4.012 1 98.62 145 ALA B N 1
ATOM 3253 C CA . ALA B 1 145 ? 13.578 -11.508 -5.457 1 98.62 145 ALA B CA 1
ATOM 3254 C C . ALA B 1 145 ? 14.664 -10.734 -6.195 1 98.62 145 ALA B C 1
ATOM 3256 O O . ALA B 1 145 ? 15.305 -11.266 -7.105 1 98.62 145 ALA B O 1
ATOM 3257 N N . SER B 1 146 ? 14.867 -9.5 -5.773 1 97.88 146 SER B N 1
ATOM 3258 C CA . SER B 1 146 ? 15.883 -8.68 -6.418 1 97.88 146 SER B CA 1
ATOM 3259 C C . SER B 1 146 ? 17.281 -9.297 -6.262 1 97.88 146 SER B C 1
ATOM 3261 O O . SER B 1 146 ? 18.094 -9.219 -7.176 1 97.88 146 SER B O 1
ATOM 3263 N N . LEU B 1 147 ? 17.531 -9.914 -5.168 1 97.88 147 LEU B N 1
ATOM 3264 C CA . LEU B 1 147 ? 18.812 -10.555 -4.891 1 97.88 147 LEU B CA 1
ATOM 3265 C C . LEU B 1 147 ? 18.938 -11.852 -5.684 1 97.88 147 LEU B C 1
ATOM 3267 O O . LEU B 1 147 ? 20.047 -12.359 -5.863 1 97.88 147 LEU B O 1
ATOM 3271 N N . SER B 1 148 ? 17.828 -12.359 -6.148 1 98.5 148 SER B N 1
ATOM 3272 C CA . SER B 1 148 ? 17.812 -13.68 -6.77 1 98.5 148 SER B CA 1
ATOM 3273 C C . SER B 1 148 ? 17.766 -13.57 -8.289 1 98.5 148 SER B C 1
ATOM 3275 O O . SER B 1 148 ? 17.656 -14.586 -8.984 1 98.5 148 SER B O 1
ATOM 3277 N N . LEU B 1 149 ? 17.797 -12.359 -8.773 1 98.06 149 LEU B N 1
ATOM 3278 C CA . LEU B 1 149 ? 17.672 -12.125 -10.211 1 98.06 149 LEU B CA 1
ATOM 3279 C C . LEU B 1 149 ? 19.016 -11.688 -10.805 1 98.06 149 LEU B C 1
ATOM 3281 O O . LEU B 1 149 ? 19.812 -11.023 -10.125 1 98.06 149 LEU B O 1
ATOM 3285 N N . LYS B 1 150 ? 19.234 -12.125 -12.016 1 96.25 150 LYS B N 1
ATOM 3286 C CA . LYS B 1 150 ? 20.312 -11.531 -12.805 1 96.25 150 LYS B CA 1
ATOM 3287 C C . LYS B 1 150 ? 20.078 -10.031 -13 1 96.25 150 LYS B C 1
ATOM 3289 O O . LYS B 1 150 ? 18.984 -9.531 -12.75 1 96.25 150 LYS B O 1
ATOM 3294 N N . GLU B 1 151 ? 21.078 -9.273 -13.492 1 95.12 151 GLU B N 1
ATOM 3295 C CA . GLU B 1 151 ? 21 -7.828 -13.672 1 95.12 151 GLU B CA 1
ATOM 3296 C C . GLU B 1 151 ? 19.875 -7.445 -14.633 1 95.12 151 GLU B C 1
ATOM 3298 O O . GLU B 1 151 ? 19.219 -6.414 -14.453 1 95.12 151 GLU B O 1
ATOM 3303 N N . ASP B 1 152 ? 19.672 -8.258 -15.594 1 94.31 152 ASP B N 1
ATOM 3304 C CA . ASP B 1 152 ? 18.609 -7.996 -16.562 1 94.31 152 ASP B CA 1
ATOM 3305 C C . ASP B 1 152 ? 17.406 -8.898 -16.328 1 94.31 152 ASP B C 1
ATOM 3307 O O . ASP B 1 152 ? 16.625 -9.148 -17.25 1 94.31 152 ASP B O 1
ATOM 3311 N N . GLY B 1 153 ? 17.312 -9.492 -15.117 1 95.56 153 GLY B N 1
ATOM 3312 C CA . GLY B 1 153 ? 16.234 -10.422 -14.789 1 95.56 153 GLY B CA 1
ATOM 3313 C C . GLY B 1 153 ? 14.891 -9.742 -14.672 1 95.56 153 GLY B C 1
ATOM 3314 O O . GLY B 1 153 ? 14.805 -8.516 -14.633 1 95.56 153 GLY B O 1
ATOM 3315 N N . ILE B 1 154 ? 13.852 -10.602 -14.672 1 96.94 154 ILE B N 1
ATOM 3316 C CA . ILE B 1 154 ? 12.477 -10.117 -14.672 1 96.94 154 ILE B CA 1
ATOM 3317 C C . ILE B 1 154 ? 11.695 -10.773 -13.531 1 96.94 154 ILE B C 1
ATOM 3319 O O . ILE B 1 154 ? 11.805 -11.977 -13.312 1 96.94 154 ILE B O 1
ATOM 3323 N N . LEU B 1 155 ? 11.008 -9.953 -12.797 1 98.44 155 LEU B N 1
ATOM 3324 C CA . LEU B 1 155 ? 10.023 -10.445 -11.844 1 98.44 155 LEU B CA 1
ATOM 3325 C C . LEU B 1 155 ? 8.609 -10.281 -12.391 1 98.44 155 LEU B C 1
ATOM 3327 O O . LEU B 1 155 ? 8.242 -9.203 -12.867 1 98.44 155 LEU B O 1
ATOM 3331 N N . LEU B 1 156 ? 7.844 -11.352 -12.367 1 98.44 156 LEU B N 1
ATOM 3332 C CA . LEU B 1 156 ? 6.434 -11.352 -12.742 1 98.44 156 LEU B CA 1
ATOM 3333 C C . LEU B 1 156 ? 5.551 -11.703 -11.555 1 98.44 156 LEU B C 1
ATOM 3335 O O . LEU B 1 156 ? 5.742 -12.734 -10.914 1 98.44 156 LEU B O 1
ATOM 3339 N N . ILE B 1 157 ? 4.637 -10.828 -11.273 1 98.75 157 ILE B N 1
ATOM 3340 C CA . ILE B 1 157 ? 3.645 -11.086 -10.242 1 98.75 157 ILE B CA 1
ATOM 3341 C C . ILE B 1 157 ? 2.244 -11.047 -10.844 1 98.75 157 ILE B C 1
ATOM 3343 O O . ILE B 1 157 ? 1.751 -9.984 -11.219 1 98.75 157 ILE B O 1
ATOM 3347 N N . GLN B 1 158 ? 1.66 -12.18 -10.945 1 98.12 158 GLN B N 1
ATOM 3348 C CA . GLN B 1 158 ? 0.29 -12.25 -11.445 1 98.12 158 GLN B CA 1
ATOM 3349 C C . GLN B 1 158 ? -0.713 -12.25 -10.297 1 98.12 158 GLN B C 1
ATOM 3351 O O . GLN B 1 158 ? -0.57 -13.016 -9.336 1 98.12 158 GLN B O 1
ATOM 3356 N N . GLY B 1 159 ? -1.607 -11.367 -10.32 1 95.75 159 GLY B N 1
ATOM 3357 C CA . GLY B 1 159 ? -2.604 -11.305 -9.266 1 95.75 159 GLY B CA 1
ATOM 3358 C C . GLY B 1 159 ? -3.828 -10.492 -9.641 1 95.75 159 GLY B C 1
ATOM 3359 O O . GLY B 1 159 ? -4.156 -10.375 -10.828 1 95.75 159 GLY B O 1
ATOM 3360 N N . MET B 1 160 ? -4.559 -10.164 -8.594 1 95.69 160 MET B N 1
ATOM 3361 C CA . MET B 1 160 ? -5.832 -9.469 -8.766 1 95.69 160 MET B CA 1
ATOM 3362 C C . MET B 1 160 ? -5.848 -8.172 -7.965 1 95.69 160 MET B C 1
ATOM 3364 O O . MET B 1 160 ? -5.207 -8.07 -6.918 1 95.69 160 MET B O 1
ATOM 3368 N N . ASN B 1 161 ? -6.602 -7.207 -8.539 1 95.88 161 ASN B N 1
ATOM 3369 C CA . ASN B 1 161 ? -6.91 -5.984 -7.805 1 95.88 161 ASN B CA 1
ATOM 3370 C C . ASN B 1 161 ? -8.047 -6.199 -6.809 1 95.88 161 ASN B C 1
ATOM 3372 O O . ASN B 1 161 ? -9.203 -5.891 -7.105 1 95.88 161 ASN B O 1
ATOM 3376 N N . MET B 1 162 ? -7.727 -6.59 -5.68 1 94.56 162 MET B N 1
ATOM 3377 C CA . MET B 1 162 ? -8.719 -7.008 -4.695 1 94.56 162 MET B CA 1
ATOM 3378 C C . MET B 1 162 ? -9.406 -5.797 -4.066 1 94.56 162 MET B C 1
ATOM 3380 O O . MET B 1 162 ? -10.586 -5.863 -3.713 1 94.56 162 MET B O 1
ATOM 3384 N N . LEU B 1 163 ? -8.664 -4.727 -3.906 1 93.75 163 LEU B N 1
ATOM 3385 C CA . LEU B 1 163 ? -9.273 -3.512 -3.367 1 93.75 163 LEU B CA 1
ATOM 3386 C C . LEU B 1 163 ? -10.406 -3.029 -4.262 1 93.75 163 LEU B C 1
ATOM 3388 O O . LEU B 1 163 ? -11.469 -2.631 -3.77 1 93.75 163 LEU B O 1
ATOM 3392 N N . LEU B 1 164 ? -10.148 -3.049 -5.527 1 92.88 164 LEU B N 1
ATOM 3393 C CA . LEU B 1 164 ? -11.188 -2.637 -6.469 1 92.88 164 LEU B CA 1
ATOM 3394 C C . LEU B 1 164 ? -12.438 -3.498 -6.309 1 92.88 164 LEU B C 1
ATOM 3396 O O . LEU B 1 164 ? -13.555 -2.99 -6.383 1 92.88 164 LEU B O 1
ATOM 3400 N N . ASP B 1 165 ? -12.203 -4.734 -6.082 1 91.56 165 ASP B N 1
ATOM 3401 C CA . ASP B 1 165 ? -13.328 -5.645 -5.863 1 91.56 165 ASP B CA 1
ATOM 3402 C C . ASP B 1 165 ? -14.141 -5.227 -4.641 1 91.56 165 ASP B C 1
ATOM 3404 O O . ASP B 1 165 ? -15.375 -5.207 -4.684 1 91.56 165 ASP B O 1
ATOM 3408 N N . ILE B 1 166 ? -13.5 -4.898 -3.607 1 92.25 166 ILE B N 1
ATOM 3409 C CA . ILE B 1 166 ? -14.148 -4.477 -2.369 1 92.25 166 ILE B CA 1
ATOM 3410 C C . ILE B 1 166 ? -14.875 -3.152 -2.588 1 92.25 166 ILE B C 1
ATOM 3412 O O . ILE B 1 166 ? -15.977 -2.949 -2.072 1 92.25 166 ILE B O 1
ATOM 3416 N N . ILE B 1 167 ? -14.234 -2.301 -3.326 1 92.5 167 ILE B N 1
ATOM 3417 C CA . ILE B 1 167 ? -14.82 -0.994 -3.613 1 92.5 167 ILE B CA 1
ATOM 3418 C C . ILE B 1 167 ? -16.125 -1.171 -4.383 1 92.5 167 ILE B C 1
ATOM 3420 O O . ILE B 1 167 ? -17.125 -0.506 -4.09 1 92.5 167 ILE B O 1
ATOM 3424 N N . ASN B 1 168 ? -16.172 -2.076 -5.289 1 92.12 168 ASN B N 1
ATOM 3425 C CA . ASN B 1 168 ? -17.312 -2.266 -6.168 1 92.12 168 ASN B CA 1
ATOM 3426 C C . ASN B 1 168 ? -18.406 -3.096 -5.496 1 92.12 168 ASN B C 1
ATOM 3428 O O . ASN B 1 168 ? -19.594 -2.824 -5.668 1 92.12 168 ASN B O 1
ATOM 3432 N N . LYS B 1 169 ? -17.984 -4.039 -4.711 1 92.38 169 LYS B N 1
ATOM 3433 C CA . LYS B 1 169 ? -18.953 -5 -4.203 1 92.38 169 LYS B CA 1
ATOM 3434 C C . LYS B 1 169 ? -19.203 -4.805 -2.709 1 92.38 169 LYS B C 1
ATOM 3436 O O . LYS B 1 169 ? -20.156 -5.34 -2.152 1 92.38 169 LYS B O 1
ATOM 3441 N N . GLY B 1 170 ? -18.312 -4.09 -2.109 1 93.06 170 GLY B N 1
ATOM 3442 C CA . GLY B 1 170 ? -18.375 -3.953 -0.662 1 93.06 170 GLY B CA 1
ATOM 3443 C C . GLY B 1 170 ? -17.719 -5.098 0.076 1 93.06 170 GLY B C 1
ATOM 3444 O O . GLY B 1 170 ? -17.797 -6.25 -0.354 1 93.06 170 GLY B O 1
ATOM 3445 N N . TYR B 1 171 ? -17.125 -4.793 1.192 1 95.19 171 TYR B N 1
ATOM 3446 C CA . TYR B 1 171 ? -16.562 -5.836 2.049 1 95.19 171 TYR B CA 1
ATOM 3447 C C . TYR B 1 171 ? -17.672 -6.625 2.74 1 95.19 171 TYR B C 1
ATOM 3449 O O . TYR B 1 171 ? -18.656 -6.047 3.215 1 95.19 171 TYR B O 1
ATOM 3457 N N . LYS B 1 172 ? -17.516 -7.906 2.777 1 95.25 172 LYS B N 1
ATOM 3458 C CA . LYS B 1 172 ? -18.531 -8.766 3.387 1 95.25 172 LYS B CA 1
ATOM 3459 C C . LYS B 1 172 ? -18.016 -9.375 4.691 1 95.25 172 LYS B C 1
ATOM 3461 O O . LYS B 1 172 ? -16.969 -10.023 4.715 1 95.25 172 LYS B O 1
ATOM 3466 N N . GLN B 1 173 ? -18.812 -9.242 5.695 1 96.06 173 GLN B N 1
ATOM 3467 C CA . GLN B 1 173 ? -18.5 -9.852 6.98 1 96.06 173 GLN B CA 1
ATOM 3468 C C . GLN B 1 173 ? -18.641 -11.367 6.922 1 96.06 173 GLN B C 1
ATOM 3470 O O . GLN B 1 173 ? -17.906 -12.086 7.609 1 96.06 173 GLN B O 1
ATOM 3475 N N . VAL B 1 174 ? -19.578 -11.781 6.191 1 97.44 174 VAL B N 1
ATOM 3476 C CA . VAL B 1 174 ? -19.812 -13.195 5.895 1 97.44 174 VAL B CA 1
ATOM 3477 C C . VAL B 1 174 ? -19.938 -13.391 4.387 1 97.44 174 VAL B C 1
ATOM 3479 O O . VAL B 1 174 ? -20.656 -12.656 3.713 1 97.44 174 VAL B O 1
ATOM 3482 N N . LEU B 1 175 ? -19.234 -14.359 3.867 1 96.5 175 LEU B N 1
ATOM 3483 C CA . LEU B 1 175 ? -19.234 -14.609 2.43 1 96.5 175 LEU B CA 1
ATOM 3484 C C . LEU B 1 175 ? -19.453 -16.094 2.137 1 96.5 175 LEU B C 1
ATOM 3486 O O . LEU B 1 175 ? -18.734 -16.953 2.668 1 96.5 175 LEU B O 1
ATOM 3490 N N . PRO B 1 176 ? -20.5 -16.375 1.365 1 97.06 176 PRO B N 1
ATOM 3491 C CA . PRO B 1 176 ? -20.562 -17.75 0.831 1 97.06 176 PRO B CA 1
ATOM 3492 C C . PRO B 1 176 ? -19.469 -18.016 -0.202 1 97.06 176 PRO B C 1
ATOM 3494 O O . PRO B 1 176 ? -19.375 -17.312 -1.214 1 97.06 176 PRO B O 1
ATOM 3497 N N . GLU B 1 177 ? -18.625 -18.938 0.069 1 96.38 177 GLU B N 1
ATOM 3498 C CA . GLU B 1 177 ? -17.484 -19.25 -0.8 1 96.38 177 GLU B CA 1
ATOM 3499 C C . GLU B 1 177 ? -17.844 -20.344 -1.792 1 96.38 177 GLU B C 1
ATOM 3501 O O . GLU B 1 177 ? -17.469 -20.281 -2.965 1 96.38 177 GLU B O 1
ATOM 3506 N N . LYS B 1 178 ? -18.438 -21.344 -1.31 1 96.38 178 LYS B N 1
ATOM 3507 C CA . LYS B 1 178 ? -18.922 -22.484 -2.098 1 96.38 178 LYS B CA 1
ATOM 3508 C C . LYS B 1 178 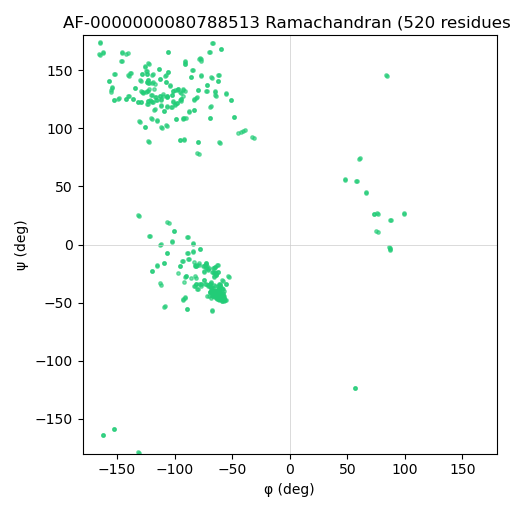? -20.172 -23.094 -1.472 1 96.38 178 LYS B C 1
ATOM 3510 O O . LYS B 1 178 ? -20.156 -23.453 -0.292 1 96.38 178 LYS B O 1
ATOM 3515 N N . VAL B 1 179 ? -21.25 -23.172 -2.318 1 97 179 VAL B N 1
ATOM 3516 C CA . VAL B 1 179 ? -22.5 -23.75 -1.83 1 97 179 VAL B CA 1
ATOM 3517 C C . VAL B 1 179 ? -23 -24.797 -2.818 1 97 179 VAL B C 1
ATOM 3519 O O . VAL B 1 179 ? -23.469 -24.453 -3.912 1 97 179 VAL B O 1
ATOM 3522 N N . THR B 1 180 ? -22.828 -25.969 -2.395 1 96.44 180 THR B N 1
ATOM 3523 C CA . THR B 1 180 ? -23.359 -27.109 -3.115 1 96.44 180 THR B CA 1
ATOM 3524 C C . THR B 1 180 ? -24.125 -28.047 -2.174 1 96.44 180 THR B C 1
ATOM 3526 O O . THR B 1 180 ? -24.266 -27.75 -0.986 1 96.44 180 THR B O 1
ATOM 3529 N N . ASP B 1 181 ? -24.625 -29.141 -2.807 1 95.69 181 ASP B N 1
ATOM 3530 C CA . ASP B 1 181 ? -25.375 -30.094 -1.995 1 95.69 181 ASP B CA 1
ATOM 3531 C C . ASP B 1 181 ? -24.484 -30.766 -0.956 1 95.69 181 ASP B C 1
ATOM 3533 O O . ASP B 1 181 ? -24.953 -31.156 0.117 1 95.69 181 ASP B O 1
ATOM 3537 N N . ASN B 1 182 ? -23.266 -30.875 -1.214 1 95.12 182 ASN B N 1
ATOM 3538 C CA . ASN B 1 182 ? -22.375 -31.641 -0.345 1 95.12 182 ASN B CA 1
ATOM 3539 C C . ASN B 1 182 ? -21.375 -30.719 0.36 1 95.12 182 ASN B C 1
ATOM 3541 O O . ASN B 1 182 ? -20.547 -31.203 1.138 1 95.12 182 ASN B O 1
ATOM 3545 N N . LYS B 1 183 ? -21.453 -29.375 0.088 1 96.56 183 LYS B N 1
ATOM 3546 C CA . LYS B 1 183 ? -20.516 -28.438 0.701 1 96.56 183 LYS B CA 1
ATOM 3547 C C . LYS B 1 183 ? -21.141 -27.047 0.841 1 96.56 183 LYS B C 1
ATOM 3549 O O . LYS B 1 183 ? -21.641 -26.484 -0.136 1 96.56 183 LYS B O 1
ATOM 3554 N N . VAL B 1 184 ? -21.125 -26.609 2.061 1 98.19 184 VAL B N 1
ATOM 3555 C CA . VAL B 1 184 ? -21.531 -25.234 2.35 1 98.19 184 VAL B CA 1
ATOM 3556 C C . VAL B 1 184 ? -20.391 -24.5 3.047 1 98.19 184 VAL B C 1
ATOM 3558 O O . VAL B 1 184 ? -20.328 -24.453 4.277 1 98.19 184 VAL B O 1
ATOM 3561 N N . LEU B 1 185 ? -19.531 -23.906 2.234 1 98.25 185 LEU B N 1
ATOM 3562 C CA . LEU B 1 185 ? -18.344 -23.203 2.734 1 98.25 185 LEU B CA 1
ATOM 3563 C C . LEU B 1 185 ? -18.594 -21.703 2.832 1 98.25 185 LEU B C 1
ATOM 3565 O O . LEU B 1 185 ? -18.953 -21.062 1.843 1 98.25 185 LEU B O 1
ATOM 3569 N N . ILE B 1 186 ? -18.438 -21.188 4.02 1 98.25 186 ILE B N 1
ATOM 3570 C CA . ILE B 1 186 ? -18.547 -19.75 4.219 1 98.25 186 ILE B CA 1
ATOM 3571 C C . ILE B 1 186 ? -17.266 -19.203 4.828 1 98.25 186 ILE B C 1
ATOM 3573 O O . ILE B 1 186 ? -16.469 -19.969 5.395 1 98.25 186 ILE B O 1
ATOM 3577 N N . SER B 1 187 ? -16.953 -18 4.668 1 97.5 187 SER B N 1
ATOM 3578 C CA . SER B 1 187 ? -15.875 -17.312 5.363 1 97.5 187 SER B CA 1
ATOM 3579 C C . SER B 1 187 ? -16.406 -16.141 6.18 1 97.5 187 SER B C 1
ATOM 3581 O O . SER B 1 187 ? -17.359 -15.461 5.766 1 97.5 187 SER B O 1
ATOM 3583 N N . LEU B 1 188 ? -15.867 -15.969 7.379 1 98.06 188 LEU B N 1
ATOM 3584 C CA . LEU B 1 188 ? -16.281 -14.914 8.297 1 98.06 188 LEU B CA 1
ATOM 3585 C C . LEU B 1 188 ? -15.109 -14.023 8.68 1 98.06 188 LEU B C 1
ATOM 3587 O O . LEU B 1 188 ? -14.008 -14.516 8.914 1 98.06 188 LEU B O 1
ATOM 3591 N N . HIS B 1 189 ? -15.406 -12.742 8.727 1 97.44 189 HIS B N 1
ATOM 3592 C CA . HIS B 1 189 ? -14.43 -11.789 9.25 1 97.44 189 HIS B CA 1
ATOM 3593 C C . HIS B 1 189 ? -14.156 -12.039 10.727 1 97.44 189 HIS B C 1
ATOM 3595 O O . HIS B 1 189 ? -15.086 -12.195 11.516 1 97.44 189 HIS B O 1
ATOM 3601 N N . VAL B 1 190 ? -12.891 -12.078 11.07 1 97.06 190 VAL B N 1
ATOM 3602 C CA . VAL B 1 190 ? -12.5 -12.258 12.461 1 97.06 190 VAL B CA 1
ATOM 3603 C C . VAL B 1 190 ? -11.906 -10.961 13.008 1 97.06 190 VAL B C 1
ATOM 3605 O O . VAL B 1 190 ? -12.344 -10.461 14.047 1 97.06 190 VAL B O 1
ATOM 3608 N N . SER B 1 191 ? -10.922 -10.422 12.336 1 96.38 191 SER B N 1
ATOM 3609 C CA . SER B 1 191 ? -10.242 -9.211 12.797 1 96.38 191 SER B CA 1
ATOM 3610 C C . SER B 1 191 ? -9.461 -8.555 11.664 1 96.38 191 SER B C 1
ATOM 3612 O O . SER B 1 191 ? -9.305 -9.133 10.586 1 96.38 191 SER B O 1
ATOM 3614 N N . TYR B 1 192 ? -9.102 -7.355 11.945 1 95.88 192 TYR B N 1
ATOM 3615 C CA . TYR B 1 192 ? -8.234 -6.574 11.07 1 95.88 192 TYR B CA 1
ATOM 3616 C C . TYR B 1 192 ? -6.949 -6.176 11.781 1 95.88 192 TYR B C 1
ATOM 3618 O O . TYR B 1 192 ? -6.984 -5.609 12.875 1 95.88 192 TYR B O 1
ATOM 3626 N N . ASP B 1 193 ? -5.801 -6.57 11.195 1 95.81 193 ASP B N 1
ATOM 3627 C CA . ASP B 1 193 ? -4.496 -6.176 11.719 1 95.81 193 ASP B CA 1
ATOM 3628 C C . ASP B 1 193 ? -4 -4.898 11.039 1 95.81 193 ASP B C 1
ATOM 3630 O O . ASP B 1 193 ? -3.525 -4.938 9.898 1 95.81 193 ASP B O 1
ATOM 3634 N N . GLU B 1 194 ? -3.967 -3.789 11.68 1 93.19 194 GLU B N 1
ATOM 3635 C CA . GLU B 1 194 ? -3.648 -2.488 11.102 1 93.19 194 GLU B CA 1
ATOM 3636 C C . GLU B 1 194 ? -2.156 -2.361 10.812 1 93.19 194 GLU B C 1
ATOM 3638 O O . GLU B 1 194 ? -1.744 -1.536 9.992 1 93.19 194 GLU B O 1
ATOM 3643 N N . ILE B 1 195 ? -1.345 -3.113 11.5 1 94 195 ILE B N 1
ATOM 3644 C CA . ILE B 1 195 ? 0.101 -3.057 11.312 1 94 195 ILE B CA 1
ATOM 3645 C C . ILE B 1 195 ? 0.494 -3.855 10.07 1 94 195 ILE B C 1
ATOM 3647 O O . ILE B 1 195 ? 1.305 -3.4 9.258 1 94 195 ILE B O 1
ATOM 3651 N N . ARG B 1 196 ? -0.184 -4.957 9.906 1 95 196 ARG B N 1
ATOM 3652 C CA . ARG B 1 196 ? 0.161 -5.836 8.789 1 95 196 ARG B CA 1
ATOM 3653 C C . ARG B 1 196 ? -0.728 -5.566 7.582 1 95 196 ARG B C 1
ATOM 3655 O O . ARG B 1 196 ? -0.418 -5.992 6.469 1 95 196 ARG B O 1
ATOM 3662 N N . GLY B 1 197 ? -1.844 -4.922 7.762 1 95.56 197 GLY B N 1
ATOM 3663 C CA . GLY B 1 197 ? -2.793 -4.656 6.691 1 95.56 197 GLY B CA 1
ATOM 3664 C C . GLY B 1 197 ? -3.566 -5.887 6.262 1 95.56 197 GLY B C 1
ATOM 3665 O O . GLY B 1 197 ? -3.992 -5.988 5.109 1 95.56 197 GLY B O 1
ATOM 3666 N N . THR B 1 198 ? -3.715 -6.848 7.164 1 96.88 198 THR B N 1
ATOM 3667 C CA . THR B 1 198 ? -4.352 -8.102 6.785 1 96.88 198 THR B CA 1
ATOM 3668 C C . THR B 1 198 ? -5.684 -8.273 7.512 1 96.88 198 THR B C 1
ATOM 3670 O O . THR B 1 198 ? -5.871 -7.742 8.609 1 96.88 198 THR B O 1
ATOM 3673 N N . PHE B 1 199 ? -6.555 -8.969 6.852 1 96.62 199 PHE B N 1
ATOM 3674 C CA . PHE B 1 199 ? -7.848 -9.367 7.398 1 96.62 199 PHE B CA 1
ATOM 3675 C C . PHE B 1 199 ? -7.855 -10.859 7.727 1 96.62 199 PHE B C 1
ATOM 3677 O O . PHE B 1 199 ? -7.645 -11.695 6.848 1 96.62 199 PHE B O 1
ATOM 3684 N N . ARG B 1 200 ? -8.055 -11.117 8.984 1 97.12 200 ARG B N 1
ATOM 3685 C CA . ARG B 1 200 ? -8.172 -12.516 9.406 1 97.12 200 ARG B CA 1
ATOM 3686 C C . ARG B 1 200 ? -9.586 -13.039 9.188 1 97.12 200 ARG B C 1
ATOM 3688 O O . ARG B 1 200 ? -10.555 -12.43 9.648 1 97.12 200 ARG B O 1
ATOM 3695 N N . ARG B 1 201 ? -9.625 -14.109 8.477 1 97.06 201 ARG B N 1
ATOM 3696 C CA . ARG B 1 201 ? -10.93 -14.727 8.219 1 97.06 201 ARG B CA 1
ATOM 3697 C C . ARG B 1 201 ? -10.906 -16.203 8.57 1 97.06 201 ARG B C 1
ATOM 3699 O O . ARG B 1 201 ? -9.883 -16.875 8.422 1 97.06 201 ARG B O 1
ATOM 3706 N N . ILE B 1 202 ? -11.992 -16.641 9 1 97.31 202 ILE B N 1
ATOM 3707 C CA . ILE B 1 202 ? -12.156 -18.062 9.227 1 97.31 202 ILE B CA 1
ATOM 3708 C C . ILE B 1 202 ? -13.055 -18.656 8.148 1 97.31 202 ILE B C 1
ATOM 3710 O O . ILE B 1 202 ? -14.109 -18.109 7.824 1 97.31 202 ILE B O 1
ATOM 3714 N N . TYR B 1 203 ? -12.57 -19.672 7.543 1 97.06 203 TYR B N 1
ATOM 3715 C CA . TYR B 1 203 ? -13.352 -20.484 6.621 1 97.06 203 TYR B CA 1
ATOM 3716 C C . TYR B 1 203 ? -13.906 -21.719 7.32 1 97.06 203 TYR B C 1
ATOM 3718 O O . TYR B 1 203 ? -13.188 -22.406 8.047 1 97.06 203 TYR B O 1
ATOM 3726 N N . ILE B 1 204 ? -15.172 -21.953 7.066 1 97.38 204 ILE B N 1
ATOM 3727 C CA . ILE B 1 204 ? -15.789 -23.094 7.727 1 97.38 204 ILE B CA 1
ATOM 3728 C C . ILE B 1 204 ? -16.766 -23.781 6.77 1 97.38 204 ILE B C 1
ATOM 3730 O O . ILE B 1 204 ? -17.625 -23.125 6.168 1 97.38 204 ILE B O 1
ATOM 3734 N N . ASP B 1 205 ? -16.531 -25.047 6.609 1 98 205 ASP B N 1
ATOM 3735 C CA . ASP B 1 205 ? -17.531 -25.875 5.934 1 98 205 ASP B CA 1
ATOM 3736 C C . ASP B 1 205 ? -18.625 -26.328 6.906 1 98 205 ASP B C 1
ATOM 3738 O O . ASP B 1 205 ? -18.375 -27.141 7.797 1 98 205 ASP B O 1
ATOM 3742 N N . LEU B 1 206 ? -19.812 -25.891 6.656 1 97.69 206 LEU B N 1
ATOM 3743 C CA . LEU B 1 206 ? -20.891 -26.094 7.617 1 97.69 206 LEU B CA 1
ATOM 3744 C C . LEU B 1 206 ? -21.344 -27.547 7.633 1 97.69 206 LEU B C 1
ATOM 3746 O O . LEU B 1 206 ? -22.047 -27.969 8.562 1 97.69 206 LEU B O 1
ATOM 3750 N N . ILE B 1 207 ? -21.016 -28.312 6.684 1 97.56 207 ILE B N 1
ATOM 3751 C CA . ILE B 1 207 ? -21.406 -29.719 6.617 1 97.56 207 ILE B CA 1
ATOM 3752 C C . ILE B 1 207 ? -20.359 -30.578 7.32 1 97.56 207 ILE B C 1
ATOM 3754 O O . ILE B 1 207 ? -20.672 -31.281 8.289 1 97.56 207 ILE B O 1
ATOM 3758 N N . SER B 1 208 ? -19.141 -30.516 6.969 1 96.31 208 SER B N 1
ATOM 3759 C CA . SER B 1 208 ? -18.094 -31.359 7.516 1 96.31 208 SER B CA 1
ATOM 3760 C C . SER B 1 208 ? -17.578 -30.812 8.844 1 96.31 208 SER B C 1
ATOM 3762 O O . SER B 1 208 ? -16.984 -31.547 9.633 1 96.31 208 SER B O 1
ATOM 3764 N N . GLY B 1 209 ? -17.688 -29.5 9.008 1 96.12 209 GLY B N 1
ATOM 3765 C CA . GLY B 1 209 ? -17.141 -28.859 10.195 1 96.12 209 GLY B CA 1
ATOM 3766 C C . GLY B 1 209 ? -15.672 -28.484 10.047 1 96.12 209 GLY B C 1
ATOM 3767 O O . GLY B 1 209 ? -15.109 -27.828 10.922 1 96.12 209 GLY B O 1
ATOM 3768 N N . ASN B 1 210 ? -15.07 -28.844 8.977 1 95.56 210 ASN B N 1
ATOM 3769 C CA . ASN B 1 210 ? -13.688 -28.453 8.75 1 95.56 210 ASN B CA 1
ATOM 3770 C C . ASN B 1 210 ? -13.531 -26.938 8.672 1 95.56 210 ASN B C 1
ATOM 3772 O O . ASN B 1 210 ? -14.406 -26.25 8.156 1 95.56 210 ASN B O 1
ATOM 3776 N N . ARG B 1 211 ? -12.453 -26.422 9.242 1 95.94 211 ARG B N 1
ATOM 3777 C CA . ARG B 1 211 ? -12.266 -24.984 9.25 1 95.94 211 ARG B CA 1
ATOM 3778 C C . ARG B 1 211 ? -10.789 -24.625 9.148 1 95.94 211 ARG B C 1
ATOM 3780 O O . ARG B 1 211 ? -9.914 -25.453 9.406 1 95.94 211 ARG B O 1
ATOM 3787 N N . ALA B 1 212 ? -10.531 -23.469 8.727 1 95.88 212 ALA B N 1
ATOM 3788 C CA . ALA B 1 212 ? -9.188 -22.906 8.617 1 95.88 212 ALA B CA 1
ATOM 3789 C C . ALA B 1 212 ? -9.203 -21.391 8.75 1 95.88 212 ALA B C 1
ATOM 3791 O O . ALA B 1 212 ? -10.18 -20.734 8.375 1 95.88 212 ALA B O 1
ATOM 3792 N N . ILE B 1 213 ? -8.148 -20.875 9.328 1 95.69 213 ILE B N 1
ATOM 3793 C CA . ILE B 1 213 ? -7.996 -19.438 9.469 1 95.69 213 ILE B CA 1
ATOM 3794 C C . ILE B 1 213 ? -6.922 -18.938 8.508 1 95.69 213 ILE B C 1
ATOM 3796 O O . ILE B 1 213 ? -5.879 -19.578 8.344 1 95.69 213 ILE B O 1
ATOM 3800 N N . VAL B 1 214 ? -7.207 -17.797 7.914 1 95 214 VAL B N 1
ATOM 3801 C CA . VAL B 1 214 ? -6.23 -17.234 6.984 1 95 214 VAL B CA 1
ATOM 3802 C C . VAL B 1 214 ? -6.16 -15.719 7.168 1 95 214 VAL B C 1
ATOM 3804 O O . VAL B 1 214 ? -7.145 -15.094 7.562 1 95 214 VAL B O 1
ATOM 3807 N N . ASP B 1 215 ? -5.043 -15.148 7.016 1 95.81 215 ASP B N 1
ATOM 3808 C CA . ASP B 1 215 ? -4.828 -13.703 6.93 1 95.81 215 ASP B CA 1
ATOM 3809 C C . ASP B 1 215 ? -4.629 -13.266 5.484 1 95.81 215 ASP B C 1
ATOM 3811 O O . ASP B 1 215 ? -3.719 -13.742 4.801 1 95.81 215 ASP B O 1
ATOM 3815 N N . LEU B 1 216 ? -5.477 -12.352 5.086 1 96.06 216 LEU B N 1
ATOM 3816 C CA . LEU B 1 216 ? -5.422 -11.891 3.703 1 96.06 216 LEU B CA 1
ATOM 3817 C C . LEU B 1 216 ? -5.238 -10.383 3.639 1 96.06 216 LEU B C 1
ATOM 3819 O O . LEU B 1 216 ? -5.824 -9.641 4.438 1 96.06 216 LEU B O 1
ATOM 3823 N N . LYS B 1 217 ? -4.469 -9.984 2.77 1 96.69 217 LYS B N 1
ATOM 3824 C CA . LYS B 1 217 ? -4.41 -8.562 2.43 1 96.69 217 LYS B CA 1
ATOM 3825 C C . LYS B 1 217 ? -5.125 -8.289 1.109 1 96.69 217 LYS B C 1
ATOM 3827 O O . LYS B 1 217 ? -4.945 -9.023 0.135 1 96.69 217 LYS B O 1
ATOM 3832 N N . PHE B 1 218 ? -5.883 -7.227 1.086 1 96.06 218 PHE B N 1
ATOM 3833 C CA . PHE B 1 218 ? -6.594 -6.832 -0.123 1 96.06 218 PHE B CA 1
ATOM 3834 C C . PHE B 1 218 ? -5.801 -5.793 -0.904 1 96.06 218 PHE B C 1
ATOM 3836 O O . PHE B 1 218 ? -6.059 -4.59 -0.789 1 96.06 218 PHE B O 1
ATOM 3843 N N . TRP B 1 219 ? -5.008 -6.285 -1.738 1 96.75 219 TRP B N 1
ATOM 3844 C CA . TRP B 1 219 ? -4.051 -5.469 -2.479 1 96.75 219 TRP B CA 1
ATOM 3845 C C . TRP B 1 219 ? -4.738 -4.711 -3.609 1 96.75 219 TRP B C 1
ATOM 3847 O O . TRP B 1 219 ? -5.695 -5.211 -4.207 1 96.75 219 TRP B O 1
ATOM 3857 N N . ASP B 1 220 ? -4.266 -3.535 -3.863 1 95.19 220 ASP B N 1
ATOM 3858 C CA . ASP B 1 220 ? -4.453 -2.975 -5.199 1 95.19 220 ASP B CA 1
ATOM 3859 C C . ASP B 1 220 ? -3.152 -3.016 -5.996 1 95.19 220 ASP B C 1
ATOM 3861 O O . ASP B 1 220 ? -2.092 -3.324 -5.453 1 95.19 220 ASP B O 1
ATOM 3865 N N . PHE B 1 221 ? -3.219 -2.83 -7.266 1 97.06 221 PHE B N 1
ATOM 3866 C CA . PHE B 1 221 ? -2.035 -2.912 -8.109 1 97.06 221 PHE B CA 1
ATOM 3867 C C . PHE B 1 221 ? -1.082 -1.758 -7.824 1 97.06 221 PHE B C 1
ATOM 3869 O O . PHE B 1 221 ? 0.138 -1.916 -7.91 1 97.06 221 PHE B O 1
ATOM 3876 N N . ALA B 1 222 ? -1.602 -0.603 -7.469 1 96.5 222 ALA B N 1
ATOM 3877 C CA . ALA B 1 222 ? -0.763 0.567 -7.223 1 96.5 222 ALA B CA 1
ATOM 3878 C C . ALA B 1 222 ? 0.232 0.302 -6.094 1 96.5 222 ALA B C 1
ATOM 3880 O O . ALA B 1 222 ? 1.392 0.714 -6.172 1 96.5 222 ALA B O 1
ATOM 3881 N N . GLU B 1 223 ? -0.264 -0.299 -5.043 1 97.06 223 GLU B N 1
ATOM 3882 C CA . GLU B 1 223 ? 0.632 -0.633 -3.939 1 97.06 223 GLU B CA 1
ATOM 3883 C C . GLU B 1 223 ? 1.745 -1.57 -4.398 1 97.06 223 GLU B C 1
ATOM 3885 O O . GLU B 1 223 ? 2.918 -1.345 -4.094 1 97.06 223 GLU B O 1
ATOM 3890 N N . ILE B 1 224 ? 1.403 -2.607 -5.133 1 97.88 224 ILE B N 1
ATOM 3891 C CA . ILE B 1 224 ? 2.391 -3.562 -5.625 1 97.88 224 ILE B CA 1
ATOM 3892 C C . ILE B 1 224 ? 3.365 -2.859 -6.566 1 97.88 224 ILE B C 1
ATOM 3894 O O . ILE B 1 224 ? 4.582 -3.012 -6.438 1 97.88 224 ILE B O 1
ATOM 3898 N N . LEU B 1 225 ? 2.83 -2.092 -7.48 1 97.94 225 LEU B N 1
ATOM 3899 C CA . LEU B 1 225 ? 3.652 -1.354 -8.438 1 97.94 225 LEU B CA 1
ATOM 3900 C C . LEU B 1 225 ? 4.609 -0.411 -7.711 1 97.94 225 LEU B C 1
ATOM 3902 O O . LEU B 1 225 ? 5.797 -0.352 -8.039 1 97.94 225 LEU B O 1
ATOM 3906 N N . GLY B 1 226 ? 4.059 0.308 -6.809 1 96.5 226 GLY B N 1
ATOM 3907 C CA . GLY B 1 226 ? 4.891 1.234 -6.059 1 96.5 226 GLY B CA 1
ATOM 3908 C C . GLY B 1 226 ? 6.051 0.556 -5.352 1 96.5 226 GLY B C 1
ATOM 3909 O O . GLY B 1 226 ? 7.188 1.021 -5.43 1 96.5 226 GLY B O 1
ATOM 3910 N N . LEU B 1 227 ? 5.754 -0.5 -4.672 1 97.25 227 LEU B N 1
ATOM 3911 C CA . LEU B 1 227 ? 6.805 -1.249 -3.992 1 97.25 227 LEU B CA 1
ATOM 3912 C C . LEU B 1 227 ? 7.844 -1.757 -4.984 1 97.25 227 LEU B C 1
ATOM 3914 O O . LEU B 1 227 ? 9.047 -1.659 -4.738 1 97.25 227 LEU B O 1
ATOM 3918 N N . CYS B 1 228 ? 7.363 -2.273 -6.09 1 98 228 CYS B N 1
ATOM 3919 C CA . CYS B 1 228 ? 8.266 -2.814 -7.102 1 98 228 CYS B CA 1
ATOM 3920 C C . CYS B 1 228 ? 9.203 -1.736 -7.633 1 98 228 CYS B C 1
ATOM 3922 O O . CYS B 1 228 ? 10.367 -2.01 -7.926 1 98 228 CYS B O 1
ATOM 3924 N N . LYS B 1 229 ? 8.734 -0.541 -7.75 1 96.69 229 LYS B N 1
ATOM 3925 C CA . LYS B 1 229 ? 9.523 0.547 -8.32 1 96.69 229 LYS B CA 1
ATOM 3926 C C . LYS B 1 229 ? 10.711 0.888 -7.426 1 96.69 229 LYS B C 1
ATOM 3928 O O . LYS B 1 229 ? 11.664 1.531 -7.871 1 96.69 229 LYS B O 1
ATOM 3933 N N . ILE B 1 230 ? 10.633 0.511 -6.191 1 96.5 230 ILE B N 1
ATOM 3934 C CA . ILE B 1 230 ? 11.758 0.716 -5.285 1 96.5 230 ILE B CA 1
ATOM 3935 C C . ILE B 1 230 ? 12.867 -0.271 -5.621 1 96.5 230 ILE B C 1
ATOM 3937 O O . ILE B 1 230 ? 14.055 0.078 -5.566 1 96.5 230 ILE B O 1
ATOM 3941 N N . PHE B 1 231 ? 12.5 -1.48 -6.062 1 97.31 231 PHE B N 1
ATOM 3942 C CA . PHE B 1 231 ? 13.469 -2.568 -6.188 1 97.31 231 PHE B CA 1
ATOM 3943 C C . PHE B 1 231 ? 13.797 -2.832 -7.648 1 97.31 231 PHE B C 1
ATOM 3945 O O . PHE B 1 231 ? 14.695 -3.619 -7.953 1 97.31 231 PHE B O 1
ATOM 3952 N N . PHE B 1 232 ? 13.102 -2.193 -8.547 1 97.44 232 PHE B N 1
ATOM 3953 C CA . PHE B 1 232 ? 13.297 -2.426 -9.969 1 97.44 232 PHE B CA 1
ATOM 3954 C C . PHE B 1 232 ? 13.266 -1.11 -10.742 1 97.44 232 PHE B C 1
ATOM 3956 O O . PHE B 1 232 ? 12.484 -0.214 -10.414 1 97.44 232 PHE B O 1
ATOM 3963 N N . ARG B 1 233 ? 14 -1.032 -11.789 1 96.44 233 ARG B N 1
ATOM 3964 C CA . ARG B 1 233 ? 14.141 0.211 -12.539 1 96.44 233 ARG B CA 1
ATOM 3965 C C . ARG B 1 233 ? 12.961 0.422 -13.484 1 96.44 233 ARG B C 1
ATOM 3967 O O . ARG B 1 233 ? 12.602 1.561 -13.789 1 96.44 233 ARG B O 1
ATOM 3974 N N . GLU B 1 234 ? 12.469 -0.627 -13.992 1 96.62 234 GLU B N 1
ATOM 3975 C CA . GLU B 1 234 ? 11.32 -0.574 -14.891 1 96.62 234 GLU B CA 1
ATOM 3976 C C . GLU B 1 234 ? 10.18 -1.441 -14.375 1 96.62 234 GLU B C 1
ATOM 3978 O O . GLU B 1 234 ? 10.367 -2.631 -14.109 1 96.62 234 GLU B O 1
ATOM 3983 N N . VAL B 1 235 ? 9.039 -0.864 -14.195 1 97.62 235 VAL B N 1
ATOM 3984 C CA . VAL B 1 235 ? 7.863 -1.57 -13.703 1 97.62 235 VAL B CA 1
ATOM 3985 C C . VAL B 1 235 ? 6.645 -1.199 -14.539 1 97.62 235 VAL B C 1
ATOM 3987 O O . VAL B 1 235 ? 6.449 -0.03 -14.883 1 97.62 235 VAL B O 1
ATOM 3990 N N . SER B 1 236 ? 5.879 -2.18 -14.906 1 96.81 236 SER B N 1
ATOM 3991 C CA . SER B 1 236 ? 4.656 -1.954 -15.672 1 96.81 236 SER B CA 1
ATOM 3992 C C . SER B 1 236 ? 3.576 -2.963 -15.289 1 96.81 236 SER B C 1
ATOM 3994 O O . SER B 1 236 ? 3.842 -3.92 -14.562 1 96.81 236 SER B O 1
ATOM 3996 N N . LEU B 1 237 ? 2.395 -2.691 -15.664 1 97.44 237 LEU B N 1
ATOM 3997 C CA . LEU B 1 237 ? 1.242 -3.557 -15.438 1 97.44 237 LEU B CA 1
ATOM 3998 C C . LEU B 1 237 ? 0.603 -3.967 -16.766 1 97.44 237 LEU B C 1
ATOM 4000 O O . LEU B 1 237 ? 0.271 -3.113 -17.594 1 97.44 237 LEU B O 1
ATOM 4004 N N . LYS B 1 238 ? 0.513 -5.234 -16.953 1 96.31 238 LYS B N 1
ATOM 4005 C CA . LYS B 1 238 ? -0.271 -5.781 -18.047 1 96.31 238 LYS B CA 1
ATOM 4006 C C . LYS B 1 238 ? -1.613 -6.316 -17.562 1 96.31 238 LYS B C 1
ATOM 4008 O O . LYS B 1 238 ? -1.661 -7.301 -16.828 1 96.31 238 LYS B O 1
ATOM 4013 N N . LYS B 1 239 ? -2.645 -5.754 -18.047 1 95.19 239 LYS B N 1
ATOM 4014 C CA . LYS B 1 239 ? -3.982 -6.176 -17.641 1 95.19 239 LYS B CA 1
ATOM 4015 C C . LYS B 1 239 ? -4.406 -7.445 -18.375 1 95.19 239 LYS B C 1
ATOM 4017 O O . LYS B 1 239 ? -4.156 -7.59 -19.562 1 95.19 239 LYS B O 1
ATOM 4022 N N . ILE B 1 240 ? -4.91 -8.367 -17.609 1 94.69 240 ILE B N 1
ATOM 4023 C CA . ILE B 1 240 ? -5.547 -9.555 -18.172 1 94.69 240 ILE B CA 1
ATOM 4024 C C . ILE B 1 240 ? -7.039 -9.297 -18.359 1 94.69 240 ILE B C 1
ATOM 4026 O O . ILE B 1 240 ? -7.609 -9.633 -19.391 1 94.69 240 ILE B O 1
ATOM 4030 N N . ASP B 1 241 ? -7.734 -8.719 -17.375 1 94.19 241 ASP B N 1
ATOM 4031 C CA . ASP B 1 241 ? -9.102 -8.219 -17.406 1 94.19 241 ASP B CA 1
ATOM 4032 C C . ASP B 1 241 ? -9.305 -7.082 -16.406 1 94.19 241 ASP B C 1
ATOM 4034 O O . ASP B 1 241 ? -8.344 -6.414 -16.016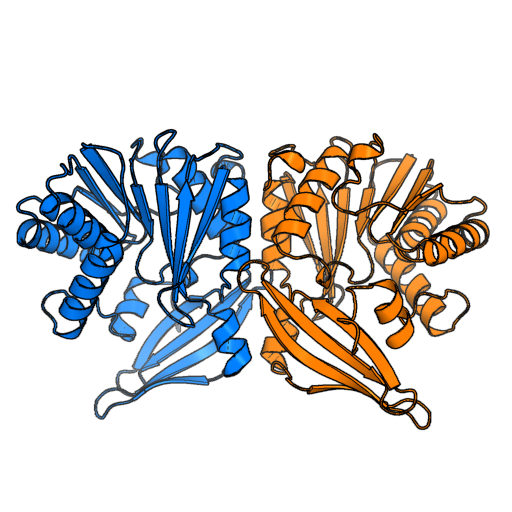 1 94.19 241 ASP B O 1
ATOM 4038 N N . SER B 1 242 ? -10.547 -6.82 -16.016 1 92.06 242 SER B N 1
ATOM 4039 C CA . SER B 1 242 ? -10.836 -5.648 -15.195 1 92.06 242 SER B CA 1
ATOM 4040 C C . SER B 1 242 ? -10.219 -5.777 -13.805 1 92.06 242 SER B C 1
ATOM 4042 O O . SER B 1 242 ? -9.898 -4.773 -13.164 1 92.06 242 SER B O 1
ATOM 4044 N N . TYR B 1 243 ? -9.977 -7.039 -13.375 1 94.31 243 TYR B N 1
ATOM 4045 C CA . TYR B 1 243 ? -9.516 -7.23 -12 1 94.31 243 TYR B CA 1
ATOM 4046 C C . TYR B 1 243 ? -8.148 -7.906 -11.969 1 94.31 243 TYR B C 1
ATOM 4048 O O . TYR B 1 243 ? -7.426 -7.816 -10.977 1 94.31 243 TYR B O 1
ATOM 4056 N N . ARG B 1 244 ? -7.84 -8.633 -13.086 1 96.06 244 ARG B N 1
ATOM 4057 C CA . ARG B 1 244 ? -6.609 -9.414 -13.07 1 96.06 244 ARG B CA 1
ATOM 4058 C C . ARG B 1 244 ? -5.531 -8.766 -13.93 1 96.06 244 ARG B C 1
ATOM 4060 O O . ARG B 1 244 ? -5.836 -8.102 -14.922 1 96.06 244 ARG B O 1
ATOM 4067 N N . GLY B 1 245 ? -4.293 -8.953 -13.523 1 96.62 245 GLY B N 1
ATOM 4068 C CA . GLY B 1 245 ? -3.146 -8.445 -14.258 1 96.62 245 GLY B CA 1
ATOM 4069 C C . GLY B 1 245 ? -1.835 -9.07 -13.82 1 96.62 245 GLY B C 1
ATOM 4070 O O . GLY B 1 245 ? -1.811 -9.906 -12.922 1 96.62 245 GLY B O 1
ATOM 4071 N N . ILE B 1 246 ? -0.83 -8.727 -14.539 1 97.75 246 ILE B N 1
ATOM 4072 C CA . ILE B 1 246 ? 0.53 -9.141 -14.211 1 97.75 246 ILE B CA 1
ATOM 4073 C C . ILE B 1 246 ? 1.427 -7.918 -14.07 1 97.75 246 ILE B C 1
ATOM 4075 O O . ILE B 1 246 ? 1.483 -7.078 -14.977 1 97.75 246 ILE B O 1
ATOM 4079 N N . VAL B 1 247 ? 1.992 -7.793 -12.938 1 98.25 247 VAL B N 1
ATOM 4080 C CA . VAL B 1 247 ? 3.014 -6.77 -12.727 1 98.25 247 VAL B CA 1
ATOM 4081 C C . VAL B 1 247 ? 4.355 -7.266 -13.258 1 98.25 247 VAL B C 1
ATOM 4083 O O . VAL B 1 247 ? 4.809 -8.359 -12.906 1 98.25 247 VAL B O 1
ATOM 4086 N N . ILE B 1 248 ? 4.961 -6.488 -14.117 1 97.88 248 ILE B N 1
ATOM 4087 C CA . ILE B 1 248 ? 6.227 -6.828 -14.75 1 97.88 248 ILE B CA 1
ATOM 4088 C C . ILE B 1 248 ? 7.328 -5.902 -14.242 1 97.88 248 ILE B C 1
ATOM 4090 O O . ILE B 1 248 ? 7.246 -4.684 -14.406 1 97.88 248 ILE B O 1
ATOM 4094 N N . CYS B 1 249 ? 8.328 -6.457 -13.633 1 98.12 249 CYS B N 1
ATOM 4095 C CA . CYS B 1 249 ? 9.445 -5.703 -13.07 1 98.12 249 CYS B CA 1
ATOM 4096 C C . CYS B 1 249 ? 10.766 -6.105 -13.711 1 98.12 249 CYS B C 1
ATOM 4098 O O . CYS B 1 249 ? 11.125 -7.285 -13.719 1 98.12 249 CYS B O 1
ATOM 4100 N N . LYS B 1 250 ? 11.508 -5.129 -14.18 1 96.56 250 LYS B N 1
ATOM 4101 C CA . LYS B 1 250 ? 12.766 -5.41 -14.867 1 96.56 250 LYS B CA 1
ATOM 4102 C C . LYS B 1 250 ? 13.922 -4.648 -14.219 1 96.56 250 LYS B C 1
ATOM 4104 O O . LYS B 1 250 ? 13.727 -3.574 -13.656 1 96.56 250 LYS B O 1
ATOM 4109 N N . TYR B 1 251 ? 15.133 -5.223 -14.375 1 96.25 251 TYR B N 1
ATOM 4110 C CA . TYR B 1 251 ? 16.375 -4.602 -13.938 1 96.25 251 TYR B CA 1
ATOM 4111 C C . TYR B 1 251 ? 16.375 -4.352 -12.438 1 96.25 251 TYR B C 1
ATOM 4113 O O . TYR B 1 251 ? 16.344 -3.203 -11.992 1 96.25 251 TYR B O 1
ATOM 4121 N N . PRO B 1 252 ? 16.531 -5.488 -11.719 1 97.38 252 PRO B N 1
ATOM 4122 C CA . PRO B 1 252 ? 16.5 -5.379 -10.258 1 97.38 252 PRO B CA 1
ATOM 4123 C C . PRO B 1 252 ? 17.609 -4.504 -9.703 1 97.38 252 PRO B C 1
ATOM 4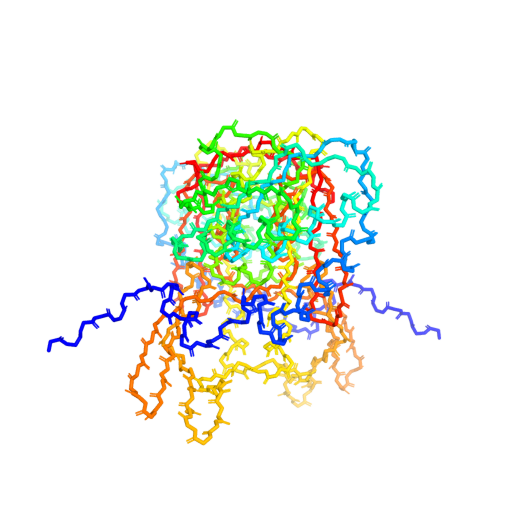125 O O . PRO B 1 252 ? 18.688 -4.414 -10.305 1 97.38 252 PRO B O 1
ATOM 4128 N N . ARG B 1 253 ? 17.328 -3.762 -8.602 1 93.69 253 ARG B N 1
ATOM 4129 C CA . ARG B 1 253 ? 18.328 -3.051 -7.805 1 93.69 253 ARG B CA 1
ATOM 4130 C C . ARG B 1 253 ? 18.281 -3.5 -6.348 1 93.69 253 ARG B C 1
ATOM 4132 O O . ARG B 1 253 ? 17.203 -3.771 -5.805 1 93.69 253 ARG B O 1
ATOM 4139 N N . ILE B 1 254 ? 19.469 -3.578 -5.848 1 87.88 254 ILE B N 1
ATOM 4140 C CA . ILE B 1 254 ? 19.562 -3.965 -4.445 1 87.88 254 ILE B CA 1
ATOM 4141 C C . ILE B 1 254 ? 19.562 -2.719 -3.564 1 87.88 254 ILE B C 1
ATOM 4143 O O . ILE B 1 254 ? 20.516 -1.938 -3.568 1 87.88 254 ILE B O 1
ATOM 4147 N N . VAL B 1 255 ? 18.438 -2.572 -2.871 1 88.19 255 VAL B N 1
ATOM 4148 C CA . VAL B 1 255 ? 18.312 -1.334 -2.111 1 88.19 255 VAL B CA 1
ATOM 4149 C C . VAL B 1 255 ? 18.344 -1.637 -0.616 1 88.19 255 VAL B C 1
ATOM 4151 O O . VAL B 1 255 ? 18.891 -0.849 0.168 1 88.19 255 VAL B O 1
ATOM 4154 N N . ILE B 1 256 ? 17.844 -2.723 -0.241 1 90 256 ILE B N 1
ATOM 4155 C CA . ILE B 1 256 ? 17.828 -3.156 1.151 1 90 256 ILE B CA 1
ATOM 4156 C C . ILE B 1 256 ? 17.688 -4.676 1.216 1 90 256 ILE B C 1
ATOM 4158 O O . ILE B 1 256 ? 16.938 -5.27 0.438 1 90 256 ILE B O 1
ATOM 4162 N N . LYS B 1 257 ? 18.406 -5.293 2.158 1 91.56 257 LYS B N 1
ATOM 4163 C CA . LYS B 1 257 ? 18.328 -6.742 2.312 1 91.56 257 LYS B CA 1
ATOM 4164 C C . LYS B 1 257 ? 17.141 -7.137 3.186 1 91.56 257 LYS B C 1
ATOM 4166 O O . LYS B 1 257 ? 16.734 -6.383 4.074 1 91.56 257 LYS B O 1
ATOM 4171 N N . PRO B 1 258 ? 16.625 -8.336 2.898 1 89.5 258 PRO B N 1
ATOM 4172 C CA . PRO B 1 258 ? 15.461 -8.781 3.668 1 89.5 258 PRO B CA 1
ATOM 4173 C C . PRO B 1 258 ? 15.711 -8.758 5.176 1 89.5 258 PRO B C 1
ATOM 4175 O O . PRO B 1 258 ? 14.812 -8.406 5.945 1 89.5 258 PRO B O 1
ATOM 4178 N N . GLU B 1 259 ? 16.875 -9.023 5.602 1 90.38 259 GLU B N 1
ATOM 4179 C CA . GLU B 1 259 ? 17.219 -9.117 7.023 1 90.38 259 GLU B CA 1
ATOM 4180 C C . GLU B 1 259 ? 17.188 -7.746 7.691 1 90.38 259 GLU B C 1
ATOM 4182 O O . GLU B 1 259 ? 17.125 -7.648 8.914 1 90.38 259 GLU B O 1
ATOM 4187 N N . GLU B 1 260 ? 17.281 -6.691 6.922 1 89.56 260 GLU B N 1
ATOM 4188 C CA . GLU B 1 260 ? 17.312 -5.328 7.449 1 89.56 260 GLU B CA 1
ATOM 4189 C C . GLU B 1 260 ? 15.914 -4.766 7.629 1 89.56 260 GLU B C 1
ATOM 4191 O O . GLU B 1 260 ? 15.742 -3.693 8.211 1 89.56 260 GLU B O 1
ATOM 4196 N N . ILE B 1 261 ? 14.969 -5.457 7.059 1 86.38 261 ILE B N 1
ATOM 4197 C CA . ILE B 1 261 ? 13.578 -5.02 7.145 1 86.38 261 ILE B CA 1
ATOM 4198 C C . ILE B 1 261 ? 12.906 -5.668 8.352 1 86.38 261 ILE B C 1
ATOM 4200 O O . ILE B 1 261 ? 12.641 -6.871 8.344 1 86.38 261 ILE B O 1
ATOM 4204 N N . GLU B 1 262 ? 12.891 -5.098 9.547 1 77.06 262 GLU B N 1
ATOM 4205 C CA . GLU B 1 262 ? 12.359 -5.664 10.781 1 77.06 262 GLU B CA 1
ATOM 4206 C C . GLU B 1 262 ? 10.953 -5.145 11.07 1 77.06 262 GLU B C 1
ATOM 4208 O O . GLU B 1 262 ? 10.625 -4.008 10.727 1 77.06 262 GLU B O 1
#

Solvent-accessible surface area (backbone atoms only — not comparable to full-atom values): 26642 Å² total; per-residue (Å²): 133,83,70,74,71,59,83,37,74,67,54,41,40,59,72,69,55,60,70,60,47,60,87,41,73,65,11,37,50,51,35,51,51,40,24,58,58,44,62,74,57,87,71,86,68,62,68,32,32,38,34,19,36,56,24,49,36,26,51,50,52,45,19,44,49,43,39,38,43,76,70,74,33,44,70,81,40,47,36,39,21,17,80,49,60,70,33,39,54,48,16,29,54,48,24,32,71,74,67,74,45,65,44,47,67,43,77,40,59,57,51,49,52,37,76,73,69,50,66,19,45,29,39,35,33,43,79,51,53,63,34,67,34,34,47,55,49,45,52,24,23,49,31,14,50,31,66,20,32,35,70,80,11,34,42,38,42,31,36,58,30,41,37,58,49,32,53,75,69,38,62,63,60,63,39,86,74,41,82,54,98,87,38,42,28,33,35,33,65,71,48,74,42,59,74,44,45,25,39,32,30,38,37,37,26,73,70,82,64,51,66,33,34,48,56,35,24,66,42,42,54,7,58,54,51,36,57,45,35,69,33,15,74,40,66,49,76,47,73,75,53,99,47,34,31,33,39,42,32,31,35,43,41,89,53,56,57,41,87,70,56,122,133,84,70,73,70,59,83,37,73,66,52,42,39,60,72,69,54,60,71,60,48,60,87,40,72,65,12,38,51,52,33,51,50,39,24,58,58,44,62,73,57,87,71,85,70,59,67,33,32,37,36,19,36,56,23,49,35,25,51,48,52,46,18,44,48,44,39,38,43,75,70,74,33,43,69,79,40,46,36,38,22,17,79,49,60,71,34,38,54,47,17,30,53,48,23,32,71,75,66,72,46,65,44,47,68,43,77,40,59,57,50,50,53,37,75,71,69,50,67,18,44,30,40,35,33,45,79,50,54,64,34,67,33,33,47,55,49,45,52,24,22,50,30,14,48,29,65,21,33,35,68,81,10,33,40,38,43,31,36,57,30,42,37,58,49,32,53,74,69,40,62,63,60,63,40,85,74,41,80,53,97,86,38,41,29,32,36,34,65,71,49,73,40,59,73,44,45,24,39,32,30,38,35,37,27,73,70,82,64,52,67,33,34,47,57,36,21,68,42,42,53,7,59,53,51,36,56,45,35,68,32,14,74,41,67,49,76,46,73,74,54,99,44,32,32,32,40,40,32,31,36,40,41,91,54,58,58,40,87,71,57,122

pLDDT: mean 93.8, std 10.08, range [23.0, 98.88]

InterPro domains:
  IPR029063 S-adenosyl-L-methionine-dependent methyltransferase superfamily [G3DSA:3.40.50.150] (26-183)
  IPR029063 S-adenosyl-L-methionine-dependent methyltransferase superfamily [SSF53335] (24-196)
  IPR041698 Methyltransferase domain 25 [PF13649] (50-153)

Secondary structure (DSSP, 8-state):
--------HHHHHHHHT-S--TTSHHHHHHHHHHHHHHHT-----SEEEEEEES-TTTHHHHHHHHHHHHTT-EEEEEEEEES-HHHHHHHHHHHHHHHSSPPEEEE--GGGGGGG---EEEEEE-SS-GGGS-HHHHHHHHHHHHHTEEEEEEEEEEEE-HHHHHHHH---SEEEEEE-SS-EEEEEEEEEETTTTEEEEEEEETTT--EEEEEE----HHHHHHHHHHHEEEEEEEESSSSEEEEEEEEE-----GGG--/------B-HHHHHHHHT-S--TTSHHHHHHHHHHHHHHHT-----SEEEEEEES-TTTHHHHHHHHHHHHTT-EEEEEEEEES-HHHHHHHHHHHHHHHSSPPEEEE--GGGGGGG---EEEEEE-SS-GGGS-HHHHHHHHHHHHHTEEEEEEEEEEEE-HHHHHHHH---SEEEEEE-SS-EEEEEEEEEETTTTEEEEEEEETTT--EEEEEE----HHHHHHHHHHHEEEEEEEESSSSEEEEEEEEE-----GGG--

Foldseek 3Di:
DPPPFPADPVLVCVQLVPLCQCPDPVNVVLLVVLLVVLLPDDDDDQEWE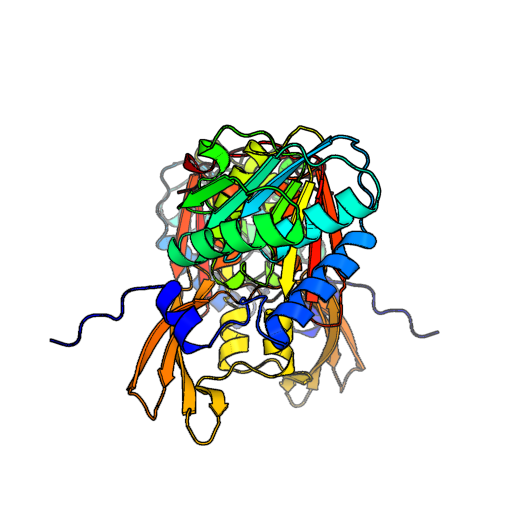EEEEQQQLNSNQLSNCLSQVVVVGHYPAAEYEHQDPVSLVNNQVVSCVRPVHGHHYDNDQLLALLVVVAAGQEYEYDDAPCFQAFLLRLLSNLLSVLSRHDQFHKYKHKHWQQVVVCVVPNDDQKAFSDDDPQWTKMKGFDDADPVRQWTWIKIATPRVGRIHIGTTHRDGVVSVQVSLVVFAVDWDWADPDPIIIMIMGTRGDNDDHSVPRD/DPPPFDADPVLVCVQLVPLCQCPDPVNVVLLVVLLVVLLPDDDDDQEWAEEEEQQQLNSNQLSNCLSSVVVVGHYPAAEYEHQDPVSLVNNQVVSCVRPVHGHHYDNDQLLALLVVVAAGQEYEYDDAPCFQAFLLRLLSNLLSVLSRHDQFHKYKHKHWQQVVVCVVPNDDQKAFSDDDPQWTKMKGWDDADPVRQWTWIKIATPRVGRIHIGTTHRDGVVSVQVSLVVFAVDWDWADPDPIIIMIMGTRGDNDDHSVPRD

Sequence (524 aa):
MTSDPEKDVSKIFELIEWPEDIDSEIGKKRFEAAINLFRDFTFSAKKYIILEVAGGTGIGGIALAKSLIDRNFEVSKLIITDLREKALEKAKEFSRKELGFEAETHVLDAREIHKLGVKADVVLMYGNSHPHFSTLDMIKFLSSASLSLKEDGILLIQGMNMLLDIINKGYKQVLPEKVTDNKVLISLHVSYDEIRGTFRRIYIDLISGNRAIVDLKFWDFAEILGLCKIFFREVSLKKIDSYRGIVICKYPRIVIKPEEIEMTSDPEKDVSKIFELIEWPEDIDSEIGKKRFEAAINLFRDFTFSAKKYIILEVAGGTGIGGIALAKSLIDRNFEVSKLIITDLREKALEKAKEFSRKELGFEAETHVLDAREIHKLGVKADVVLMYGNSHPHFSTLDMIKFLSSASLSLKEDGILLIQGMNMLLDIINKGYKQVLPEKVTDNKVLISLHVSYDEIRGTFRRIYIDLISGNRAIVDLKFWDFAEILGLCKIFFREVSLKKIDSYRGIVICKYPRIVIKPEEIE